Protein 6IY0 (pdb70)

Sequence (697 aa):
YDDNEESQVQFVGFVSRYDLLVHTNRHYGKTLVLNQTNKFGIIGGYIAHILGVNAEEGDEITEYLNEVIDYLYDDNEESQVQFVGFSRYDLLVHTNRHYGKTLVLNQTNKFGIIGTDDYIAHILEGDEITEYLNEVIDYLYDDNEESQVQFVGFVGEHSRYDLLVHTNRHYGKTLVLNQTNKFGIIGTDDLKEEGYIAHILGVNAEEGDEITEYLNEVIIDYLYDDNEESQVQFVGFVGSRYDLLVHTNRHYGKTLVLNQTNKFGIIGTDDLKEEGYIAHILGVNAEEGDEITEYLNEVIDYLYDDNEESQVQFVVGFVGEHSRYDLLVHTNRHYGKTLVLNQTNKFGIIGTDDLKEEGYIAHILGVNAEEGDEITEYLNEVIHIDYLYDDNEESQVQFVGFVGEHSRYDLLVHTNRHYGKTLVLNQTNKFGIIGTDDLKEEGYIAHILGVNAEEGDEITEYLNEVIHIDYLYDDNEESQVQFVGFVGEHSRYDLLVHTNRHYGKTLVLNQTNKFGIIGTDDLKEEGYIAHILGVNAEEGDEITEYLNEVIIDYLYDDNEESQVQFVGFVGEHSRYDLLVHTNRHYGKTLVLNQTNKFGIIGTDDLKEEGYIAHILGVNAEEGDEITEYLNEVILYDDNEESVQFVGYDLLVHTNRHYGKTLVLFGIIEESQVQFVGFYDLLVHTNRHYGKTLVLNQT

Secondary structure (DSSP, 8-state):
-EEEEEEEEEEEEE---EE--EE-GGGTT-EEEE----BEEEE--HHHHHTT--HHHHHHHHHHHHH-/----EEEEEEEEEEEEB----B--EE-GGGTTPEEEE----BEEEE-S---HHHH--HHHHHHHHTTT-/---EEEEEEEEEEEEEEE-SS-EEE--EE-GGGTTPEEEE---SBEEEE-GGGGTSTTHHHHHHT--HHHHHHHHHHHHTT-/----EEEEEEEEEEEEEEE--EEE--EE-TTTTT-EEEE---SBEEEE-HHHHHSTTHHHHHHT--HHHHHHHHHHHHH-/----EEEEEEEEEEEEEEE-SS-EEE--EE-GGGTT-EEEE---SBEEEE-TTTTTSTTHHHHHHT--HHHHHHHHHHHHHH--/----EEEEEEEEEEEEEEE-SS-EEE--EE-GGGTT-EEEE---SBEEEE-TTGGGSTTHHHHHTT--HHHHHHHHHHHHHH--/----EEEEEEEEEEEEEEE-SS-EEE--EE-GGGTT-EEEE---SBEEEE-TTTTTSTTHHHHHHT--HHHHHHHHHHHHHH-/----EEEEEEEEEEEEEEE-SS-EEE--EE-STTTTPEEEE---SBEEEE-HHHHHSTTHHHHHHT--HHHHHHHHHHHHHH-/-EEEEEE----------B--TTTTTPPB----B-/---EEEEEE--B--EE-TTTTTPPB-----

B-factor: mean 48.51, std 24.53, range [3.53, 168.56]

Solvent-accessible surface area: 35528 Å² total

InterPro domains:
  IPR021415 SAV0927-like [PF11256] (6-85)

Structure (mmCIF, N/CA/C/O backbone):
data_6IY0
#
_entry.id   6IY0
#
_cell.length_a   128.181
_cell.length_b   76.754
_cell.length_c   43.571
_cell.angle_alpha   90.00
_cell.angle_beta   90.35
_cell.angle_gamma   90.00
#
_symmetry.space_group_name_H-M   'P 1 21 1'
#
loop_
_entity.id
_entity.type
_entity.pdbx_description
1 polymer SAV0927
2 non-polymer 'CHLORIDE ION'
3 water water
#
loop_
_atom_site.group_PDB
_atom_site.id
_atom_site.type_symbol
_atom_site.label_atom_id
_atom_site.label_alt_id
_atom_site.label_comp_id
_atom_site.label_asym_id
_atom_site.label_entity_id
_atom_site.label_seq_id
_atom_site.pdbx_PDB_ins_code
_atom_site.Cartn_x
_atom_site.Cartn_y
_atom_site.Cartn_z
_atom_site.occupancy
_atom_site.B_iso_or_equiv
_atom_site.auth_seq_id
_atom_site.auth_comp_id
_atom_site.auth_asym_id
_atom_site.auth_atom_id
_atom_site.pdbx_PDB_model_num
ATOM 1 N N . TYR A 1 7 ? 7.441 40.870 22.957 1.00 91.37 7 TYR A N 1
ATOM 2 C CA . TYR A 1 7 ? 7.068 41.287 24.304 1.00 85.31 7 TYR A CA 1
ATOM 3 C C . TYR A 1 7 ? 8.276 41.292 25.235 1.00 69.19 7 TYR A C 1
ATOM 4 O O . TYR A 1 7 ? 9.270 40.618 24.979 1.00 70.24 7 TYR A O 1
ATOM 13 N N . ASP A 1 8 ? 8.181 42.064 26.316 1.00 81.75 8 ASP A N 1
ATOM 14 C CA . ASP A 1 8 ? 9.215 42.105 27.344 1.00 75.83 8 ASP A CA 1
ATOM 15 C C . ASP A 1 8 ? 8.534 42.167 28.701 1.00 92.30 8 ASP A C 1
ATOM 16 O O . ASP A 1 8 ? 7.808 43.124 28.990 1.00 95.73 8 ASP A O 1
ATOM 21 N N . ASP A 1 9 ? 8.768 41.151 29.527 1.00 90.34 9 ASP A N 1
ATOM 22 C CA . ASP A 1 9 ? 8.198 41.076 30.865 1.00 82.23 9 ASP A CA 1
ATOM 23 C C . ASP A 1 9 ? 9.319 40.837 31.863 1.00 64.75 9 ASP A C 1
ATOM 24 O O . ASP A 1 9 ? 10.153 39.951 31.660 1.00 65.65 9 ASP A O 1
ATOM 29 N N . ASN A 1 10 ? 9.339 41.627 32.931 1.00 67.65 10 ASN A N 1
ATOM 30 C CA . ASN A 1 10 ? 10.321 41.490 33.995 1.00 66.17 10 ASN A CA 1
ATOM 31 C C . ASN A 1 10 ? 9.633 41.022 35.270 1.00 69.52 10 ASN A C 1
ATOM 32 O O . ASN A 1 10 ? 8.506 41.431 35.565 1.00 70.85 10 ASN A O 1
ATOM 37 N N . GLU A 1 11 ? 10.317 40.164 36.021 1.00 64.02 11 GLU A N 1
ATOM 38 C CA . GLU A 1 11 ? 9.762 39.615 37.250 1.00 64.89 11 GLU A CA 1
ATOM 39 C C . GLU A 1 11 ? 10.893 39.342 38.229 1.00 63.36 11 GLU A C 1
ATOM 40 O O . GLU A 1 11 ? 11.917 38.766 37.852 1.00 67.21 11 GLU A O 1
ATOM 46 N N . GLU A 1 12 ? 10.704 39.761 39.477 1.00 66.89 12 GLU A N 1
ATOM 47 C CA . GLU A 1 12 ? 11.661 39.490 40.541 1.00 73.00 12 GLU A CA 1
ATOM 48 C C . GLU A 1 12 ? 11.340 38.131 41.151 1.00 75.48 12 GLU A C 1
ATOM 49 O O . GLU A 1 12 ? 10.209 37.894 41.590 1.00 66.28 12 GLU A O 1
ATOM 55 N N . SER A 1 13 ? 12.330 37.241 41.173 1.00 59.89 13 SER A N 1
ATOM 56 C CA . SER A 1 13 ? 12.113 35.873 41.614 1.00 57.52 13 SER A CA 1
ATOM 57 C C . SER A 1 13 ? 13.277 35.418 42.483 1.00 69.08 13 SER A C 1
ATOM 58 O O . SER A 1 13 ? 14.359 36.011 42.478 1.00 56.07 13 SER A O 1
ATOM 61 N N . GLN A 1 14 ? 13.036 34.346 43.233 1.00 78.14 14 GLN A N 1
ATOM 62 C CA . GLN A 1 14 ? 14.046 33.755 44.101 1.00 66.02 14 GLN A CA 1
ATOM 63 C C . GLN A 1 14 ? 14.734 32.613 43.364 1.00 60.58 14 GLN A C 1
ATOM 64 O O . GLN A 1 14 ? 14.091 31.620 43.006 1.00 47.58 14 GLN A O 1
ATOM 70 N N . VAL A 1 15 ? 16.028 32.756 43.135 1.00 47.44 15 VAL A N 1
ATOM 71 C CA . VAL A 1 15 ? 16.827 31.709 42.513 1.00 43.04 15 VAL A CA 1
ATOM 72 C C . VAL A 1 15 ? 17.472 30.876 43.611 1.00 42.87 15 VAL A C 1
ATOM 73 O O . VAL A 1 15 ? 17.985 31.416 44.597 1.00 45.52 15 VAL A O 1
ATOM 77 N N . GLN A 1 16 ? 17.439 29.556 43.450 1.00 40.18 16 GLN A N 1
ATOM 78 C CA . GLN A 1 16 ? 17.996 28.631 44.432 1.00 46.66 16 GLN A CA 1
ATOM 79 C C . GLN A 1 16 ? 19.098 27.810 43.772 1.00 50.65 16 GLN A C 1
ATOM 80 O O . GLN A 1 16 ? 18.825 26.992 42.887 1.00 54.57 16 GLN A O 1
ATOM 86 N N . PHE A 1 17 ? 20.338 28.030 44.203 1.00 48.42 17 PHE A N 1
ATOM 87 C CA . PHE A 1 17 ? 21.471 27.227 43.761 1.00 48.05 17 PHE A CA 1
ATOM 88 C C . PHE A 1 17 ? 21.654 26.066 44.730 1.00 50.16 17 PHE A C 1
ATOM 89 O O . PHE A 1 17 ? 21.818 26.280 45.937 1.00 61.69 17 PHE A O 1
ATOM 97 N N . VAL A 1 18 ? 21.633 24.843 44.209 1.00 42.74 18 VAL A N 1
ATOM 98 C CA . VAL A 1 18 ? 21.746 23.657 45.045 1.00 41.82 18 VAL A CA 1
ATOM 99 C C . VAL A 1 18 ? 22.795 22.718 44.471 1.00 45.38 18 VAL A C 1
ATOM 100 O O . VAL A 1 18 ? 23.005 22.647 43.256 1.00 49.09 18 VAL A O 1
ATOM 104 N N . GLY A 1 19 ? 23.455 21.993 45.367 1.00 45.72 19 GLY A N 1
ATOM 105 C CA . GLY A 1 19 ? 24.415 20.981 44.986 1.00 48.66 19 GLY A CA 1
ATOM 106 C C . GLY A 1 19 ? 24.382 19.811 45.944 1.00 44.91 19 GLY A C 1
ATOM 107 O O . GLY A 1 19 ? 24.411 19.998 47.165 1.00 42.98 19 GLY A O 1
ATOM 108 N N . PHE A 1 20 ? 24.313 18.597 45.406 1.00 45.13 20 PHE A N 1
ATOM 109 C CA . PHE A 1 20 ? 24.234 17.402 46.231 1.00 47.32 20 PHE A CA 1
ATOM 110 C C . PHE A 1 20 ? 24.945 16.260 45.523 1.00 65.15 20 PHE A C 1
ATOM 111 O O . PHE A 1 20 ? 25.039 16.233 44.293 1.00 62.23 20 PHE A O 1
ATOM 119 N N . VAL A 1 21 ? 25.445 15.318 46.316 1.00 70.12 21 VAL A N 1
ATOM 120 C CA . VAL A 1 21 ? 26.143 14.157 45.781 1.00 64.15 21 VAL A CA 1
ATOM 121 C C . VAL A 1 21 ? 25.675 12.890 46.487 1.00 70.42 21 VAL A C 1
ATOM 122 O O . VAL A 1 21 ? 24.703 12.259 46.072 1.00 71.30 21 VAL A O 1
ATOM 126 N N . SER A 1 25 ? 27.051 10.187 41.687 1.00 98.83 25 SER A N 1
ATOM 127 C CA . SER A 1 25 ? 27.465 11.361 40.928 1.00 91.95 25 SER A CA 1
ATOM 128 C C . SER A 1 25 ? 27.228 12.643 41.718 1.00 80.09 25 SER A C 1
ATOM 129 O O . SER A 1 25 ? 26.517 12.642 42.723 1.00 79.87 25 SER A O 1
ATOM 132 N N . ARG A 1 26 ? 27.833 13.735 41.259 1.00 66.63 26 ARG A N 1
ATOM 133 C CA . ARG A 1 26 ? 27.620 15.052 41.839 1.00 56.91 26 ARG A CA 1
ATOM 134 C C . ARG A 1 26 ? 26.713 15.864 40.926 1.00 50.80 26 ARG A C 1
ATOM 135 O O . ARG A 1 26 ? 26.869 15.847 39.702 1.00 58.73 26 ARG A O 1
ATOM 143 N N . TYR A 1 27 ? 25.759 16.570 41.526 1.00 35.99 27 TYR A N 1
ATOM 144 C CA . TYR A 1 27 ? 24.789 17.362 40.786 1.00 40.38 27 TYR A CA 1
ATOM 145 C C . TYR A 1 27 ? 24.800 18.796 41.292 1.00 33.88 27 TYR A C 1
ATOM 146 O O . TYR A 1 27 ? 24.888 19.038 42.500 1.00 36.89 27 TYR A O 1
ATOM 155 N N . ASP A 1 28 ? 24.709 19.740 40.359 1.00 33.79 28 ASP A N 1
ATOM 156 C CA . ASP A 1 28 ? 24.617 21.163 40.672 1.00 34.17 28 ASP A CA 1
ATOM 157 C C . ASP A 1 28 ? 23.452 21.735 39.878 1.00 37.88 28 ASP A C 1
ATOM 158 O O . ASP A 1 28 ? 23.515 21.812 38.646 1.00 41.56 28 ASP A O 1
ATOM 163 N N . LEU A 1 29 ? 22.393 22.130 40.577 1.00 43.20 29 LEU A N 1
ATOM 164 C CA . LEU A 1 29 ? 21.163 22.575 39.943 1.00 47.61 29 LEU A CA 1
ATOM 165 C C . LEU A 1 29 ? 20.896 24.038 40.269 1.00 41.41 29 LEU A C 1
ATOM 166 O O . LEU A 1 29 ? 21.424 24.594 41.235 1.00 54.09 29 LEU A O 1
ATOM 179 N N . LEU A 1 31 ? 17.405 26.558 40.608 1.00 49.69 31 LEU A N 1
ATOM 180 C CA . LEU A 1 31 ? 15.951 26.544 40.710 1.00 36.86 31 LEU A CA 1
ATOM 181 C C . LEU A 1 31 ? 15.430 27.970 40.616 1.00 36.98 31 LEU A C 1
ATOM 182 O O . LEU A 1 31 ? 15.779 28.816 41.445 1.00 56.25 31 LEU A O 1
ATOM 187 N N . VAL A 1 32 ? 14.601 28.231 39.609 1.00 37.34 32 VAL A N 1
ATOM 188 C CA . VAL A 1 32 ? 13.982 29.535 39.402 1.00 38.05 32 VAL A CA 1
ATOM 189 C C . VAL A 1 32 ? 12.491 29.394 39.677 1.00 50.43 32 VAL A C 1
ATOM 190 O O . VAL A 1 32 ? 11.806 28.590 39.032 1.00 38.48 32 VAL A O 1
ATOM 194 N N . HIS A 1 33 ? 11.992 30.173 40.633 1.00 53.32 33 HIS A N 1
ATOM 195 C CA . HIS A 1 33 ? 10.589 30.146 41.039 1.00 51.51 33 HIS A CA 1
ATOM 196 C C . HIS A 1 33 ? 9.915 31.404 40.502 1.00 49.53 33 HIS A C 1
ATOM 197 O O . HIS A 1 33 ? 10.095 32.496 41.047 1.00 48.19 33 HIS A O 1
ATOM 204 N N . THR A 1 34 ? 9.136 31.249 39.435 1.00 52.29 34 THR A N 1
ATOM 205 C CA . THR A 1 34 ? 8.411 32.355 38.828 1.00 62.47 34 THR A CA 1
ATOM 206 C C . THR A 1 34 ? 6.922 32.040 38.786 1.00 54.54 34 THR A C 1
ATOM 207 O O . THR A 1 34 ? 6.514 30.874 38.778 1.00 58.27 34 THR A O 1
ATOM 211 N N . ASN A 1 35 ? 6.110 33.096 38.758 1.00 61.18 35 ASN A N 1
ATOM 212 C CA . ASN A 1 35 ? 4.661 32.949 38.719 1.00 70.32 35 ASN A CA 1
ATOM 213 C C . ASN A 1 35 ? 4.129 32.667 37.321 1.00 68.07 35 ASN A C 1
ATOM 214 O O . ASN A 1 35 ? 2.926 32.428 37.172 1.00 66.03 35 ASN A O 1
ATOM 219 N N . ARG A 1 36 ? 4.987 32.682 36.300 1.00 61.81 36 ARG A N 1
ATOM 220 C CA . ARG A 1 36 ? 4.527 32.525 34.927 1.00 73.14 36 ARG A CA 1
ATOM 221 C C . ARG A 1 36 ? 4.221 31.079 34.559 1.00 72.55 36 ARG A C 1
ATOM 222 O O . ARG A 1 36 ? 3.535 30.843 33.559 1.00 78.81 36 ARG A O 1
ATOM 230 N N . HIS A 1 37 ? 4.701 30.111 35.338 1.00 73.54 37 HIS A N 1
ATOM 231 C CA . HIS A 1 37 ? 4.553 28.701 35.005 1.00 71.67 37 HIS A CA 1
ATOM 232 C C . HIS A 1 37 ? 3.494 27.996 35.846 1.00 65.87 37 HIS A C 1
ATOM 233 O O . HIS A 1 37 ? 3.424 26.763 35.824 1.00 68.29 37 HIS A O 1
ATOM 240 N N . TYR A 1 38 ? 2.677 28.750 36.584 1.00 68.27 38 TYR A N 1
ATOM 241 C CA . TYR A 1 38 ? 1.535 28.215 37.331 1.00 64.94 38 TYR A CA 1
ATOM 242 C C . TYR A 1 38 ? 1.981 27.167 38.354 1.00 64.14 38 TYR A C 1
ATOM 243 O O . TYR A 1 38 ? 1.569 26.005 38.319 1.00 64.36 38 TYR A O 1
ATOM 252 N N . GLY A 1 39 ? 2.834 27.605 39.280 1.00 73.93 39 GLY A N 1
ATOM 253 C CA . GLY A 1 39 ? 3.350 26.744 40.321 1.00 74.45 39 GLY A CA 1
ATOM 254 C C . GLY A 1 39 ? 4.500 25.847 39.915 1.00 66.46 39 GLY A C 1
ATOM 255 O O . GLY A 1 39 ? 5.194 25.321 40.794 1.00 62.16 39 GLY A O 1
ATOM 256 N N . LYS A 1 40 ? 4.726 25.652 38.618 1.00 63.86 40 LYS A N 1
ATOM 257 C CA . LYS A 1 40 ? 5.829 24.817 38.165 1.00 59.41 40 LYS A CA 1
ATOM 258 C C . LYS A 1 40 ? 7.164 25.502 38.432 1.00 55.76 40 LYS A C 1
ATOM 259 O O . LYS A 1 40 ? 7.256 26.731 38.502 1.00 60.69 40 LYS A O 1
ATOM 265 N N . THR A 1 41 ? 8.208 24.692 38.583 1.00 53.99 41 THR A N 1
ATOM 266 C CA . THR A 1 41 ? 9.535 25.178 38.932 1.00 59.03 41 THR A CA 1
ATOM 267 C C . THR A 1 41 ? 10.503 24.971 37.774 1.00 50.63 41 THR A C 1
ATOM 268 O O . THR A 1 41 ? 10.419 23.975 37.048 1.00 50.66 41 THR A O 1
ATOM 272 N N . LEU A 1 42 ? 11.421 25.919 37.608 1.00 55.57 42 LEU A N 1
ATOM 273 C CA . LEU A 1 42 ? 12.481 25.819 36.612 1.00 64.70 42 LEU A CA 1
ATOM 274 C C . LEU A 1 42 ? 13.696 25.144 37.236 1.00 46.28 42 LEU A C 1
ATOM 275 O O . LEU A 1 42 ? 14.244 25.640 38.226 1.00 45.97 42 LEU A O 1
ATOM 280 N N . VAL A 1 43 ? 14.117 24.022 36.661 1.00 45.17 43 VAL A N 1
ATOM 281 C CA . VAL A 1 43 ? 15.283 23.283 37.131 1.00 44.97 43 VAL A CA 1
ATOM 282 C C . VAL A 1 43 ? 16.338 23.326 36.036 1.00 41.95 43 VAL A C 1
ATOM 283 O O . VAL A 1 43 ? 16.116 22.807 34.935 1.00 41.98 43 VAL A O 1
ATOM 287 N N . LEU A 1 44 ? 17.480 23.939 36.338 1.00 41.70 44 LEU A N 1
ATOM 288 C CA . LEU A 1 44 ? 18.571 24.103 35.385 1.00 45.54 44 LEU A CA 1
ATOM 289 C C . LEU A 1 44 ? 19.749 23.240 35.817 1.00 37.69 44 LEU A C 1
ATOM 290 O O . LEU A 1 44 ? 20.276 23.414 36.920 1.00 65.01 44 LEU A O 1
ATOM 295 N N . ASN A 1 45 ? 20.162 22.322 34.947 1.00 36.80 45 ASN A N 1
ATOM 296 C CA . ASN A 1 45 ? 21.337 21.490 35.195 1.00 43.02 45 ASN A CA 1
ATOM 297 C C . ASN A 1 45 ? 22.574 22.238 34.709 1.00 33.95 45 ASN A C 1
ATOM 298 O O . ASN A 1 45 ? 22.795 22.364 33.501 1.00 40.76 45 ASN A O 1
ATOM 311 N N . GLN A 1 47 ? 25.635 21.436 34.731 1.00 44.03 47 GLN A N 1
ATOM 312 C CA . GLN A 1 47 ? 26.675 20.612 34.127 1.00 48.10 47 GLN A CA 1
ATOM 313 C C . GLN A 1 47 ? 26.333 20.184 32.708 1.00 44.10 47 GLN A C 1
ATOM 314 O O . GLN A 1 47 ? 27.238 20.023 31.881 1.00 44.29 47 GLN A O 1
ATOM 320 N N . THR A 1 48 ? 25.049 19.995 32.412 1.00 43.45 48 THR A N 1
ATOM 321 C CA . THR A 1 48 ? 24.591 19.673 31.070 1.00 42.84 48 THR A CA 1
ATOM 322 C C . THR A 1 48 ? 24.020 20.877 30.336 1.00 41.54 48 THR A C 1
ATOM 323 O O . THR A 1 48 ? 23.793 20.792 29.124 1.00 42.69 48 THR A O 1
ATOM 327 N N . ASN A 1 49 ? 23.784 21.984 31.041 1.00 41.07 49 ASN A N 1
ATOM 328 C CA . ASN A 1 49 ? 23.237 23.210 30.460 1.00 44.78 49 ASN A CA 1
ATOM 329 C C . ASN A 1 49 ? 21.927 22.957 29.715 1.00 50.98 49 ASN A C 1
ATOM 330 O O . ASN A 1 49 ? 21.662 23.551 28.666 1.00 45.60 49 ASN A O 1
ATOM 335 N N . LYS A 1 50 ? 21.099 22.074 30.266 1.00 39.58 50 LYS A N 1
ATOM 336 C CA . LYS A 1 50 ? 19.724 21.889 29.835 1.00 42.41 50 LYS A CA 1
ATOM 337 C C . LYS A 1 50 ? 18.800 22.199 31.005 1.00 39.07 50 LYS A C 1
ATOM 338 O O . LYS A 1 50 ? 19.179 22.047 32.171 1.00 39.83 50 LYS A O 1
ATOM 344 N N . PHE A 1 51 ? 17.588 22.649 30.691 1.00 45.72 51 PHE A N 1
ATOM 345 C CA . PHE A 1 51 ? 16.620 23.001 31.720 1.00 39.76 51 PHE A CA 1
ATOM 346 C C . PHE A 1 51 ? 15.253 22.452 31.344 1.00 38.19 51 PHE A C 1
ATOM 347 O O . PHE A 1 51 ? 15.007 22.049 30.205 1.00 37.87 51 PHE A O 1
ATOM 355 N N . GLY A 1 52 ? 14.356 22.452 32.326 1.00 64.53 52 GLY A N 1
ATOM 356 C CA . GLY A 1 52 ? 12.998 22.003 32.107 1.00 50.22 52 GLY A CA 1
ATOM 357 C C . GLY A 1 52 ? 12.072 22.574 33.161 1.00 55.41 52 GLY A C 1
ATOM 358 O O . GLY A 1 52 ? 12.501 22.907 34.267 1.00 39.85 52 GLY A O 1
ATOM 359 N N . ILE A 1 53 ? 10.800 22.687 32.800 1.00 66.58 53 ILE A N 1
ATOM 360 C CA . ILE A 1 53 ? 9.764 23.177 33.703 1.00 50.53 53 ILE A CA 1
ATOM 361 C C . ILE A 1 53 ? 9.056 21.959 34.280 1.00 48.30 53 ILE A C 1
ATOM 362 O O . ILE A 1 53 ? 8.388 21.214 33.554 1.00 70.07 53 ILE A O 1
ATOM 367 N N . ILE A 1 54 ? 9.203 21.747 35.585 1.00 43.49 54 ILE A N 1
ATOM 368 C CA . ILE A 1 54 ? 8.727 20.539 36.248 1.00 44.99 54 ILE A CA 1
ATOM 369 C C . ILE A 1 54 ? 7.583 20.900 37.185 1.00 44.24 54 ILE A C 1
ATOM 370 O O . ILE A 1 54 ? 7.658 21.889 37.924 1.00 51.93 54 ILE A O 1
ATOM 375 N N . GLY A 1 55 ? 6.529 20.091 37.156 1.00 47.54 55 GLY A N 1
ATOM 376 C CA . GLY A 1 55 ? 5.377 20.306 38.013 1.00 68.86 55 GLY A CA 1
ATOM 377 C C . GLY A 1 55 ? 5.313 19.349 39.187 1.00 73.69 55 GLY A C 1
ATOM 378 O O . GLY A 1 55 ? 4.354 18.590 39.332 1.00 77.04 55 GLY A O 1
ATOM 379 N N . GLY A 1 63 ? 10.674 8.596 32.528 1.00 48.56 63 GLY A N 1
ATOM 380 C CA . GLY A 1 63 ? 11.865 9.319 32.937 1.00 53.94 63 GLY A CA 1
ATOM 381 C C . GLY A 1 63 ? 11.961 10.702 32.323 1.00 47.78 63 GLY A C 1
ATOM 382 O O . GLY A 1 63 ? 12.894 10.995 31.575 1.00 53.10 63 GLY A O 1
ATOM 383 N N . TYR A 1 64 ? 10.989 11.558 32.645 1.00 59.72 64 TYR A N 1
ATOM 384 C CA . TYR A 1 64 ? 10.975 12.901 32.077 1.00 63.94 64 TYR A CA 1
ATOM 385 C C . TYR A 1 64 ? 12.148 13.730 32.584 1.00 53.19 64 TYR A C 1
ATOM 386 O O . TYR A 1 64 ? 12.748 14.495 31.821 1.00 47.80 64 TYR A O 1
ATOM 395 N N . ILE A 1 65 ? 12.492 13.591 33.867 1.00 54.74 65 ILE A N 1
ATOM 396 C CA . ILE A 1 65 ? 13.604 14.354 34.427 1.00 50.28 65 ILE A CA 1
ATOM 397 C C . ILE A 1 65 ? 14.916 13.948 33.767 1.00 58.74 65 ILE A C 1
ATOM 398 O O . ILE A 1 65 ? 15.736 14.801 33.405 1.00 47.08 65 ILE A O 1
ATOM 403 N N . ALA A 1 66 ? 15.134 12.642 33.600 1.00 52.56 66 ALA A N 1
ATOM 404 C CA . ALA A 1 66 ? 16.355 12.174 32.953 1.00 58.89 66 ALA A CA 1
ATOM 405 C C . ALA A 1 66 ? 16.423 12.633 31.502 1.00 56.30 66 ALA A C 1
ATOM 406 O O . ALA A 1 66 ? 17.507 12.929 30.985 1.00 60.69 66 ALA A O 1
ATOM 408 N N . HIS A 1 67 ? 15.273 12.707 30.830 1.00 56.47 67 HIS A N 1
ATOM 409 C CA . HIS A 1 67 ? 15.253 13.130 29.434 1.00 56.01 67 HIS A CA 1
ATOM 410 C C . HIS A 1 67 ? 15.360 14.645 29.304 1.00 57.98 67 HIS A C 1
ATOM 411 O O . HIS A 1 67 ? 16.007 15.145 28.377 1.00 57.75 67 HIS A O 1
ATOM 418 N N . ILE A 1 68 ? 14.740 15.391 30.224 1.00 43.44 68 ILE A N 1
ATOM 419 C CA . ILE A 1 68 ? 14.719 16.850 30.124 1.00 43.86 68 ILE A CA 1
ATOM 420 C C . ILE A 1 68 ? 15.966 17.506 30.694 1.00 50.75 68 ILE A C 1
ATOM 421 O O . ILE A 1 68 ? 16.170 18.709 30.490 1.00 50.05 68 ILE A O 1
ATOM 426 N N . LEU A 1 69 ? 16.808 16.760 31.404 1.00 44.40 69 LEU A N 1
ATOM 427 C CA . LEU A 1 69 ? 18.039 17.308 31.950 1.00 46.06 69 LEU A CA 1
ATOM 428 C C . LEU A 1 69 ? 19.287 16.714 31.314 1.00 55.49 69 LEU A C 1
ATOM 429 O O . LEU A 1 69 ? 20.399 17.088 31.702 1.00 45.30 69 LEU A O 1
ATOM 434 N N . GLY A 1 70 ? 19.134 15.811 30.346 1.00 48.81 70 GLY A N 1
ATOM 435 C CA . GLY A 1 70 ? 20.272 15.204 29.684 1.00 52.93 70 GLY A CA 1
ATOM 436 C C . GLY A 1 70 ? 21.130 14.396 30.631 1.00 44.88 70 GLY A C 1
ATOM 437 O O . GLY A 1 70 ? 22.284 14.746 30.892 1.00 73.91 70 GLY A O 1
ATOM 438 N N . VAL A 1 71 ? 20.576 13.305 31.149 1.00 45.84 71 VAL A N 1
ATOM 439 C CA . VAL A 1 71 ? 21.221 12.565 32.222 1.00 46.87 71 VAL A CA 1
ATOM 440 C C . VAL A 1 71 ? 20.645 11.155 32.230 1.00 59.76 71 VAL A C 1
ATOM 441 O O . VAL A 1 71 ? 19.487 10.940 31.865 1.00 61.72 71 VAL A O 1
ATOM 445 N N . ASN A 1 72 ? 21.466 10.191 32.634 1.00 52.43 72 ASN A N 1
ATOM 446 C CA . ASN A 1 72 ? 21.081 8.794 32.494 1.00 49.68 72 ASN A CA 1
ATOM 447 C C . ASN A 1 72 ? 19.940 8.461 33.465 1.00 50.04 72 ASN A C 1
ATOM 448 O O . ASN A 1 72 ? 19.492 9.295 34.260 1.00 59.92 72 ASN A O 1
ATOM 453 N N . ALA A 1 73 ? 19.479 7.209 33.403 1.00 61.90 73 ALA A N 1
ATOM 454 C CA . ALA A 1 73 ? 18.233 6.825 34.061 1.00 63.03 73 ALA A CA 1
ATOM 455 C C . ALA A 1 73 ? 18.302 7.027 35.570 1.00 64.00 73 ALA A C 1
ATOM 456 O O . ALA A 1 73 ? 17.467 7.736 36.148 1.00 68.96 73 ALA A O 1
ATOM 458 N N . GLU A 1 74 ? 19.308 6.434 36.222 1.00 85.66 74 GLU A N 1
ATOM 459 C CA . GLU A 1 74 ? 19.360 6.498 37.679 1.00 86.57 74 GLU A CA 1
ATOM 460 C C . GLU A 1 74 ? 20.027 7.775 38.198 1.00 87.65 74 GLU A C 1
ATOM 461 O O . GLU A 1 74 ? 19.824 8.140 39.366 1.00 88.39 74 GLU A O 1
ATOM 467 N N . GLU A 1 75 ? 20.805 8.484 37.368 1.00 74.45 75 GLU A N 1
ATOM 468 C CA . GLU A 1 75 ? 21.133 9.864 37.717 1.00 60.72 75 GLU A CA 1
ATOM 469 C C . GLU A 1 75 ? 19.880 10.728 37.718 1.00 67.80 75 GLU A C 1
ATOM 470 O O . GLU A 1 75 ? 19.715 11.589 38.588 1.00 58.75 75 GLU A O 1
ATOM 476 N N . GLY A 1 76 ? 18.989 10.515 36.744 1.00 71.55 76 GLY A N 1
ATOM 477 C CA . GLY A 1 76 ? 17.730 11.240 36.725 1.00 69.76 76 GLY A CA 1
ATOM 478 C C . GLY A 1 76 ? 16.837 10.911 37.904 1.00 76.04 76 GLY A C 1
ATOM 479 O O . GLY A 1 76 ? 16.087 11.768 38.377 1.00 86.36 76 GLY A O 1
ATOM 480 N N . ASP A 1 77 ? 16.903 9.672 38.395 1.00 64.17 77 ASP A N 1
ATOM 481 C CA . ASP A 1 77 ? 16.149 9.320 39.593 1.00 74.93 77 ASP A CA 1
ATOM 482 C C . ASP A 1 77 ? 16.711 10.026 40.820 1.00 78.59 77 ASP A C 1
ATOM 483 O O . ASP A 1 77 ? 15.954 10.445 41.704 1.00 84.35 77 ASP A O 1
ATOM 488 N N . GLU A 1 78 ? 18.037 10.168 40.891 1.00 76.46 78 GLU A N 1
ATOM 489 C CA . GLU A 1 78 ? 18.645 10.886 42.006 1.00 62.95 78 GLU A CA 1
ATOM 490 C C . GLU A 1 78 ? 18.289 12.367 41.963 1.00 63.90 78 GLU A C 1
ATOM 491 O O . GLU A 1 78 ? 18.112 12.999 43.011 1.00 71.00 78 GLU A O 1
ATOM 497 N N . ILE A 1 79 ? 18.179 12.938 40.762 1.00 58.24 79 ILE A N 1
ATOM 498 C CA . ILE A 1 79 ? 17.674 14.301 40.640 1.00 62.00 79 ILE A CA 1
ATOM 499 C C . ILE A 1 79 ? 16.193 14.346 40.992 1.00 59.38 79 ILE A C 1
ATOM 500 O O . ILE A 1 79 ? 15.721 15.291 41.635 1.00 61.97 79 ILE A O 1
ATOM 505 N N . THR A 1 80 ? 15.441 13.319 40.589 1.00 64.59 80 THR A N 1
ATOM 506 C CA . THR A 1 80 ? 14.022 13.254 40.924 1.00 56.30 80 THR A CA 1
ATOM 507 C C . THR A 1 80 ? 13.816 13.104 42.427 1.00 68.61 80 THR A C 1
ATOM 508 O O . THR A 1 80 ? 12.910 13.721 43.000 1.00 57.84 80 THR A O 1
ATOM 512 N N . GLU A 1 81 ? 14.652 12.294 43.083 1.00 74.22 81 GLU A N 1
ATOM 513 C CA . GLU A 1 81 ? 14.542 12.140 44.530 1.00 75.25 81 GLU A CA 1
ATOM 514 C C . GLU A 1 81 ? 14.818 13.458 45.243 1.00 74.96 81 GLU A C 1
ATOM 515 O O . GLU A 1 81 ? 14.180 13.773 46.255 1.00 75.36 81 GLU A O 1
ATOM 521 N N . TYR A 1 82 ? 15.756 14.252 44.723 1.00 69.37 82 TYR A N 1
ATOM 522 C CA . TYR A 1 82 ? 16.000 15.569 45.300 1.00 70.10 82 TYR A CA 1
ATOM 523 C C . TYR A 1 82 ? 14.872 16.539 44.972 1.00 60.24 82 TYR A C 1
ATOM 524 O O . TYR A 1 82 ? 14.533 17.394 45.798 1.00 69.81 82 TYR A O 1
ATOM 533 N N . LEU A 1 83 ? 14.275 16.418 43.785 1.00 58.72 83 LEU A N 1
ATOM 534 C CA . LEU A 1 83 ? 13.304 17.409 43.335 1.00 58.54 83 LEU A CA 1
ATOM 535 C C . LEU A 1 83 ? 11.953 17.244 44.023 1.00 61.32 83 LEU A C 1
ATOM 536 O O . LEU A 1 83 ? 11.339 18.239 44.424 1.00 60.32 83 LEU A O 1
ATOM 541 N N . ASN A 1 84 ? 11.464 16.007 44.165 1.00 60.49 84 ASN A N 1
ATOM 542 C CA . ASN A 1 84 ? 10.180 15.817 44.834 1.00 75.61 84 ASN A CA 1
ATOM 543 C C . ASN A 1 84 ? 10.255 16.199 46.306 1.00 84.48 84 ASN A C 1
ATOM 544 O O . ASN A 1 84 ? 9.248 16.611 46.892 1.00 85.39 84 ASN A O 1
ATOM 549 N N . GLU A 1 85 ? 11.437 16.063 46.915 1.00 90.22 85 GLU A N 1
ATOM 550 C CA . GLU A 1 85 ? 11.638 16.504 48.291 1.00 88.02 85 GLU A CA 1
ATOM 551 C C . GLU A 1 85 ? 11.353 17.991 48.446 1.00 79.84 85 GLU A C 1
ATOM 552 O O . GLU A 1 85 ? 10.721 18.414 49.421 1.00 100.56 85 GLU A O 1
ATOM 558 N N . VAL A 1 86 ? 11.813 18.795 47.495 1.00 71.73 86 VAL A N 1
ATOM 559 C CA . VAL A 1 86 ? 11.738 20.244 47.603 1.00 74.69 86 VAL A CA 1
ATOM 560 C C . VAL A 1 86 ? 10.602 20.796 46.746 1.00 66.30 86 VAL A C 1
ATOM 561 O O . VAL A 1 86 ? 10.625 20.688 45.520 1.00 66.54 86 VAL A O 1
ATOM 565 N N . ILE B 1 2 ? 23.759 10.363 47.982 1.00 70.60 2 ILE B N 1
ATOM 566 C CA . ILE B 1 2 ? 22.950 11.179 48.879 1.00 70.25 2 ILE B CA 1
ATOM 567 C C . ILE B 1 2 ? 23.616 11.206 50.254 1.00 75.72 2 ILE B C 1
ATOM 568 O O . ILE B 1 2 ? 22.959 11.357 51.284 1.00 77.69 2 ILE B O 1
ATOM 573 N N . ASP B 1 3 ? 24.943 11.058 50.258 1.00 82.94 3 ASP B N 1
ATOM 574 C CA . ASP B 1 3 ? 25.684 11.122 51.512 1.00 97.70 3 ASP B CA 1
ATOM 575 C C . ASP B 1 3 ? 25.797 12.556 52.012 1.00 106.55 3 ASP B C 1
ATOM 576 O O . ASP B 1 3 ? 25.622 12.818 53.208 1.00 111.66 3 ASP B O 1
ATOM 589 N N . TYR B 1 5 ? 24.979 16.856 51.446 1.00 77.66 5 TYR B N 1
ATOM 590 C CA . TYR B 1 5 ? 24.342 18.020 50.839 1.00 73.32 5 TYR B CA 1
ATOM 591 C C . TYR B 1 5 ? 25.379 19.136 50.771 1.00 80.91 5 TYR B C 1
ATOM 592 O O . TYR B 1 5 ? 25.750 19.711 51.800 1.00 80.07 5 TYR B O 1
ATOM 601 N N . LEU B 1 6 ? 25.849 19.440 49.559 1.00 84.43 6 LEU B N 1
ATOM 602 C CA . LEU B 1 6 ? 26.982 20.347 49.409 1.00 76.04 6 LEU B CA 1
ATOM 603 C C . LEU B 1 6 ? 26.615 21.773 49.804 1.00 72.28 6 LEU B C 1
ATOM 604 O O . LEU B 1 6 ? 27.305 22.397 50.619 1.00 77.75 6 LEU B O 1
ATOM 609 N N . TYR B 1 7 ? 25.533 22.307 49.241 1.00 60.34 7 TYR B N 1
ATOM 610 C CA . TYR B 1 7 ? 25.159 23.689 49.507 1.00 64.39 7 TYR B CA 1
ATOM 611 C C . TYR B 1 7 ? 23.709 23.909 49.104 1.00 56.54 7 TYR B C 1
ATOM 612 O O . TYR B 1 7 ? 23.126 23.126 48.349 1.00 50.91 7 TYR B O 1
ATOM 621 N N . ASP B 1 8 ? 23.139 25.000 49.623 1.00 65.87 8 ASP B N 1
ATOM 622 C CA . ASP B 1 8 ? 21.753 25.368 49.334 1.00 75.04 8 ASP B CA 1
ATOM 623 C C . ASP B 1 8 ? 21.599 26.847 49.693 1.00 74.64 8 ASP B C 1
ATOM 624 O O . ASP B 1 8 ? 21.407 27.180 50.865 1.00 87.43 8 ASP B O 1
ATOM 629 N N . ASP B 1 9 ? 21.682 27.716 48.683 1.00 58.44 9 ASP B N 1
ATOM 630 C CA . ASP B 1 9 ? 21.645 29.157 48.890 1.00 71.28 9 ASP B CA 1
ATOM 631 C C . ASP B 1 9 ? 20.673 29.807 47.916 1.00 63.23 9 ASP B C 1
ATOM 632 O O . ASP B 1 9 ? 20.451 29.313 46.808 1.00 52.54 9 ASP B O 1
ATOM 637 N N . ASN B 1 10 ? 20.102 30.932 48.345 1.00 64.63 10 ASN B N 1
ATOM 638 C CA . ASN B 1 10 ? 19.122 31.679 47.574 1.00 69.43 10 ASN B CA 1
ATOM 639 C C . ASN B 1 10 ? 19.645 33.079 47.272 1.00 59.47 10 ASN B C 1
ATOM 640 O O . ASN B 1 10 ? 20.596 33.560 47.895 1.00 77.52 10 ASN B O 1
ATOM 645 N N . GLU B 1 11 ? 19.005 33.735 46.304 1.00 58.21 11 GLU B N 1
ATOM 646 C CA . GLU B 1 11 ? 19.341 35.109 45.958 1.00 62.05 11 GLU B CA 1
ATOM 647 C C . GLU B 1 11 ? 18.236 35.687 45.086 1.00 67.76 11 GLU B C 1
ATOM 648 O O . GLU B 1 11 ? 17.725 35.006 44.194 1.00 69.92 11 GLU B O 1
ATOM 654 N N . GLU B 1 12 ? 17.871 36.937 45.358 1.00 82.21 12 GLU B N 1
ATOM 655 C CA . GLU B 1 12 ? 16.885 37.637 44.545 1.00 71.59 12 GLU B CA 1
ATOM 656 C C . GLU B 1 12 ? 17.473 37.958 43.175 1.00 66.86 12 GLU B C 1
ATOM 657 O O . GLU B 1 12 ? 18.569 38.517 43.075 1.00 84.72 12 GLU B O 1
ATOM 663 N N . SER B 1 13 ? 16.746 37.602 42.117 1.00 55.93 13 SER B N 1
ATOM 664 C CA . SER B 1 13 ? 17.242 37.768 40.758 1.00 79.31 13 SER B CA 1
ATOM 665 C C . SER B 1 13 ? 16.129 38.275 39.853 1.00 81.04 13 SER B C 1
ATOM 666 O O . SER B 1 13 ? 14.948 37.993 40.073 1.00 70.61 13 SER B O 1
ATOM 669 N N . GLN B 1 14 ? 16.525 39.021 38.825 1.00 76.98 14 GLN B N 1
ATOM 670 C CA . GLN B 1 14 ? 15.597 39.595 37.859 1.00 66.46 14 GLN B CA 1
ATOM 671 C C . GLN B 1 14 ? 15.525 38.699 36.630 1.00 60.77 14 GLN B C 1
ATOM 672 O O . GLN B 1 14 ? 16.557 38.347 36.049 1.00 64.93 14 GLN B O 1
ATOM 678 N N . VAL B 1 15 ? 14.306 38.341 36.236 1.00 52.65 15 VAL B N 1
ATOM 679 C CA . VAL B 1 15 ? 14.061 37.450 35.109 1.00 54.44 15 VAL B CA 1
ATOM 680 C C . VAL B 1 15 ? 13.280 38.217 34.052 1.00 62.30 15 VAL B C 1
ATOM 681 O O . VAL B 1 15 ? 12.271 38.860 34.365 1.00 74.01 15 VAL B O 1
ATOM 685 N N . GLN B 1 16 ? 13.745 38.151 32.806 1.00 60.25 16 GLN B N 1
ATOM 686 C CA . GLN B 1 16 ? 13.067 38.774 31.678 1.00 55.56 16 GLN B CA 1
ATOM 687 C C . GLN B 1 16 ? 12.486 37.707 30.761 1.00 47.74 16 GLN B C 1
ATOM 688 O O . GLN B 1 16 ? 13.137 36.697 30.476 1.00 47.01 16 GLN B O 1
ATOM 694 N N . PHE B 1 17 ? 11.262 37.942 30.299 1.00 63.07 17 PHE B N 1
ATOM 695 C CA . PHE B 1 17 ? 10.603 37.093 29.315 1.00 57.63 17 PHE B CA 1
ATOM 696 C C . PHE B 1 17 ? 10.453 37.892 28.029 1.00 56.29 17 PHE B C 1
ATOM 697 O O . PHE B 1 17 ? 9.753 38.910 28.004 1.00 59.64 17 PHE B O 1
ATOM 705 N N . VAL B 1 18 ? 11.113 37.437 26.968 1.00 60.63 18 VAL B N 1
ATOM 706 C CA . VAL B 1 18 ? 11.197 38.198 25.731 1.00 57.31 18 VAL B CA 1
ATOM 707 C C . VAL B 1 18 ? 10.645 37.370 24.581 1.00 66.46 18 VAL B C 1
ATOM 708 O O . VAL B 1 18 ? 10.673 36.135 24.601 1.00 71.61 18 VAL B O 1
ATOM 712 N N . GLY B 1 19 ? 10.133 38.070 23.572 1.00 68.10 19 GLY B N 1
ATOM 713 C CA . GLY B 1 19 ? 9.601 37.433 22.386 1.00 66.70 19 GLY B CA 1
ATOM 714 C C . GLY B 1 19 ? 9.757 38.299 21.154 1.00 70.77 19 GLY B C 1
ATOM 715 O O . GLY B 1 19 ? 9.223 39.411 21.095 1.00 65.67 19 GLY B O 1
ATOM 716 N N . PHE B 1 20 ? 10.494 37.802 20.167 1.00 76.29 20 PHE B N 1
ATOM 717 C CA . PHE B 1 20 ? 10.724 38.543 18.934 1.00 75.77 20 PHE B CA 1
ATOM 718 C C . PHE B 1 20 ? 10.882 37.593 17.751 1.00 76.09 20 PHE B C 1
ATOM 719 O O . PHE B 1 20 ? 10.626 36.394 17.868 1.00 75.99 20 PHE B O 1
ATOM 727 N N . SER B 1 25 ? 13.148 31.204 13.294 1.00 88.68 25 SER B N 1
ATOM 728 C CA . SER B 1 25 ? 12.071 32.108 12.908 1.00 86.38 25 SER B CA 1
ATOM 729 C C . SER B 1 25 ? 11.646 32.983 14.082 1.00 75.24 25 SER B C 1
ATOM 730 O O . SER B 1 25 ? 12.057 34.138 14.194 1.00 80.86 25 SER B O 1
ATOM 733 N N . ARG B 1 26 ? 10.815 32.420 14.953 1.00 74.48 26 ARG B N 1
ATOM 734 C CA . ARG B 1 26 ? 10.325 33.104 16.141 1.00 67.84 26 ARG B CA 1
ATOM 735 C C . ARG B 1 26 ? 11.084 32.588 17.356 1.00 68.92 26 ARG B C 1
ATOM 736 O O . ARG B 1 26 ? 11.301 31.380 17.487 1.00 74.17 26 ARG B O 1
ATOM 744 N N . TYR B 1 27 ? 11.498 33.501 18.231 1.00 66.44 27 TYR B N 1
ATOM 745 C CA . TYR B 1 27 ? 12.300 33.154 19.394 1.00 77.12 27 TYR B CA 1
ATOM 746 C C . TYR B 1 27 ? 11.570 33.519 20.677 1.00 79.47 27 TYR B C 1
ATOM 747 O O . TYR B 1 27 ? 10.879 34.541 20.746 1.00 79.94 27 TYR B O 1
ATOM 756 N N . ASP B 1 28 ? 11.730 32.672 21.690 1.00 72.51 28 ASP B N 1
ATOM 757 C CA . ASP B 1 28 ? 11.268 32.952 23.043 1.00 68.76 28 ASP B CA 1
ATOM 758 C C . ASP B 1 28 ? 12.410 32.637 23.993 1.00 50.68 28 ASP B C 1
ATOM 759 O O . ASP B 1 28 ? 12.828 31.480 24.101 1.00 66.02 28 ASP B O 1
ATOM 764 N N . LEU B 1 29 ? 12.921 33.662 24.667 1.00 45.79 29 LEU B N 1
ATOM 765 C CA . LEU B 1 29 ? 14.085 33.509 25.523 1.00 47.13 29 LEU B CA 1
ATOM 766 C C . LEU B 1 29 ? 13.762 33.970 26.935 1.00 42.12 29 LEU B C 1
ATOM 767 O O . LEU B 1 29 ? 12.811 34.719 27.171 1.00 44.47 29 LEU B O 1
ATOM 780 N N . LEU B 1 31 ? 15.993 35.617 30.286 1.00 48.81 31 LEU B N 1
ATOM 781 C CA . LEU B 1 31 ? 17.253 36.201 30.718 1.00 47.67 31 LEU B CA 1
ATOM 782 C C . LEU B 1 31 ? 17.231 36.335 32.232 1.00 48.89 31 LEU B C 1
ATOM 783 O O . LEU B 1 31 ? 16.384 37.045 32.784 1.00 52.90 31 LEU B O 1
ATOM 788 N N . VAL B 1 32 ? 18.151 35.644 32.898 1.00 50.05 32 VAL B N 1
ATOM 789 C CA . VAL B 1 32 ? 18.264 35.664 34.351 1.00 48.50 32 VAL B CA 1
ATOM 790 C C . VAL B 1 32 ? 19.565 36.366 34.707 1.00 47.95 32 VAL B C 1
ATOM 791 O O . VAL B 1 32 ? 20.650 35.911 34.323 1.00 51.49 32 VAL B O 1
ATOM 795 N N . HIS B 1 33 ? 19.462 37.475 35.432 1.00 56.29 33 HIS B N 1
ATOM 796 C CA . HIS B 1 33 ? 20.632 38.201 35.904 1.00 63.24 33 HIS B CA 1
ATOM 797 C C . HIS B 1 33 ? 20.920 37.806 37.341 1.00 53.07 33 HIS B C 1
ATOM 798 O O . HIS B 1 33 ? 20.012 37.772 38.178 1.00 56.58 33 HIS B O 1
ATOM 805 N N . THR B 1 34 ? 22.187 37.525 37.623 1.00 52.96 34 THR B N 1
ATOM 806 C CA . THR B 1 34 ? 22.553 36.860 38.860 1.00 58.63 34 THR B CA 1
ATOM 807 C C . THR B 1 34 ? 23.951 37.300 39.262 1.00 64.47 34 THR B C 1
ATOM 808 O O . THR B 1 34 ? 24.862 37.333 38.431 1.00 79.50 34 THR B O 1
ATOM 812 N N . ASN B 1 35 ? 24.110 37.651 40.539 1.00 47.37 35 ASN B N 1
ATOM 813 C CA . ASN B 1 35 ? 25.420 38.039 41.043 1.00 47.36 35 ASN B CA 1
ATOM 814 C C . ASN B 1 35 ? 26.381 36.859 41.133 1.00 41.88 35 ASN B C 1
ATOM 815 O O . ASN B 1 35 ? 27.591 37.069 41.257 1.00 49.64 35 ASN B O 1
ATOM 820 N N . ARG B 1 36 ? 25.868 35.629 41.069 1.00 40.96 36 ARG B N 1
ATOM 821 C CA . ARG B 1 36 ? 26.717 34.446 41.172 1.00 45.25 36 ARG B CA 1
ATOM 822 C C . ARG B 1 36 ? 27.623 34.285 39.957 1.00 44.92 36 ARG B C 1
ATOM 823 O O . ARG B 1 36 ? 28.687 33.664 40.058 1.00 55.89 36 ARG B O 1
ATOM 831 N N . HIS B 1 37 ? 27.223 34.828 38.807 1.00 40.29 37 HIS B N 1
ATOM 832 C CA . HIS B 1 37 ? 27.949 34.639 37.559 1.00 50.13 37 HIS B CA 1
ATOM 833 C C . HIS B 1 37 ? 28.759 35.866 37.153 1.00 44.04 37 HIS B C 1
ATOM 834 O O . HIS B 1 37 ? 29.089 36.014 35.972 1.00 42.03 37 HIS B O 1
ATOM 841 N N . TYR B 1 38 ? 29.067 36.752 38.102 1.00 45.64 38 TYR B N 1
ATOM 842 C CA . TYR B 1 38 ? 30.005 37.857 37.887 1.00 43.71 38 TYR B CA 1
ATOM 843 C C . TYR B 1 38 ? 29.590 38.744 36.714 1.00 44.01 38 TYR B C 1
ATOM 844 O O . TYR B 1 38 ? 30.411 39.117 35.874 1.00 45.06 38 TYR B O 1
ATOM 853 N N . GLY B 1 39 ? 28.305 39.087 36.656 1.00 56.20 39 GLY B N 1
ATOM 854 C CA . GLY B 1 39 ? 27.799 39.988 35.644 1.00 54.98 39 GLY B CA 1
ATOM 855 C C . GLY B 1 39 ? 27.347 39.334 34.357 1.00 49.28 39 GLY B C 1
ATOM 856 O O . GLY B 1 39 ? 26.690 39.998 33.544 1.00 50.39 39 GLY B O 1
ATOM 857 N N . LYS B 1 40 ? 27.677 38.065 34.137 1.00 44.98 40 LYS B N 1
ATOM 858 C CA . LYS B 1 40 ? 27.237 37.366 32.939 1.00 47.19 40 LYS B CA 1
ATOM 859 C C . LYS B 1 40 ? 25.763 36.993 33.056 1.00 48.36 40 LYS B C 1
ATOM 860 O O . LYS B 1 40 ? 25.278 36.649 34.137 1.00 41.21 40 LYS B O 1
ATOM 866 N N . THR B 1 41 ? 25.052 37.067 31.933 1.00 46.79 41 THR B N 1
ATOM 867 C CA . THR B 1 41 ? 23.607 36.880 31.905 1.00 29.18 41 THR B CA 1
ATOM 868 C C . THR B 1 41 ? 23.266 35.463 31.460 1.00 35.52 41 THR B C 1
ATOM 869 O O . THR B 1 41 ? 23.850 34.947 30.501 1.00 43.31 41 THR B O 1
ATOM 873 N N . LEU B 1 42 ? 22.327 34.839 32.167 1.00 38.90 42 LEU B N 1
ATOM 874 C CA . LEU B 1 42 ? 21.813 33.530 31.792 1.00 43.41 42 LEU B CA 1
ATOM 875 C C . LEU B 1 42 ? 20.773 33.676 30.688 1.00 39.52 42 LEU B C 1
ATOM 876 O O . LEU B 1 42 ? 19.811 34.435 30.831 1.00 33.13 42 LEU B O 1
ATOM 881 N N . VAL B 1 43 ? 20.960 32.947 29.592 1.00 33.44 43 VAL B N 1
ATOM 882 C CA . VAL B 1 43 ? 20.067 33.008 28.438 1.00 35.52 43 VAL B CA 1
ATOM 883 C C . VAL B 1 43 ? 19.438 31.633 28.261 1.00 34.41 43 VAL B C 1
ATOM 884 O O . VAL B 1 43 ? 20.127 30.670 27.900 1.00 27.51 43 VAL B O 1
ATOM 888 N N . LEU B 1 44 ? 18.136 31.539 28.511 1.00 52.04 44 LEU B N 1
ATOM 889 C CA . LEU B 1 44 ? 17.388 30.298 28.362 1.00 44.77 44 LEU B CA 1
ATOM 890 C C . LEU B 1 44 ? 16.599 30.325 27.059 1.00 34.79 44 LEU B C 1
ATOM 891 O O . LEU B 1 44 ? 16.018 31.352 26.699 1.00 38.20 44 LEU B O 1
ATOM 896 N N . ASN B 1 45 ? 16.575 29.194 26.358 1.00 44.80 45 ASN B N 1
ATOM 897 C CA . ASN B 1 45 ? 15.814 29.049 25.120 1.00 42.76 45 ASN B CA 1
ATOM 898 C C . ASN B 1 45 ? 14.616 28.146 25.395 1.00 43.35 45 ASN B C 1
ATOM 899 O O . ASN B 1 45 ? 14.778 26.947 25.647 1.00 40.59 45 ASN B O 1
ATOM 912 N N . GLN B 1 47 ? 12.149 27.068 23.383 1.00 70.16 47 GLN B N 1
ATOM 913 C CA . GLN B 1 47 ? 11.784 26.082 22.375 1.00 74.27 47 GLN B CA 1
ATOM 914 C C . GLN B 1 47 ? 12.753 24.906 22.344 1.00 73.21 47 GLN B C 1
ATOM 915 O O . GLN B 1 47 ? 12.356 23.791 21.988 1.00 72.28 47 GLN B O 1
ATOM 921 N N . THR B 1 48 ? 14.018 25.128 22.710 1.00 69.93 48 THR B N 1
ATOM 922 C CA . THR B 1 48 ? 15.032 24.084 22.662 1.00 61.60 48 THR B CA 1
ATOM 923 C C . THR B 1 48 ? 15.446 23.576 24.038 1.00 56.68 48 THR B C 1
ATOM 924 O O . THR B 1 48 ? 16.169 22.577 24.118 1.00 51.54 48 THR B O 1
ATOM 928 N N . ASN B 1 49 ? 15.007 24.231 25.116 1.00 60.31 49 ASN B N 1
ATOM 929 C CA . ASN B 1 49 ? 15.250 23.769 26.487 1.00 51.84 49 ASN B CA 1
ATOM 930 C C . ASN B 1 49 ? 16.743 23.687 26.802 1.00 42.84 49 ASN B C 1
ATOM 931 O O . ASN B 1 49 ? 17.203 22.780 27.497 1.00 42.92 49 ASN B O 1
ATOM 936 N N . LYS B 1 50 ? 17.508 24.648 26.297 1.00 39.06 50 LYS B N 1
ATOM 937 C CA . LYS B 1 50 ? 18.933 24.724 26.577 1.00 52.87 50 LYS B CA 1
ATOM 938 C C . LYS B 1 50 ? 19.302 26.159 26.923 1.00 53.88 50 LYS B C 1
ATOM 939 O O . LYS B 1 50 ? 18.660 27.111 26.470 1.00 56.06 50 LYS B O 1
ATOM 945 N N . PHE B 1 51 ? 20.336 26.304 27.749 1.00 45.74 51 PHE B N 1
ATOM 946 C CA . PHE B 1 51 ? 20.753 27.608 28.235 1.00 33.70 51 PHE B CA 1
ATOM 947 C C . PHE B 1 51 ? 22.271 27.682 28.248 1.00 41.91 51 PHE B C 1
ATOM 948 O O . PHE B 1 51 ? 22.969 26.701 27.980 1.00 36.16 51 PHE B O 1
ATOM 956 N N . GLY B 1 52 ? 22.775 28.868 28.575 1.00 31.48 52 GLY B N 1
ATOM 957 C CA . GLY B 1 52 ? 24.204 29.082 28.687 1.00 38.83 52 GLY B CA 1
ATOM 958 C C . GLY B 1 52 ? 24.500 30.362 29.430 1.00 51.07 52 GLY B C 1
ATOM 959 O O . GLY B 1 52 ? 23.719 31.319 29.388 1.00 46.70 52 GLY B O 1
ATOM 960 N N . ILE B 1 53 ? 25.632 30.376 30.126 1.00 51.89 53 ILE B N 1
ATOM 961 C CA . ILE B 1 53 ? 26.103 31.576 30.810 1.00 43.16 53 ILE B CA 1
ATOM 962 C C . ILE B 1 53 ? 26.849 32.425 29.786 1.00 33.16 53 ILE B C 1
ATOM 963 O O . ILE B 1 53 ? 27.936 32.057 29.333 1.00 36.80 53 ILE B O 1
ATOM 968 N N . ILE B 1 54 ? 26.265 33.560 29.414 1.00 34.64 54 ILE B N 1
ATOM 969 C CA . ILE B 1 54 ? 26.721 34.351 28.276 1.00 43.59 54 ILE B CA 1
ATOM 970 C C . ILE B 1 54 ? 27.366 35.632 28.785 1.00 44.92 54 ILE B C 1
ATOM 971 O O . ILE B 1 54 ? 26.798 36.327 29.635 1.00 37.83 54 ILE B O 1
ATOM 976 N N . GLY B 1 55 ? 28.554 35.943 28.257 1.00 66.24 55 GLY B N 1
ATOM 977 C CA . GLY B 1 55 ? 29.204 37.203 28.530 1.00 66.58 55 GLY B CA 1
ATOM 978 C C . GLY B 1 55 ? 29.558 37.907 27.231 1.00 84.67 55 GLY B C 1
ATOM 979 O O . GLY B 1 55 ? 29.425 37.346 26.140 1.00 99.34 55 GLY B O 1
ATOM 980 N N . THR B 1 56 ? 30.014 39.154 27.369 1.00 76.35 56 THR B N 1
ATOM 981 C CA . THR B 1 56 ? 30.401 39.924 26.191 1.00 71.94 56 THR B CA 1
ATOM 982 C C . THR B 1 56 ? 31.582 39.291 25.4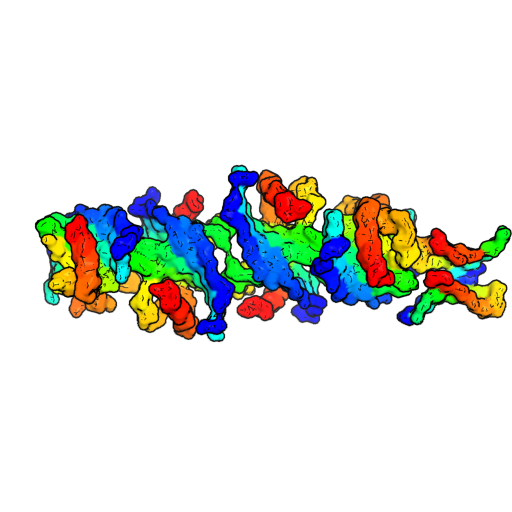67 1.00 70.59 56 THR B C 1
ATOM 983 O O . THR B 1 56 ? 31.673 39.380 24.237 1.00 71.43 56 THR B O 1
ATOM 987 N N . ASP B 1 57 ? 32.489 38.644 26.205 1.00 86.92 57 ASP B N 1
ATOM 988 C CA . ASP B 1 57 ? 33.699 38.111 25.588 1.00 88.71 57 ASP B CA 1
ATOM 989 C C . ASP B 1 57 ? 33.405 36.904 24.707 1.00 88.40 57 ASP B C 1
ATOM 990 O O . ASP B 1 57 ? 34.080 36.704 23.689 1.00 88.42 57 ASP B O 1
ATOM 995 N N . ASP B 1 58 ? 32.416 36.095 25.075 1.00 86.15 58 ASP B N 1
ATOM 996 C CA . ASP B 1 58 ? 32.017 34.953 24.258 1.00 81.78 58 ASP B CA 1
ATOM 997 C C . ASP B 1 58 ? 30.519 35.006 23.949 1.00 65.95 58 ASP B C 1
ATOM 998 O O . ASP B 1 58 ? 30.065 35.853 23.178 1.00 66.58 58 ASP B O 1
ATOM 1003 N N . TYR B 1 64 ? 29.193 29.765 18.845 1.00 73.22 64 TYR B N 1
ATOM 1004 C CA . TYR B 1 64 ? 29.030 29.376 20.242 1.00 68.57 64 TYR B CA 1
ATOM 1005 C C . TYR B 1 64 ? 27.585 29.538 20.699 1.00 64.70 64 TYR B C 1
ATOM 1006 O O . TYR B 1 64 ? 27.084 28.750 21.500 1.00 63.35 64 TYR B O 1
ATOM 1015 N N . ILE B 1 65 ? 26.917 30.570 20.183 1.00 72.37 65 ILE B N 1
ATOM 1016 C CA . ILE B 1 65 ? 25.547 30.855 20.605 1.00 54.42 65 ILE B CA 1
ATOM 1017 C C . ILE B 1 65 ? 24.603 29.750 20.138 1.00 67.17 65 ILE B C 1
ATOM 1018 O O . ILE B 1 65 ? 23.817 29.210 20.926 1.00 55.70 65 ILE B O 1
ATOM 1023 N N . ALA B 1 66 ? 24.658 29.402 18.847 1.00 67.02 66 ALA B N 1
ATOM 1024 C CA . ALA B 1 66 ? 23.847 28.295 18.347 1.00 54.80 66 ALA B CA 1
ATOM 1025 C C . ALA B 1 66 ? 24.318 26.970 18.924 1.00 56.07 66 ALA B C 1
ATOM 1026 O O . ALA B 1 66 ? 23.506 26.071 19.172 1.00 53.08 66 ALA B O 1
ATOM 1028 N N . HIS B 1 67 ? 25.630 26.840 19.124 1.00 65.24 67 HIS B N 1
ATOM 1029 C CA . HIS B 1 67 ? 26.201 25.735 19.884 1.00 70.72 67 HIS B CA 1
ATOM 1030 C C . HIS B 1 67 ? 25.487 25.574 21.224 1.00 77.22 67 HIS B C 1
ATOM 1031 O O . HIS B 1 67 ? 24.749 24.605 21.440 1.00 81.25 67 HIS B O 1
ATOM 1038 N N . ILE B 1 68 ? 25.658 26.553 22.120 1.00 67.76 68 ILE B N 1
ATOM 1039 C CA . ILE B 1 68 ? 25.140 26.438 23.478 1.00 50.72 68 ILE B CA 1
ATOM 1040 C C . ILE B 1 68 ? 23.619 26.546 23.548 1.00 57.70 68 ILE B C 1
ATOM 1041 O O . ILE B 1 68 ? 23.019 26.080 24.524 1.00 49.28 68 ILE B O 1
ATOM 1046 N N . LEU B 1 69 ? 22.973 27.147 22.553 1.00 50.04 69 LEU B N 1
ATOM 1047 C CA . LEU B 1 69 ? 21.512 27.229 22.555 1.00 52.02 69 LEU B CA 1
ATOM 1048 C C . LEU B 1 69 ? 20.908 26.335 21.478 1.00 57.00 69 LEU B C 1
ATOM 1049 O O . LEU B 1 69 ? 20.019 25.531 21.756 1.00 53.42 69 LEU B O 1
ATOM 1054 N N . GLU B 1 75 ? 20.654 29.355 13.048 1.00 95.17 75 GLU B N 1
ATOM 1055 C CA . GLU B 1 75 ? 19.837 30.527 13.330 1.00 94.04 75 GLU B CA 1
ATOM 1056 C C . GLU B 1 75 ? 20.249 31.177 14.647 1.00 91.93 75 GLU B C 1
ATOM 1057 O O . GLU B 1 75 ? 19.519 31.998 15.205 1.00 90.96 75 GLU B O 1
ATOM 1063 N N . GLY B 1 76 ? 21.434 30.804 15.137 1.00 98.86 76 GLY B N 1
ATOM 1064 C CA . GLY B 1 76 ? 21.965 31.405 16.346 1.00 79.76 76 GLY B CA 1
ATOM 1065 C C . GLY B 1 76 ? 22.571 32.777 16.152 1.00 81.36 76 GLY B C 1
ATOM 1066 O O . GLY B 1 76 ? 22.779 33.494 17.136 1.00 77.38 76 GLY B O 1
ATOM 1067 N N . ASP B 1 77 ? 22.867 33.157 14.906 1.00 102.86 77 ASP B N 1
ATOM 1068 C CA . ASP B 1 77 ? 23.412 34.486 14.650 1.00 102.69 77 ASP B CA 1
ATOM 1069 C C . ASP B 1 77 ? 22.394 35.577 14.955 1.00 94.31 77 ASP B C 1
ATOM 1070 O O . ASP B 1 77 ? 22.774 36.679 15.368 1.00 92.66 77 ASP B O 1
ATOM 1075 N N . GLU B 1 78 ? 21.103 35.290 14.772 1.00 89.48 78 GLU B N 1
ATOM 1076 C CA . GLU B 1 78 ? 20.083 36.299 15.038 1.00 85.38 78 GLU B CA 1
ATOM 1077 C C . GLU B 1 78 ? 19.844 36.465 16.537 1.00 80.01 78 GLU B C 1
ATOM 1078 O O . GLU B 1 78 ? 19.448 37.542 16.994 1.00 86.73 78 GLU B O 1
ATOM 1084 N N . ILE B 1 79 ? 20.061 35.408 17.319 1.00 66.08 79 ILE B N 1
ATOM 1085 C CA . ILE B 1 79 ? 20.040 35.549 18.774 1.00 59.36 79 ILE B CA 1
ATOM 1086 C C . ILE B 1 79 ? 21.155 36.482 19.221 1.00 64.02 79 ILE B C 1
ATOM 1087 O O . ILE B 1 79 ? 20.977 37.293 20.136 1.00 65.88 79 ILE B O 1
ATOM 1092 N N . THR B 1 80 ? 22.323 36.386 18.577 1.00 72.01 80 THR B N 1
ATOM 1093 C CA . THR B 1 80 ? 23.445 37.247 18.936 1.00 73.88 80 THR B CA 1
ATOM 1094 C C . THR B 1 80 ? 23.123 38.710 18.672 1.00 81.27 80 THR B C 1
ATOM 1095 O O . THR B 1 80 ? 23.559 39.594 19.419 1.00 84.91 80 THR B O 1
ATOM 1099 N N . GLU B 1 81 ? 22.359 38.987 17.613 1.00 81.27 81 GLU B N 1
ATOM 1100 C CA . GLU B 1 81 ? 22.013 40.369 17.301 1.00 84.42 81 GLU B CA 1
ATOM 1101 C C . GLU B 1 81 ? 21.117 40.971 18.375 1.00 84.95 81 GLU B C 1
ATOM 1102 O O . GLU B 1 81 ? 21.287 42.137 18.751 1.00 92.19 81 GLU B O 1
ATOM 1108 N N . TYR B 1 82 ? 20.159 40.193 18.887 1.00 68.80 82 TYR B N 1
ATOM 1109 C CA . TYR B 1 82 ? 19.281 40.716 19.928 1.00 64.25 82 TYR B CA 1
ATOM 1110 C C . TYR B 1 82 ? 20.022 40.884 21.248 1.00 63.85 82 TYR B C 1
ATOM 1111 O O . TYR B 1 82 ? 19.808 41.869 21.964 1.00 69.53 82 TYR B O 1
ATOM 1120 N N . LEU B 1 83 ? 20.887 39.926 21.594 1.00 63.10 83 LEU B N 1
ATOM 1121 C CA . LEU B 1 83 ? 21.560 39.968 22.889 1.00 69.50 83 LEU B CA 1
ATOM 1122 C C . LEU B 1 83 ? 22.504 41.158 23.000 1.00 68.65 83 LEU B C 1
ATOM 1123 O O . LEU B 1 83 ? 22.777 41.627 24.110 1.00 75.83 83 LEU B O 1
ATOM 1128 N N . ASN B 1 84 ? 23.010 41.659 21.870 1.00 75.60 84 ASN B N 1
ATOM 1129 C CA . ASN B 1 84 ? 23.837 42.859 21.892 1.00 84.59 84 ASN B CA 1
ATOM 1130 C C . ASN B 1 84 ? 23.044 44.093 22.302 1.00 87.49 84 ASN B C 1
ATOM 1131 O O . ASN B 1 84 ? 23.634 45.059 22.799 1.00 76.75 84 ASN B O 1
ATOM 1136 N N . GLU B 1 85 ? 21.726 44.082 22.106 1.00 94.99 85 GLU B N 1
ATOM 1137 C CA . GLU B 1 85 ? 20.872 45.194 22.501 1.00 94.00 85 GLU B CA 1
ATOM 1138 C C . GLU B 1 85 ? 20.441 45.121 23.960 1.00 94.14 85 GLU B C 1
ATOM 1139 O O . GLU B 1 85 ? 19.755 46.035 24.431 1.00 93.90 85 GLU B O 1
ATOM 1145 N N . VAL B 1 86 ? 20.817 44.067 24.679 1.00 93.13 86 VAL B N 1
ATOM 1146 C CA . VAL B 1 86 ? 20.503 43.916 26.093 1.00 88.35 86 VAL B CA 1
ATOM 1147 C C . VAL B 1 86 ? 21.748 44.075 26.958 1.00 97.63 86 VAL B C 1
ATOM 1148 O O . VAL B 1 86 ? 21.757 44.853 27.913 1.00 106.32 86 VAL B O 1
ATOM 1152 N N . ILE B 1 87 ? 22.810 43.343 26.636 1.00 96.71 87 ILE B N 1
ATOM 1153 C CA . ILE B 1 87 ? 24.046 43.413 27.404 1.00 90.37 87 ILE B CA 1
ATOM 1154 C C . ILE B 1 87 ? 24.801 44.699 27.082 1.00 84.69 87 ILE B C 1
ATOM 1155 O O . ILE B 1 87 ? 25.260 45.403 27.983 1.00 78.01 87 ILE B O 1
ATOM 1160 N N . ASP C 1 3 ? 30.273 53.072 45.852 1.00 72.56 3 ASP C N 1
ATOM 1161 C CA . ASP C 1 3 ? 29.834 53.115 47.241 1.00 71.44 3 ASP C CA 1
ATOM 1162 C C . ASP C 1 3 ? 28.821 52.012 47.531 1.00 66.55 3 ASP C C 1
ATOM 1163 O O . ASP C 1 3 ? 28.646 51.600 48.678 1.00 59.26 3 ASP C O 1
ATOM 1176 N N . TYR C 1 5 ? 27.525 48.126 47.016 1.00 51.48 5 TYR C N 1
ATOM 1177 C CA . TYR C 1 5 ? 27.986 46.775 46.735 1.00 55.10 5 TYR C CA 1
ATOM 1178 C C . TYR C 1 5 ? 26.835 45.949 46.180 1.00 53.71 5 TYR C C 1
ATOM 1179 O O . TYR C 1 5 ? 25.763 45.880 46.791 1.00 55.14 5 TYR C O 1
ATOM 1188 N N . LEU C 1 6 ? 27.058 45.334 45.017 1.00 47.94 6 LEU C N 1
ATOM 1189 C CA . LEU C 1 6 ? 26.059 44.428 44.462 1.00 49.37 6 LEU C CA 1
ATOM 1190 C C . LEU C 1 6 ? 25.933 43.167 45.308 1.00 45.45 6 LEU C C 1
ATOM 1191 O O . LEU C 1 6 ? 24.832 42.625 45.464 1.00 50.56 6 LEU C O 1
ATOM 1196 N N . TYR C 1 7 ? 27.045 42.696 45.866 1.00 43.74 7 TYR C N 1
ATOM 1197 C CA . TYR C 1 7 ? 27.079 41.501 46.698 1.00 43.07 7 TYR C CA 1
ATOM 1198 C C . TYR C 1 7 ? 28.445 41.409 47.361 1.00 41.65 7 TYR C C 1
ATOM 1199 O O . TYR C 1 7 ? 29.456 41.821 46.785 1.00 40.33 7 TYR C O 1
ATOM 1208 N N . ASP C 1 8 ? 28.459 40.863 48.575 1.00 44.59 8 ASP C N 1
ATOM 1209 C CA . ASP C 1 8 ? 29.692 40.605 49.314 1.00 41.11 8 ASP C CA 1
ATOM 1210 C C . ASP C 1 8 ? 29.490 39.325 50.111 1.00 41.04 8 ASP C C 1
ATOM 1211 O O . ASP C 1 8 ? 28.734 39.316 51.086 1.00 51.56 8 ASP C O 1
ATOM 1216 N N . ASP C 1 9 ? 30.158 38.250 49.702 1.00 58.54 9 ASP C N 1
ATOM 1217 C CA . ASP C 1 9 ? 29.938 36.930 50.274 1.00 45.25 9 ASP C CA 1
ATOM 1218 C C . ASP C 1 9 ? 31.240 36.350 50.811 1.00 46.24 9 ASP C C 1
ATOM 1219 O O . ASP C 1 9 ? 32.329 36.660 50.320 1.00 50.42 9 ASP C O 1
ATOM 1224 N N . ASN C 1 10 ? 31.109 35.491 51.822 1.00 54.43 10 ASN C N 1
ATOM 1225 C CA . ASN C 1 10 ? 32.242 34.902 52.521 1.00 46.47 10 ASN C CA 1
ATOM 1226 C C . ASN C 1 10 ? 32.084 33.389 52.574 1.00 58.31 10 ASN C C 1
ATOM 1227 O O . ASN C 1 10 ? 30.967 32.878 52.700 1.00 70.11 10 ASN C O 1
ATOM 1232 N N . GLU C 1 11 ? 33.208 32.676 52.489 1.00 52.47 11 GLU C N 1
ATOM 1233 C CA . GLU C 1 11 ? 33.203 31.219 52.505 1.00 46.89 11 GLU C CA 1
ATOM 1234 C C . GLU C 1 11 ? 34.608 30.720 52.825 1.00 53.09 11 GLU C C 1
ATOM 1235 O O . GLU C 1 11 ? 35.601 31.358 52.468 1.00 56.62 11 GLU C O 1
ATOM 1241 N N . GLU C 1 12 ? 34.682 29.580 53.514 1.00 52.76 12 GLU C N 1
ATOM 1242 C CA . GLU C 1 12 ? 35.947 28.959 53.899 1.00 46.22 12 GLU C CA 1
ATOM 1243 C C . GLU C 1 12 ? 36.193 27.764 52.989 1.00 52.79 12 GLU C C 1
ATOM 1244 O O . GLU C 1 12 ? 35.491 26.751 53.083 1.00 63.54 12 GLU C O 1
ATOM 1250 N N . SER C 1 13 ? 37.198 27.871 52.126 1.00 33.09 13 SER C N 1
ATOM 1251 C CA . SER C 1 13 ? 37.454 26.859 51.115 1.00 30.98 13 SER C CA 1
ATOM 1252 C C . SER C 1 13 ? 38.814 26.213 51.330 1.00 23.98 13 SER C C 1
ATOM 1253 O O . SER C 1 13 ? 39.702 26.770 51.982 1.00 28.83 13 SER C O 1
ATOM 1256 N N . GLN C 1 14 ? 38.954 25.012 50.780 1.00 35.67 14 GLN C N 1
ATOM 1257 C CA . GLN C 1 14 ? 40.242 24.341 50.726 1.00 38.29 14 GLN C CA 1
ATOM 1258 C C . GLN C 1 14 ? 41.029 24.872 49.537 1.00 42.47 14 GLN C C 1
ATOM 1259 O O . GLN C 1 14 ? 40.526 24.897 48.409 1.00 51.36 14 GLN C O 1
ATOM 1265 N N . VAL C 1 15 ? 42.257 25.309 49.792 1.00 36.12 15 VAL C N 1
ATOM 1266 C CA . VAL C 1 15 ? 43.145 25.829 48.761 1.00 20.88 15 VAL C CA 1
ATOM 1267 C C . VAL C 1 15 ? 44.334 24.888 48.647 1.00 21.12 15 VAL C C 1
ATOM 1268 O O . VAL C 1 15 ? 44.915 24.484 49.662 1.00 17.78 15 VAL C O 1
ATOM 1272 N N . GLN C 1 16 ? 44.691 24.539 47.416 1.00 26.09 16 GLN C N 1
ATOM 1273 C CA . GLN C 1 16 ? 45.763 23.598 47.132 1.00 12.71 16 GLN C CA 1
ATOM 1274 C C . GLN C 1 16 ? 46.899 24.321 46.422 1.00 12.81 16 GLN C C 1
ATOM 1275 O O . GLN C 1 16 ? 46.675 24.995 45.411 1.00 16.35 16 GLN C O 1
ATOM 1281 N N . PHE C 1 17 ? 48.112 24.183 46.953 1.00 11.17 17 PHE C N 1
ATOM 1282 C CA . PHE C 1 17 ? 49.323 24.705 46.328 1.00 11.33 17 PHE C CA 1
ATOM 1283 C C . PHE C 1 17 ? 50.105 23.513 45.792 1.00 13.33 17 PHE C C 1
ATOM 1284 O O . PHE C 1 17 ? 50.571 22.673 46.568 1.00 25.00 17 PHE C O 1
ATOM 1292 N N . VAL C 1 18 ? 50.243 23.431 44.471 1.00 9.93 18 VAL C N 1
ATOM 1293 C CA . VAL C 1 18 ? 50.867 22.281 43.830 1.00 10.96 18 VAL C CA 1
ATOM 1294 C C . VAL C 1 18 ? 51.978 22.754 42.905 1.00 7.07 18 VAL C C 1
ATOM 1295 O O . VAL C 1 18 ? 51.861 23.798 42.252 1.00 19.15 18 VAL C O 1
ATOM 1299 N N . GLY C 1 19 ? 53.057 21.992 42.862 1.00 7.23 19 GLY C N 1
ATOM 1300 C CA . GLY C 1 19 ? 54.119 22.230 41.904 1.00 7.02 19 GLY C CA 1
ATOM 1301 C C . GLY C 1 19 ? 54.571 20.913 41.281 1.00 6.80 19 GLY C C 1
ATOM 1302 O O . GLY C 1 19 ? 54.694 19.911 41.978 1.00 12.90 19 GLY C O 1
ATOM 1303 N N . PHE C 1 20 ? 54.785 20.946 39.974 1.00 6.28 20 PHE C N 1
ATOM 1304 C CA . PHE C 1 20 ? 55.264 19.762 39.270 1.00 10.12 20 PHE C CA 1
ATOM 1305 C C . PHE C 1 20 ? 56.152 20.198 38.115 1.00 10.49 20 PHE C C 1
ATOM 1306 O O . PHE C 1 20 ? 56.105 21.345 37.664 1.00 15.65 20 PHE C O 1
ATOM 1314 N N . VAL C 1 21 ? 56.975 19.266 37.650 1.00 13.01 21 VAL C N 1
ATOM 1315 C CA . VAL C 1 21 ? 57.913 19.509 36.563 1.00 15.20 21 VAL C CA 1
ATOM 1316 C C . VAL C 1 21 ? 57.535 18.576 35.422 1.00 14.80 21 VAL C C 1
ATOM 1317 O O . VAL C 1 21 ? 57.648 17.351 35.550 1.00 26.29 21 VAL C O 1
ATOM 1321 N N . GLY C 1 22 ? 57.080 19.146 34.313 1.00 24.68 22 GLY C N 1
ATOM 1322 C CA . GLY C 1 22 ? 56.870 18.383 33.105 1.00 20.68 22 GLY C CA 1
ATOM 1323 C C . GLY C 1 22 ? 58.172 18.199 32.349 1.00 22.44 22 GLY C C 1
ATOM 1324 O O . GLY C 1 22 ? 59.263 18.509 32.830 1.00 32.80 22 GLY C O 1
ATOM 1325 N N . GLU C 1 23 ? 58.046 17.678 31.128 1.00 24.27 23 GLU C N 1
ATOM 1326 C CA . GLU C 1 23 ? 59.222 17.579 30.273 1.00 40.58 23 GLU C CA 1
ATOM 1327 C C . GLU C 1 23 ? 59.712 18.956 29.844 1.00 58.05 23 GLU C C 1
ATOM 1328 O O . GLU C 1 23 ? 60.924 19.175 29.734 1.00 68.99 23 GLU C O 1
ATOM 1334 N N . HIS C 1 24 ? 58.795 19.899 29.631 1.00 50.89 24 HIS C N 1
ATOM 1335 C CA . HIS C 1 24 ? 59.142 21.184 29.038 1.00 54.39 24 HIS C CA 1
ATOM 1336 C C . HIS C 1 24 ? 59.525 22.239 30.070 1.00 59.73 24 HIS C C 1
ATOM 1337 O O . HIS C 1 24 ? 60.458 23.014 29.835 1.00 74.40 24 HIS C O 1
ATOM 1344 N N . SER C 1 25 ? 58.836 22.297 31.207 1.00 54.03 25 SER C N 1
ATOM 1345 C CA . SER C 1 25 ? 59.125 23.328 32.196 1.00 46.62 25 SER C CA 1
ATOM 1346 C C . SER C 1 25 ? 58.563 22.906 33.549 1.00 38.14 25 SER C C 1
ATOM 1347 O O . SER C 1 25 ? 57.903 21.871 33.681 1.00 20.76 25 SER C O 1
ATOM 1350 N N . ARG C 1 26 ? 58.850 23.721 34.561 1.00 7.62 26 ARG C N 1
ATOM 1351 C CA . ARG C 1 26 ? 58.285 23.564 35.891 1.00 7.30 26 ARG C CA 1
ATOM 1352 C C . ARG C 1 26 ? 57.006 24.384 36.000 1.00 16.25 26 ARG C C 1
ATOM 1353 O O . ARG C 1 26 ? 56.897 25.465 35.417 1.00 14.21 26 ARG C O 1
ATOM 1361 N N . TYR C 1 27 ? 56.035 23.864 36.746 1.00 6.17 27 TYR C N 1
ATOM 1362 C CA . TYR C 1 27 ? 54.748 24.524 36.895 1.00 7.55 27 TYR C CA 1
ATOM 1363 C C . TYR C 1 27 ? 54.418 24.706 38.369 1.00 6.02 27 TYR C C 1
ATOM 1364 O O . TYR C 1 27 ? 54.791 23.893 39.218 1.00 10.01 27 TYR C O 1
ATOM 1373 N N . ASP C 1 28 ? 53.717 25.794 38.663 1.00 14.02 28 ASP C N 1
ATOM 1374 C CA . ASP C 1 28 ? 53.260 26.081 40.014 1.00 6.63 28 ASP C CA 1
ATOM 1375 C C . ASP C 1 28 ? 51.839 26.603 39.914 1.00 10.16 28 ASP C C 1
ATOM 1376 O O . ASP C 1 28 ? 51.600 27.648 39.302 1.00 6.56 28 ASP C O 1
ATOM 1381 N N . LEU C 1 29 ? 50.902 25.871 40.501 1.00 6.38 29 LEU C N 1
ATOM 1382 C CA . LEU C 1 29 ? 49.493 26.188 40.383 1.00 11.33 29 LEU C CA 1
ATOM 1383 C C . LEU C 1 29 ? 48.875 26.348 41.762 1.00 17.23 29 LEU C C 1
ATOM 1384 O O . LEU C 1 29 ? 49.389 25.849 42.768 1.00 12.81 29 LEU C O 1
ATOM 1397 N N . LEU C 1 31 ? 44.917 25.774 43.335 1.00 14.82 31 LEU C N 1
ATOM 1398 C CA . LEU C 1 31 ? 43.595 25.239 43.049 1.00 8.34 31 LEU C CA 1
ATOM 1399 C C . LEU C 1 31 ? 42.630 25.709 44.126 1.00 16.97 31 LEU C C 1
ATOM 1400 O O . LEU C 1 31 ? 42.892 25.538 45.318 1.00 10.88 31 LEU C O 1
ATOM 1405 N N . VAL C 1 32 ? 41.526 26.311 43.704 1.00 10.69 32 VAL C N 1
ATOM 1406 C CA . VAL C 1 32 ? 40.518 26.849 44.610 1.00 13.09 32 VAL C CA 1
ATOM 1407 C C . VAL C 1 32 ? 39.242 26.040 44.426 1.00 21.39 32 VAL C C 1
ATOM 1408 O O . VAL C 1 32 ? 38.700 25.956 43.315 1.00 26.15 32 VAL C O 1
ATOM 1412 N N . HIS C 1 33 ? 38.759 25.457 45.519 1.00 27.39 33 HIS C N 1
ATOM 1413 C CA . HIS C 1 33 ? 37.565 24.619 45.518 1.00 32.53 33 HIS C CA 1
ATOM 1414 C C . HIS C 1 33 ? 36.462 25.373 46.246 1.00 27.40 33 HIS C C 1
ATOM 1415 O O . HIS C 1 33 ? 36.421 25.388 47.478 1.00 35.25 33 HIS C O 1
ATOM 1422 N N . THR C 1 34 ? 35.566 25.990 45.483 1.00 23.42 34 THR C N 1
ATOM 1423 C CA . THR C 1 34 ? 34.395 26.655 46.029 1.00 28.53 34 THR C CA 1
ATOM 1424 C C . THR C 1 34 ? 33.137 26.068 45.408 1.00 32.03 34 THR C C 1
ATOM 1425 O O . THR C 1 34 ? 33.154 25.576 44.276 1.00 47.08 34 THR C O 1
ATOM 1429 N N . ASN C 1 35 ? 32.043 26.116 46.164 1.00 43.28 35 ASN C N 1
ATOM 1430 C CA . ASN C 1 35 ? 30.744 25.729 45.633 1.00 43.27 35 ASN C CA 1
ATOM 1431 C C . ASN C 1 35 ? 30.146 26.792 44.721 1.00 45.26 35 ASN C C 1
ATOM 1432 O O . ASN C 1 35 ? 29.105 26.545 44.102 1.00 47.20 35 ASN C O 1
ATOM 1437 N N . ARG C 1 36 ? 30.785 27.959 44.620 1.00 43.29 36 ARG C N 1
ATOM 1438 C CA . ARG C 1 36 ? 30.275 29.051 43.801 1.00 32.28 36 ARG C CA 1
ATOM 1439 C C . ARG C 1 36 ? 30.308 28.731 42.312 1.00 35.50 36 ARG C C 1
ATOM 1440 O O . ARG C 1 36 ? 29.571 29.353 41.540 1.00 40.53 36 ARG C O 1
ATOM 1448 N N . HIS C 1 37 ? 31.135 27.775 41.892 1.00 34.14 37 HIS C N 1
ATOM 1449 C CA . HIS C 1 37 ? 31.322 27.467 40.480 1.00 36.02 37 HIS C CA 1
ATOM 1450 C C . HIS C 1 37 ? 30.776 26.090 40.113 1.00 37.69 37 HIS C C 1
ATOM 1451 O O . HIS C 1 37 ? 31.243 25.468 39.155 1.00 26.09 37 HIS C O 1
ATOM 1458 N N . TYR C 1 38 ? 29.786 25.623 40.872 1.00 27.50 38 TYR C N 1
ATOM 1459 C CA . TYR C 1 38 ? 28.987 24.426 40.587 1.00 30.02 38 TYR C CA 1
ATOM 1460 C C . TYR C 1 38 ? 29.835 23.266 40.060 1.00 25.24 38 TYR C C 1
ATOM 1461 O O . TYR C 1 38 ? 29.584 22.697 38.998 1.00 38.57 38 TYR C O 1
ATOM 1470 N N . GLY C 1 39 ? 30.848 22.905 40.847 1.00 34.32 39 GLY C N 1
ATOM 1471 C CA . GLY C 1 39 ? 31.688 21.768 40.568 1.00 27.96 39 GLY C CA 1
ATOM 1472 C C . GLY C 1 39 ? 32.980 22.100 39.848 1.00 27.71 39 GLY C C 1
ATOM 1473 O O . GLY C 1 39 ? 33.955 21.352 39.975 1.00 34.52 39 GLY C O 1
ATOM 1474 N N . LYS C 1 40 ? 33.012 23.195 39.095 1.00 20.62 40 LYS C N 1
ATOM 1475 C CA . LYS C 1 40 ? 34.228 23.573 38.392 1.00 15.46 40 LYS C CA 1
ATOM 1476 C C . LYS C 1 40 ? 35.289 24.059 39.374 1.00 14.52 40 LYS C C 1
ATOM 1477 O O . LYS C 1 40 ? 34.984 24.640 40.418 1.00 31.38 40 LYS C O 1
ATOM 1483 N N . THR C 1 41 ? 36.547 23.803 39.029 1.00 17.52 41 THR C N 1
ATOM 1484 C CA . THR C 1 41 ? 37.687 24.147 39.868 1.00 13.38 41 THR C CA 1
ATOM 1485 C C . THR C 1 41 ? 38.332 25.435 39.374 1.00 10.65 41 THR C C 1
ATOM 1486 O O . THR C 1 41 ? 38.496 25.635 38.167 1.00 22.22 41 THR C O 1
ATOM 1490 N N . LEU C 1 42 ? 38.693 26.309 40.310 1.00 11.30 42 LEU C N 1
ATOM 1491 C CA . LEU C 1 42 ? 39.425 27.528 39.988 1.00 10.92 42 LEU C CA 1
ATOM 1492 C C . LEU C 1 42 ? 40.923 27.234 40.024 1.00 10.72 42 LEU C C 1
ATOM 1493 O O . LEU C 1 42 ? 41.454 26.797 41.053 1.00 8.81 42 LEU C O 1
ATOM 1498 N N . VAL C 1 43 ? 41.596 27.469 38.900 1.00 7.69 43 VAL C N 1
ATOM 1499 C CA . VAL C 1 43 ? 43.004 27.133 38.717 1.00 6.71 43 VAL C CA 1
ATOM 1500 C C . VAL C 1 43 ? 43.772 28.426 38.491 1.00 10.62 43 VAL C C 1
ATOM 1501 O O . VAL C 1 43 ? 43.459 29.181 37.563 1.00 12.30 43 VAL C O 1
ATOM 1505 N N . LEU C 1 44 ? 44.782 28.675 39.321 1.00 14.16 44 LEU C N 1
ATOM 1506 C CA . LEU C 1 44 ? 45.616 29.868 39.221 1.00 17.59 44 LEU C CA 1
ATOM 1507 C C . LEU C 1 44 ? 47.037 29.458 38.856 1.00 9.29 44 LEU C C 1
ATOM 1508 O O . LEU C 1 44 ? 47.665 28.681 39.581 1.00 12.08 44 LEU C O 1
ATOM 1513 N N . ASN C 1 45 ? 47.544 29.991 37.746 1.00 13.90 45 ASN C N 1
ATOM 1514 C CA . ASN C 1 45 ? 48.938 29.801 37.356 1.00 15.45 45 ASN C CA 1
ATOM 1515 C C . ASN C 1 45 ? 49.779 30.876 38.042 1.00 15.62 45 ASN C C 1
ATOM 1516 O O . ASN C 1 45 ? 49.716 32.051 37.672 1.00 16.50 45 ASN C O 1
ATOM 1529 N N . GLN C 1 47 ? 52.806 31.524 37.881 1.00 14.76 47 GLN C N 1
ATOM 1530 C CA . GLN C 1 47 ? 53.905 32.043 37.076 1.00 14.87 47 GLN C CA 1
ATOM 1531 C C . GLN C 1 47 ? 53.468 33.099 36.070 1.00 13.01 47 GLN C C 1
ATOM 1532 O O . GLN C 1 47 ? 54.294 33.917 35.654 1.00 25.26 47 GLN C O 1
ATOM 1538 N N . THR C 1 48 ? 52.200 33.098 35.670 1.00 23.99 48 THR C N 1
ATOM 1539 C CA . THR C 1 48 ? 51.705 34.022 34.666 1.00 14.09 48 THR C CA 1
ATOM 1540 C C . THR C 1 48 ? 50.685 35.008 35.202 1.00 19.41 48 THR C C 1
ATOM 1541 O O . THR C 1 48 ? 50.287 35.913 34.461 1.00 31.01 48 THR C O 1
ATOM 1545 N N . ASN C 1 49 ? 50.242 34.858 36.448 1.00 15.03 49 ASN C N 1
ATOM 1546 C CA . ASN C 1 49 ? 49.183 35.693 37.009 1.00 14.98 49 ASN C CA 1
ATOM 1547 C C . ASN C 1 49 ? 47.901 35.612 36.183 1.00 10.15 49 ASN C C 1
ATOM 1548 O O . ASN C 1 49 ? 47.205 36.608 35.991 1.00 16.62 49 ASN C O 1
ATOM 1553 N N . LYS C 1 50 ? 47.585 34.429 35.672 1.00 22.09 50 LYS C N 1
ATOM 1554 C CA . LYS C 1 50 ? 46.319 34.191 35.000 1.00 10.66 50 LYS C CA 1
ATOM 1555 C C . LYS C 1 50 ? 45.611 33.026 35.679 1.00 13.23 50 LYS C C 1
ATOM 1556 O O . LYS C 1 50 ? 46.237 32.189 36.336 1.00 7.89 50 LYS C O 1
ATOM 1562 N N . PHE C 1 51 ? 44.290 32.980 35.530 1.00 9.73 51 PHE C N 1
ATOM 1563 C CA . PHE C 1 51 ? 43.513 31.925 36.160 1.00 8.64 51 PHE C CA 1
ATOM 1564 C C . PHE C 1 51 ? 42.297 31.611 35.304 1.00 14.40 51 PHE C C 1
ATOM 1565 O O . PHE C 1 51 ? 41.936 32.364 34.396 1.00 9.63 51 PHE C O 1
ATOM 1573 N N . GLY C 1 52 ? 41.655 30.489 35.619 1.00 13.62 52 GLY C N 1
ATOM 1574 C CA . GLY C 1 52 ? 40.435 30.104 34.936 1.00 9.80 52 GLY C CA 1
ATOM 1575 C C . GLY C 1 52 ? 39.566 29.220 35.804 1.00 11.29 52 GLY C C 1
ATOM 1576 O O . GLY C 1 52 ? 40.045 28.521 36.705 1.00 10.03 52 GLY C O 1
ATOM 1577 N N . ILE C 1 53 ? 38.268 29.270 35.528 1.00 11.60 53 ILE C N 1
ATOM 1578 C CA . ILE C 1 53 ? 37.307 28.363 36.144 1.00 15.30 53 ILE C CA 1
ATOM 1579 C C . ILE C 1 53 ? 37.211 27.139 35.241 1.00 27.66 53 ILE C C 1
ATOM 1580 O O . ILE C 1 53 ? 36.608 27.194 34.166 1.00 25.34 53 ILE C O 1
ATOM 1585 N N . ILE C 1 54 ? 37.815 26.036 35.670 1.00 21.81 54 ILE C N 1
ATOM 1586 C CA . ILE C 1 54 ? 38.059 24.883 34.814 1.00 22.39 54 ILE C CA 1
ATOM 1587 C C . ILE C 1 54 ? 37.125 23.752 35.215 1.00 24.38 54 ILE C C 1
ATOM 1588 O O . ILE C 1 54 ? 37.067 23.371 36.391 1.00 30.63 54 ILE C O 1
ATOM 1593 N N . GLY C 1 55 ? 36.400 23.216 34.234 1.00 19.04 55 GLY C N 1
ATOM 1594 C CA . GLY C 1 55 ? 35.641 21.998 34.394 1.00 17.70 55 GLY C CA 1
ATOM 1595 C C . GLY C 1 55 ? 36.157 20.909 33.468 1.00 22.07 55 GLY C C 1
ATOM 1596 O O . GLY C 1 55 ? 37.081 21.115 32.677 1.00 22.93 55 GLY C O 1
ATOM 1597 N N . THR C 1 56 ? 35.527 19.737 33.583 1.00 31.87 56 THR C N 1
ATOM 1598 C CA . THR C 1 56 ? 35.952 18.583 32.796 1.00 24.03 56 THR C CA 1
ATOM 1599 C C . THR C 1 56 ? 35.852 18.859 31.300 1.00 32.82 56 THR C C 1
ATOM 1600 O O . THR C 1 56 ? 36.731 18.461 30.526 1.00 40.61 56 THR C O 1
ATOM 1604 N N . ASP C 1 57 ? 34.794 19.551 30.874 1.00 24.94 57 ASP C N 1
ATOM 1605 C CA . ASP C 1 57 ? 34.618 19.832 29.455 1.00 28.82 57 ASP C CA 1
ATOM 1606 C C . ASP C 1 57 ? 35.615 20.860 28.937 1.00 32.85 57 ASP C C 1
ATOM 1607 O O . ASP C 1 57 ? 35.890 20.884 27.732 1.00 32.85 57 ASP C O 1
ATOM 1612 N N . ASP C 1 58 ? 36.164 21.707 29.812 1.00 36.63 58 ASP C N 1
ATOM 1613 C CA . ASP C 1 58 ? 37.181 22.659 29.383 1.00 17.48 58 ASP C CA 1
ATOM 1614 C C . ASP C 1 58 ? 38.506 21.982 29.056 1.00 29.72 58 ASP C C 1
ATOM 1615 O O . ASP C 1 58 ? 39.289 22.526 28.269 1.00 33.13 58 ASP C O 1
ATOM 1620 N N . LEU C 1 59 ? 38.775 20.811 29.639 1.00 26.01 59 LEU C N 1
ATOM 1621 C CA . LEU C 1 59 ? 40.015 20.092 29.372 1.00 28.82 59 LEU C CA 1
ATOM 1622 C C . LEU C 1 59 ? 40.055 19.470 27.983 1.00 34.23 59 LEU C C 1
ATOM 1623 O O . LEU C 1 59 ? 41.125 19.024 27.555 1.00 41.85 59 LEU C O 1
ATOM 1628 N N . LYS C 1 60 ? 38.928 19.427 27.278 1.00 32.83 60 LYS C N 1
ATOM 1629 C CA . LYS C 1 60 ? 38.864 18.842 25.943 1.00 40.91 60 LYS C CA 1
ATOM 1630 C C . LYS C 1 60 ? 38.978 19.886 24.840 1.00 33.39 60 LYS C C 1
ATOM 1631 O O . LYS C 1 60 ? 39.479 19.577 23.752 1.00 46.82 60 LYS C O 1
ATOM 1637 N N . GLU C 1 61 ? 38.544 21.117 25.103 1.00 35.86 61 GLU C N 1
ATOM 1638 C CA . GLU C 1 61 ? 38.639 22.178 24.108 1.00 33.57 61 GLU C CA 1
ATOM 1639 C C . GLU C 1 61 ? 40.097 22.453 23.763 1.00 32.47 61 GLU C C 1
ATOM 1640 O O . GLU C 1 61 ? 40.943 22.600 24.650 1.00 40.67 61 GLU C O 1
ATOM 1646 N N . GLU C 1 62 ? 40.388 22.516 22.466 1.00 34.69 62 GLU C N 1
ATOM 1647 C CA . GLU C 1 62 ? 41.765 22.649 22.006 1.00 40.41 62 GLU C CA 1
ATOM 1648 C C . GLU C 1 62 ? 42.304 24.037 22.338 1.00 31.49 62 GLU C C 1
ATOM 1649 O O . GLU C 1 62 ? 41.770 25.048 21.871 1.00 35.60 62 GLU C O 1
ATOM 1655 N N . GLY C 1 63 ? 43.362 24.083 23.146 1.00 29.32 63 GLY C N 1
ATOM 1656 C CA . GLY C 1 63 ? 44.016 25.332 23.475 1.00 22.78 63 GLY C CA 1
ATOM 1657 C C . GLY C 1 63 ? 43.318 26.188 24.506 1.00 27.14 63 GLY C C 1
ATOM 1658 O O . GLY C 1 63 ? 43.752 27.322 24.740 1.00 33.62 63 GLY C O 1
ATOM 1659 N N . TYR C 1 64 ? 42.251 25.692 25.137 1.00 17.22 64 TYR C N 1
ATOM 1660 C CA . TYR C 1 64 ? 41.554 26.512 26.123 1.00 18.98 64 TYR C CA 1
ATOM 1661 C C . TYR C 1 64 ? 42.384 26.684 27.391 1.00 25.42 64 TYR C C 1
ATOM 1662 O O . TYR C 1 64 ? 42.435 27.780 27.961 1.00 19.55 64 TYR C O 1
ATOM 1671 N N . ILE C 1 65 ? 43.041 25.615 27.848 1.00 12.43 65 ILE C N 1
ATOM 1672 C CA . ILE C 1 65 ? 43.881 25.712 29.040 1.00 19.06 65 ILE C CA 1
ATOM 1673 C C . ILE C 1 65 ? 45.051 26.655 28.789 1.00 19.38 65 ILE C C 1
ATOM 1674 O O . ILE C 1 65 ? 45.362 27.522 29.615 1.00 17.24 65 ILE C O 1
ATOM 1679 N N . ALA C 1 66 ? 45.713 26.503 27.640 1.00 11.20 66 ALA C N 1
ATOM 1680 C CA . ALA C 1 66 ? 46.849 27.363 27.317 1.00 15.46 66 ALA C CA 1
ATOM 1681 C C . ALA C 1 66 ? 46.432 28.827 27.241 1.00 23.07 66 ALA C C 1
ATOM 1682 O O . ALA C 1 66 ? 47.119 29.707 27.774 1.00 9.84 66 ALA C O 1
ATOM 1684 N N . HIS C 1 67 ? 45.300 29.102 26.592 1.00 10.63 67 HIS C N 1
ATOM 1685 C CA . HIS C 1 67 ? 44.845 30.479 26.430 1.00 14.91 67 HIS C CA 1
ATOM 1686 C C . HIS C 1 67 ? 44.469 31.103 27.770 1.00 28.39 67 HIS C C 1
ATOM 1687 O O . HIS C 1 67 ? 44.856 32.239 28.069 1.00 27.71 67 HIS C O 1
ATOM 1694 N N . ILE C 1 68 ? 43.714 30.372 28.592 1.00 15.50 68 ILE C N 1
ATOM 1695 C CA . ILE C 1 68 ? 43.209 30.946 29.835 1.00 9.51 68 ILE C CA 1
ATOM 1696 C C . ILE C 1 68 ? 44.293 31.024 30.907 1.00 14.77 68 ILE C C 1
ATOM 1697 O O . ILE C 1 68 ? 44.213 31.867 31.809 1.00 11.18 68 ILE C O 1
ATOM 1702 N N . LEU C 1 69 ? 45.316 30.173 30.840 1.00 10.65 69 LEU C N 1
ATOM 1703 C CA . LEU C 1 69 ? 46.419 30.213 31.793 1.00 10.79 69 LEU C CA 1
ATOM 1704 C C . LEU C 1 69 ? 47.651 30.916 31.239 1.00 7.85 69 LEU C C 1
ATOM 1705 O O . LEU C 1 69 ? 48.670 30.983 31.931 1.00 7.81 69 LEU C O 1
ATOM 1710 N N . GLY C 1 70 ? 47.586 31.425 30.013 1.00 8.28 70 GLY C N 1
ATOM 1711 C CA . GLY C 1 70 ? 48.669 32.219 29.454 1.00 12.74 70 GLY C CA 1
ATOM 1712 C C . GLY C 1 70 ? 49.948 31.464 29.167 1.00 26.51 70 GLY C C 1
ATOM 1713 O O . GLY C 1 70 ? 51.042 32.006 29.371 1.00 25.06 70 GLY C O 1
ATOM 1714 N N . VAL C 1 71 ? 49.841 30.223 28.696 1.00 8.92 71 VAL C N 1
ATOM 1715 C CA . VAL C 1 71 ? 50.995 29.419 28.326 1.00 9.36 71 VAL C CA 1
ATOM 1716 C C . VAL C 1 71 ? 50.809 28.963 26.884 1.00 10.08 71 VAL C C 1
ATOM 1717 O O . VAL C 1 71 ? 49.740 29.123 26.293 1.00 10.22 71 VAL C O 1
ATOM 1721 N N . ASN C 1 72 ? 51.869 28.393 26.315 1.00 10.79 72 ASN C N 1
ATOM 1722 C CA . ASN C 1 72 ? 51.806 27.928 24.938 1.00 24.15 72 ASN C CA 1
ATOM 1723 C C . ASN C 1 72 ? 51.134 26.557 24.875 1.00 22.75 72 ASN C C 1
ATOM 1724 O O . ASN C 1 72 ? 50.709 25.995 25.888 1.00 11.62 72 ASN C O 1
ATOM 1729 N N . ALA C 1 73 ? 51.052 26.005 23.661 1.00 10.09 73 ALA C N 1
ATOM 1730 C CA . ALA C 1 73 ? 50.312 24.762 23.448 1.00 20.87 73 ALA C CA 1
ATOM 1731 C C . ALA C 1 73 ? 50.928 23.601 24.220 1.00 9.13 73 ALA C C 1
ATOM 1732 O O . ALA C 1 73 ? 50.223 22.856 24.910 1.00 30.28 73 ALA C O 1
ATOM 1734 N N . GLU C 1 74 ? 52.250 23.435 24.119 1.00 21.23 74 GLU C N 1
ATOM 1735 C CA . GLU C 1 74 ? 52.900 22.297 24.760 1.00 24.01 74 GLU C CA 1
ATOM 1736 C C . GLU C 1 74 ? 52.886 22.410 26.281 1.00 27.22 74 GLU C C 1
ATOM 1737 O O . GLU C 1 74 ? 52.916 21.388 26.976 1.00 31.09 74 GLU C O 1
ATOM 1743 N N . GLU C 1 75 ? 52.842 23.631 26.820 1.00 28.17 75 GLU C N 1
ATOM 1744 C CA . GLU C 1 75 ? 52.732 23.788 28.265 1.00 10.99 75 GLU C CA 1
ATOM 1745 C C . GLU C 1 75 ? 51.297 23.629 28.741 1.00 15.27 75 GLU C C 1
ATOM 1746 O O . GLU C 1 75 ? 51.070 23.155 29.860 1.00 17.28 75 GLU C O 1
ATOM 1752 N N . GLY C 1 76 ? 50.323 24.012 27.913 1.00 15.21 76 GLY C N 1
ATOM 1753 C CA . GLY C 1 76 ? 48.935 23.756 28.252 1.00 11.77 76 GLY C CA 1
ATOM 1754 C C . GLY C 1 76 ? 48.596 22.281 28.265 1.00 10.90 76 GLY C C 1
ATOM 1755 O O . GLY C 1 76 ? 47.762 21.841 29.062 1.00 8.11 76 GLY C O 1
ATOM 1756 N N . ASP C 1 77 ? 49.234 21.496 27.392 1.00 11.06 77 ASP C N 1
ATOM 1757 C CA . ASP C 1 77 ? 48.988 20.056 27.376 1.00 11.07 77 ASP C CA 1
ATOM 1758 C C . ASP C 1 77 ? 49.509 19.393 28.645 1.00 13.00 77 ASP C C 1
ATOM 1759 O O . ASP C 1 77 ? 48.857 18.500 29.197 1.00 18.86 77 ASP C O 1
ATOM 1764 N N . GLU C 1 78 ? 50.681 19.819 29.125 1.00 11.67 78 GLU C N 1
ATOM 1765 C CA . GLU C 1 78 ? 51.223 19.245 30.353 1.00 12.32 78 GLU C CA 1
ATOM 1766 C C . GLU C 1 78 ? 50.384 19.637 31.562 1.00 7.57 78 GLU C C 1
ATOM 1767 O O . GLU C 1 78 ? 50.155 18.815 32.457 1.00 19.46 78 GLU C O 1
ATOM 1773 N N . ILE C 1 79 ? 49.922 20.889 31.609 1.00 23.45 79 ILE C N 1
ATOM 1774 C CA . ILE C 1 79 ? 49.030 21.315 32.684 1.00 10.67 79 ILE C CA 1
ATOM 1775 C C . ILE C 1 79 ? 47.714 20.550 32.615 1.00 23.15 79 ILE C C 1
ATOM 1776 O O . ILE C 1 79 ? 47.193 20.086 33.636 1.00 8.01 79 ILE C O 1
ATOM 1781 N N . THR C 1 80 ? 47.155 20.411 31.407 1.00 14.71 80 THR C N 1
ATOM 1782 C CA . THR C 1 80 ? 45.947 19.611 31.227 1.00 8.82 80 THR C CA 1
ATOM 1783 C C . THR C 1 80 ? 46.160 18.182 31.708 1.00 11.94 80 THR C C 1
ATOM 1784 O O . THR C 1 80 ? 45.273 17.590 32.335 1.00 11.95 80 THR C O 1
ATOM 1788 N N . GLU C 1 81 ? 47.338 17.618 31.432 1.00 12.71 81 GLU C N 1
ATOM 1789 C CA . GLU C 1 81 ? 47.666 16.288 31.932 1.00 13.15 81 GLU C CA 1
ATOM 1790 C C . GLU C 1 81 ? 47.527 16.220 33.447 1.00 9.86 81 GLU C C 1
ATOM 1791 O O . GLU C 1 81 ? 47.015 15.234 33.988 1.00 22.74 81 GLU C O 1
ATOM 1797 N N . TYR C 1 82 ? 47.966 17.267 34.149 1.00 17.31 82 TYR C N 1
ATOM 1798 C CA . TYR C 1 82 ? 47.878 17.264 35.604 1.00 15.95 82 TYR C CA 1
ATOM 1799 C C . TYR C 1 82 ? 46.452 17.503 36.084 1.00 22.36 82 TYR C C 1
ATOM 1800 O O . TYR C 1 82 ? 46.013 16.882 37.058 1.00 12.18 82 TYR C O 1
ATOM 1809 N N . LEU C 1 83 ? 45.721 18.405 35.426 1.00 9.09 83 LEU C N 1
ATOM 1810 C CA . LEU C 1 83 ? 44.365 18.713 35.870 1.00 27.57 83 LEU C CA 1
ATOM 1811 C C . LEU C 1 83 ? 43.425 17.526 35.693 1.00 25.95 83 LEU C C 1
ATOM 1812 O O . LEU C 1 83 ? 42.439 17.407 36.429 1.00 32.93 83 LEU C O 1
ATOM 1817 N N . ASN C 1 84 ? 43.709 16.641 34.732 1.00 22.77 84 ASN C N 1
ATOM 1818 C CA . ASN C 1 84 ? 42.936 15.407 34.608 1.00 21.16 84 ASN C CA 1
ATOM 1819 C C . ASN C 1 84 ? 42.984 14.584 35.889 1.00 22.05 84 ASN C C 1
ATOM 1820 O O . ASN C 1 84 ? 41.989 13.951 36.259 1.00 39.44 84 ASN C O 1
ATOM 1825 N N . GLU C 1 85 ? 44.124 14.588 36.580 1.00 37.26 85 GLU C N 1
ATOM 1826 C CA . GLU C 1 85 ? 44.329 13.771 37.767 1.00 40.34 85 GLU C CA 1
ATOM 1827 C C . GLU C 1 85 ? 43.799 14.409 39.046 1.00 47.22 85 GLU C C 1
ATOM 1828 O O . GLU C 1 85 ? 43.782 13.742 40.086 1.00 63.71 85 GLU C O 1
ATOM 1834 N N . VAL C 1 86 ? 43.379 15.672 39.009 1.00 30.10 86 VAL C N 1
ATOM 1835 C CA . VAL C 1 86 ? 42.923 16.350 40.216 1.00 44.60 86 VAL C CA 1
ATOM 1836 C C . VAL C 1 86 ? 41.496 16.875 40.114 1.00 41.09 86 VAL C C 1
ATOM 1837 O O . VAL C 1 86 ? 40.850 17.061 41.158 1.00 52.89 86 VAL C O 1
ATOM 1841 N N . ILE C 1 87 ? 40.969 17.126 38.919 1.00 36.95 87 ILE C N 1
ATOM 1842 C CA . ILE C 1 87 ? 39.591 17.594 38.791 1.00 23.21 87 ILE C CA 1
ATOM 1843 C C . ILE C 1 87 ? 38.735 16.529 38.117 1.00 32.15 87 ILE C C 1
ATOM 1844 O O . ILE C 1 87 ? 37.517 16.498 38.289 1.00 42.72 87 ILE C O 1
ATOM 1857 N N . ILE D 1 2 ? 54.475 14.024 32.912 1.00 30.07 2 ILE D N 1
ATOM 1858 C CA . ILE D 1 2 ? 54.841 14.701 34.149 1.00 25.12 2 ILE D CA 1
ATOM 1859 C C . ILE D 1 2 ? 56.037 13.960 34.725 1.00 23.65 2 ILE D C 1
ATOM 1860 O O . ILE D 1 2 ? 55.909 12.830 35.208 1.00 32.50 2 ILE D O 1
ATOM 1865 N N . ASP D 1 3 ? 57.208 14.593 34.671 1.00 27.35 3 ASP D N 1
ATOM 1866 C CA . ASP D 1 3 ? 58.430 13.937 35.114 1.00 22.57 3 ASP D CA 1
ATOM 1867 C C . ASP D 1 3 ? 58.519 13.840 36.631 1.00 18.72 3 ASP D C 1
ATOM 1868 O O . ASP D 1 3 ? 59.084 12.872 37.153 1.00 22.36 3 ASP D O 1
ATOM 1881 N N . TYR D 1 5 ? 56.761 15.356 40.659 1.00 12.24 5 TYR D N 1
ATOM 1882 C CA . TYR D 1 5 ? 55.879 16.137 41.517 1.00 10.61 5 TYR D CA 1
ATOM 1883 C C . TYR D 1 5 ? 56.698 16.738 42.654 1.00 11.05 5 TYR D C 1
ATOM 1884 O O . TYR D 1 5 ? 57.442 16.024 43.334 1.00 16.05 5 TYR D O 1
ATOM 1893 N N . LEU D 1 6 ? 56.577 18.053 42.842 1.00 18.45 6 LEU D N 1
ATOM 1894 C CA . LEU D 1 6 ? 57.425 18.760 43.796 1.00 6.21 6 LEU D CA 1
ATOM 1895 C C . LEU D 1 6 ? 56.769 18.943 45.161 1.00 6.77 6 LEU D C 1
ATOM 1896 O O . LEU D 1 6 ? 57.439 18.795 46.189 1.00 11.85 6 LEU D O 1
ATOM 1901 N N . TYR D 1 7 ? 55.480 19.274 45.199 1.00 7.13 7 TYR D N 1
ATOM 1902 C CA . TYR D 1 7 ? 54.810 19.530 46.468 1.00 9.52 7 TYR D CA 1
ATOM 1903 C C . TYR D 1 7 ? 53.309 19.605 46.234 1.00 8.14 7 TYR D C 1
ATOM 1904 O O . TYR D 1 7 ? 52.854 19.915 45.129 1.00 13.90 7 TYR D O 1
ATOM 1913 N N . ASP D 1 8 ? 52.552 19.335 47.299 1.00 8.75 8 ASP D N 1
ATOM 1914 C CA . ASP D 1 8 ? 51.090 19.367 47.267 1.00 13.27 8 ASP D CA 1
ATOM 1915 C C . ASP D 1 8 ? 50.635 19.736 48.677 1.00 15.14 8 ASP D C 1
ATOM 1916 O O . ASP D 1 8 ? 50.540 18.863 49.545 1.00 27.29 8 ASP D O 1
ATOM 1921 N N . ASP D 1 9 ? 50.362 21.020 48.896 1.00 10.28 9 ASP D N 1
ATOM 1922 C CA . ASP D 1 9 ? 50.073 21.550 50.222 1.00 10.75 9 ASP D CA 1
ATOM 1923 C C . ASP D 1 9 ? 48.620 21.994 50.334 1.00 26.30 9 ASP D C 1
ATOM 1924 O O . ASP D 1 9 ? 48.048 22.536 49.383 1.00 22.72 9 ASP D O 1
ATOM 1929 N N . ASN D 1 10 ? 48.037 21.762 51.507 1.00 35.40 10 ASN D N 1
ATOM 1930 C CA . ASN D 1 10 ? 46.686 22.181 51.853 1.00 36.59 10 ASN D CA 1
ATOM 1931 C C . ASN D 1 10 ? 46.743 23.437 52.716 1.00 38.02 10 ASN D C 1
ATOM 1932 O O . ASN D 1 10 ? 47.736 23.704 53.397 1.00 29.58 10 ASN D O 1
ATOM 1937 N N . GLU D 1 11 ? 45.661 24.214 52.684 1.00 37.39 11 GLU D N 1
ATOM 1938 C CA . GLU D 1 11 ? 45.605 25.436 53.484 1.00 28.62 11 GLU D CA 1
ATOM 1939 C C . GLU D 1 11 ? 44.161 25.879 53.644 1.00 31.38 11 GLU D C 1
ATOM 1940 O O . GLU D 1 11 ? 43.468 26.106 52.647 1.00 39.84 11 GLU D O 1
ATOM 1946 N N . GLU D 1 12 ? 43.714 26.000 54.893 1.00 45.18 12 GLU D N 1
ATOM 1947 C CA . GLU D 1 12 ? 42.429 26.623 55.185 1.00 56.26 12 GLU D CA 1
ATOM 1948 C C . GLU D 1 12 ? 42.463 28.092 54.788 1.00 46.99 12 GLU D C 1
ATOM 1949 O O . GLU D 1 12 ? 43.337 28.845 55.226 1.00 51.38 12 GLU D O 1
ATOM 1955 N N . SER D 1 13 ? 41.505 28.506 53.966 1.00 45.32 13 SER D N 1
ATOM 1956 C CA . SER D 1 13 ? 41.478 29.876 53.480 1.00 43.86 13 SER D CA 1
ATOM 1957 C C . SER D 1 13 ? 40.046 30.391 53.455 1.00 36.91 13 SER D C 1
ATOM 1958 O O . SER D 1 13 ? 39.093 29.627 53.276 1.00 42.41 13 SER D O 1
ATOM 1961 N N . GLN D 1 14 ? 39.910 31.701 53.642 1.00 32.25 14 GLN D N 1
ATOM 1962 C CA . GLN D 1 14 ? 38.628 32.392 53.595 1.00 55.02 14 GLN D CA 1
ATOM 1963 C C . GLN D 1 14 ? 38.551 33.160 52.283 1.00 44.49 14 GLN D C 1
ATOM 1964 O O . GLN D 1 14 ? 39.419 33.993 51.999 1.00 43.21 14 GLN D O 1
ATOM 1970 N N . VAL D 1 15 ? 37.524 32.875 51.487 1.00 48.61 15 VAL D N 1
ATOM 1971 C CA . VAL D 1 15 ? 37.360 33.461 50.162 1.00 28.87 15 VAL D CA 1
ATOM 1972 C C . VAL D 1 15 ? 36.247 34.499 50.210 1.00 29.46 15 VAL D C 1
ATOM 1973 O O . VAL D 1 15 ? 35.231 34.306 50.887 1.00 35.69 15 VAL D O 1
ATOM 1977 N N . GLN D 1 16 ? 36.441 35.600 49.485 1.00 36.28 16 GLN D N 1
ATOM 1978 C CA . GLN D 1 16 ? 35.516 36.727 49.493 1.00 34.50 16 GLN D CA 1
ATOM 1979 C C . GLN D 1 16 ? 35.116 37.062 48.063 1.00 36.70 16 GLN D C 1
ATOM 1980 O O . GLN D 1 16 ? 35.975 37.382 47.235 1.00 28.24 16 GLN D O 1
ATOM 1986 N N . PHE D 1 17 ? 33.817 36.992 47.778 1.00 37.54 17 PHE D N 1
ATOM 1987 C CA . PHE D 1 17 ? 33.266 37.375 46.483 1.00 32.15 17 PHE D CA 1
ATOM 1988 C C . PHE D 1 17 ? 32.594 38.733 46.624 1.00 30.56 17 PHE D C 1
ATOM 1989 O O . PHE D 1 17 ? 31.647 38.882 47.402 1.00 39.24 17 PHE D O 1
ATOM 1997 N N . VAL D 1 18 ? 33.084 39.718 45.877 1.00 30.31 18 VAL D N 1
ATOM 1998 C CA . VAL D 1 18 ? 32.633 41.097 46.007 1.00 32.48 18 VAL D CA 1
ATOM 1999 C C . VAL D 1 18 ? 32.266 41.636 44.634 1.00 31.77 18 VAL D C 1
ATOM 2000 O O . VAL D 1 18 ? 32.983 41.411 43.653 1.00 30.53 18 VAL D O 1
ATOM 2004 N N . GLY D 1 19 ? 31.147 42.351 44.572 1.00 41.05 19 GLY D N 1
ATOM 2005 C CA . GLY D 1 19 ? 30.741 43.056 43.375 1.00 33.82 19 GLY D CA 1
ATOM 2006 C C . GLY D 1 19 ? 30.236 44.444 43.705 1.00 44.07 19 GLY D C 1
ATOM 2007 O O . GLY D 1 19 ? 29.362 44.604 44.563 1.00 55.17 19 GLY D O 1
ATOM 2008 N N . PHE D 1 20 ? 30.786 45.459 43.045 1.00 36.18 20 PHE D N 1
ATOM 2009 C CA . PHE D 1 20 ? 30.382 46.834 43.293 1.00 47.09 20 PHE D CA 1
ATOM 2010 C C . PHE D 1 20 ? 30.436 47.607 41.983 1.00 40.44 20 PHE D C 1
ATOM 2011 O O . PHE D 1 20 ? 31.014 47.155 40.991 1.00 50.91 20 PHE D O 1
ATOM 2019 N N . VAL D 1 21 ? 29.816 48.784 41.990 1.00 43.61 21 VAL D N 1
ATOM 2020 C CA . VAL D 1 21 ? 29.776 49.668 40.833 1.00 60.59 21 VAL D CA 1
ATOM 2021 C C . VAL D 1 21 ? 30.352 51.016 41.241 1.00 60.68 21 VAL D C 1
ATOM 2022 O O . VAL D 1 21 ? 30.148 51.471 42.372 1.00 50.99 21 VAL D O 1
ATOM 2026 N N . GLY D 1 22 ? 31.078 51.646 40.323 1.00 60.66 22 GLY D N 1
ATOM 2027 C CA . GLY D 1 22 ? 31.664 52.949 40.581 1.00 72.24 22 GLY D CA 1
ATOM 2028 C C . GLY D 1 22 ? 31.545 53.906 39.410 1.00 78.50 22 GLY D C 1
ATOM 2029 O O . GLY D 1 22 ? 31.600 53.495 38.251 1.00 83.65 22 GLY D O 1
ATOM 2030 N N . SER D 1 25 ? 31.393 51.781 35.630 1.00 72.52 25 SER D N 1
ATOM 2031 C CA . SER D 1 25 ? 31.805 50.420 35.309 1.00 56.51 25 SER D CA 1
ATOM 2032 C C . SER D 1 25 ? 31.528 49.469 36.468 1.00 55.28 25 SER D C 1
ATOM 2033 O O . SER D 1 25 ? 31.614 49.856 37.635 1.00 55.11 25 SER D O 1
ATOM 2036 N N . ARG D 1 26 ? 31.199 48.223 36.136 1.00 56.43 26 ARG D N 1
ATOM 2037 C CA . ARG D 1 26 ? 30.939 47.196 37.134 1.00 49.46 26 ARG D CA 1
ATOM 2038 C C . ARG D 1 26 ? 32.210 46.407 37.429 1.00 49.30 26 ARG D C 1
ATOM 2039 O O . ARG D 1 26 ? 33.015 46.137 36.532 1.00 43.94 26 ARG D O 1
ATOM 2047 N N . TYR D 1 27 ? 32.382 46.045 38.698 1.00 37.48 27 TYR D N 1
ATOM 2048 C CA . TYR D 1 27 ? 33.527 45.269 39.152 1.00 41.10 27 TYR D CA 1
ATOM 2049 C C . TYR D 1 27 ? 33.036 44.062 39.937 1.00 32.60 27 TYR D C 1
ATOM 2050 O O . TYR D 1 27 ? 32.142 44.181 40.782 1.00 41.40 27 TYR D O 1
ATOM 2059 N N . ASP D 1 28 ? 33.621 42.905 39.651 1.00 31.45 28 ASP D N 1
ATOM 2060 C CA . ASP D 1 28 ? 33.410 41.696 40.436 1.00 34.26 28 ASP D CA 1
ATOM 2061 C C . ASP D 1 28 ? 34.783 41.098 40.705 1.00 40.83 28 ASP D C 1
ATOM 2062 O O . ASP D 1 28 ? 35.474 40.682 39.770 1.00 27.22 28 ASP D O 1
ATOM 2067 N N . LEU D 1 29 ? 35.180 41.065 41.973 1.00 33.56 29 LEU D N 1
ATOM 2068 C CA . LEU D 1 29 ? 36.512 40.631 42.365 1.00 37.32 29 LEU D CA 1
ATOM 2069 C C . LEU D 1 29 ? 36.424 39.401 43.261 1.00 33.49 29 LEU D C 1
ATOM 2070 O O . LEU D 1 29 ? 35.358 39.029 43.759 1.00 26.77 29 LEU D O 1
ATOM 2083 N N . LEU D 1 31 ? 38.776 37.775 46.552 1.00 27.46 31 LEU D N 1
ATOM 2084 C CA . LEU D 1 31 ? 39.884 37.938 47.482 1.00 28.21 31 LEU D CA 1
ATOM 2085 C C . LEU D 1 31 ? 40.088 36.633 48.234 1.00 22.77 31 LEU D C 1
ATOM 2086 O O . LEU D 1 31 ? 39.187 36.173 48.943 1.00 21.27 31 LEU D O 1
ATOM 2091 N N . VAL D 1 32 ? 41.265 36.037 48.073 1.00 18.20 32 VAL D N 1
ATOM 2092 C CA . VAL D 1 32 ? 41.629 34.810 48.768 1.00 20.99 32 VAL D CA 1
ATOM 2093 C C . VAL D 1 32 ? 42.677 35.159 49.811 1.00 23.76 32 VAL D C 1
ATOM 2094 O O . VAL D 1 32 ? 43.789 35.582 49.469 1.00 32.06 32 VAL D O 1
ATOM 2098 N N . HIS D 1 33 ? 42.325 34.987 51.080 1.00 30.92 33 HIS D N 1
ATOM 2099 C CA . HIS D 1 33 ? 43.210 35.307 52.193 1.00 40.46 33 HIS D CA 1
ATOM 2100 C C . HIS D 1 33 ? 43.903 34.027 52.644 1.00 39.58 33 HIS D C 1
ATOM 2101 O O . HIS D 1 33 ? 43.252 33.090 53.120 1.00 26.18 33 HIS D O 1
ATOM 2108 N N . THR D 1 34 ? 45.222 33.985 52.481 1.00 29.33 34 THR D N 1
ATOM 2109 C CA . THR D 1 34 ? 46.011 32.818 52.837 1.00 29.33 34 THR D CA 1
ATOM 2110 C C . THR D 1 34 ? 47.275 33.271 53.552 1.00 21.47 34 THR D C 1
ATOM 2111 O O . THR D 1 34 ? 47.661 34.442 53.500 1.00 46.38 34 THR D O 1
ATOM 2115 N N . ASN D 1 35 ? 47.914 32.324 54.232 1.00 39.32 35 ASN D N 1
ATOM 2116 C CA . ASN D 1 35 ? 49.173 32.564 54.925 1.00 26.81 35 ASN D CA 1
ATOM 2117 C C . ASN D 1 35 ? 50.388 32.264 54.059 1.00 23.05 35 ASN D C 1
ATOM 2118 O O . ASN D 1 35 ? 51.519 32.478 54.507 1.00 41.50 35 ASN D O 1
ATOM 2123 N N . ARG D 1 36 ? 50.182 31.777 52.835 1.00 32.17 36 ARG D N 1
ATOM 2124 C CA . ARG D 1 36 ? 51.293 31.408 51.967 1.00 20.34 36 ARG D CA 1
ATOM 2125 C C . ARG D 1 36 ? 52.060 32.620 51.451 1.00 21.21 36 ARG D C 1
ATOM 2126 O O . ARG D 1 36 ? 53.243 32.492 51.117 1.00 43.46 36 ARG D O 1
ATOM 2134 N N . HIS D 1 37 ? 51.425 33.791 51.391 1.00 24.47 37 HIS D N 1
ATOM 2135 C CA . HIS D 1 37 ? 52.031 34.975 50.796 1.00 18.73 37 HIS D CA 1
ATOM 2136 C C . HIS D 1 37 ? 52.361 36.049 51.827 1.00 27.22 37 HIS D C 1
ATOM 2137 O O . HIS D 1 37 ? 52.449 37.231 51.478 1.00 20.77 37 HIS D O 1
ATOM 2144 N N . TYR D 1 38 ? 52.530 35.660 53.093 1.00 31.44 38 TYR D N 1
ATOM 2145 C CA . TYR D 1 38 ? 53.075 36.537 54.131 1.00 27.16 38 TYR D CA 1
ATOM 2146 C C . TYR D 1 38 ? 52.230 37.794 54.329 1.00 27.58 38 TYR D C 1
ATOM 2147 O O . TYR D 1 38 ? 52.755 38.900 54.478 1.00 31.50 38 TYR D O 1
ATOM 2156 N N . GLY D 1 39 ? 50.910 37.626 54.339 1.00 24.36 39 GLY D N 1
ATOM 2157 C CA . GLY D 1 39 ? 49.995 38.718 54.591 1.00 30.31 39 GLY D CA 1
ATOM 2158 C C . GLY D 1 39 ? 49.478 39.421 53.355 1.00 24.84 39 GLY D C 1
ATOM 2159 O O . GLY D 1 39 ? 48.563 40.245 53.471 1.00 42.32 39 GLY D O 1
ATOM 2160 N N . LYS D 1 40 ? 50.037 39.133 52.184 1.00 27.83 40 LYS D N 1
ATOM 2161 C CA . LYS D 1 40 ? 49.501 39.691 50.953 1.00 21.60 40 LYS D CA 1
ATOM 2162 C C . LYS D 1 40 ? 48.203 38.986 50.575 1.00 31.76 40 LYS D C 1
ATOM 2163 O O . LYS D 1 40 ? 47.975 37.824 50.923 1.00 25.09 40 LYS D O 1
ATOM 2169 N N . THR D 1 41 ? 47.346 39.703 49.853 1.00 22.73 41 THR D N 1
ATOM 2170 C CA . THR D 1 41 ? 46.050 39.191 49.432 1.00 19.57 41 THR D CA 1
ATOM 2171 C C . THR D 1 41 ? 46.075 38.838 47.950 1.00 14.77 41 THR D C 1
ATOM 2172 O O . THR D 1 41 ? 46.617 39.587 47.131 1.00 25.16 41 THR D O 1
ATOM 2176 N N . LEU D 1 42 ? 45.492 37.692 47.609 1.00 22.41 42 LEU D N 1
ATOM 2177 C CA . LEU D 1 42 ? 45.250 37.350 46.214 1.00 22.20 42 LEU D CA 1
ATOM 2178 C C . LEU D 1 42 ? 43.980 38.047 45.745 1.00 13.88 42 LEU D C 1
ATOM 2179 O O . LEU D 1 42 ? 42.900 37.823 46.303 1.00 17.58 42 LEU D O 1
ATOM 2184 N N . VAL D 1 43 ? 44.110 38.901 44.736 1.00 17.32 43 VAL D N 1
ATOM 2185 C CA . VAL D 1 43 ? 42.998 39.674 44.197 1.00 29.57 43 VAL D CA 1
ATOM 2186 C C . VAL D 1 43 ? 42.738 39.172 42.785 1.00 37.27 43 VAL D C 1
ATOM 2187 O O . VAL D 1 43 ? 43.571 39.355 41.888 1.00 15.79 43 VAL D O 1
ATOM 2191 N N . LEU D 1 44 ? 41.584 38.547 42.582 1.00 32.62 44 LEU D N 1
ATOM 2192 C CA . LEU D 1 44 ? 41.214 37.969 41.299 1.00 30.11 44 LEU D CA 1
ATOM 2193 C C . LEU D 1 44 ? 40.130 38.819 40.653 1.00 25.58 44 LEU D C 1
ATOM 2194 O O . LEU D 1 44 ? 39.109 39.111 41.283 1.00 24.11 44 LEU D O 1
ATOM 2199 N N . ASN D 1 45 ? 40.352 39.210 39.400 1.00 26.47 45 ASN D N 1
ATOM 2200 C CA . ASN D 1 45 ? 39.371 39.966 38.629 1.00 18.58 45 ASN D CA 1
ATOM 2201 C C . ASN D 1 45 ? 38.540 38.980 37.815 1.00 21.99 45 ASN D C 1
ATOM 2202 O O . ASN D 1 45 ? 39.037 38.377 36.859 1.00 22.42 45 ASN D O 1
ATOM 2215 N N . GLN D 1 47 ? 36.450 39.239 35.625 1.00 33.49 47 GLN D N 1
ATOM 2216 C CA . GLN D 1 47 ? 36.110 39.628 34.266 1.00 33.42 47 GLN D CA 1
ATOM 2217 C C . GLN D 1 47 ? 37.285 39.601 33.299 1.00 36.86 47 GLN D C 1
ATOM 2218 O O . GLN D 1 47 ? 37.058 39.532 32.087 1.00 47.02 47 GLN D O 1
ATOM 2224 N N . THR D 1 48 ? 38.521 39.648 33.793 1.00 38.33 48 THR D N 1
ATOM 2225 C CA . THR D 1 48 ? 39.701 39.607 32.940 1.00 28.65 48 THR D CA 1
ATOM 2226 C C . THR D 1 48 ? 40.511 38.331 33.110 1.00 29.09 48 THR D C 1
ATOM 2227 O O . THR D 1 48 ? 41.496 38.139 32.388 1.00 20.11 48 THR D O 1
ATOM 2231 N N . ASN D 1 49 ? 40.127 37.461 34.046 1.00 18.76 49 ASN D N 1
ATOM 2232 C CA . ASN D 1 49 ? 40.847 36.217 34.324 1.00 41.11 49 ASN D CA 1
ATOM 2233 C C . ASN D 1 49 ? 42.302 36.477 34.713 1.00 15.68 49 ASN D C 1
ATOM 2234 O O . ASN D 1 49 ? 43.183 35.651 34.463 1.00 16.16 49 ASN D O 1
ATOM 2239 N N . LYS D 1 50 ? 42.559 37.624 35.336 1.00 16.58 50 LYS D N 1
ATOM 2240 C CA . LYS D 1 50 ? 43.877 37.984 35.833 1.00 14.94 50 LYS D CA 1
ATOM 2241 C C . LYS D 1 50 ? 43.820 38.156 37.344 1.00 16.56 50 LYS D C 1
ATOM 2242 O O . LYS D 1 50 ? 42.763 38.450 37.911 1.00 14.66 50 LYS D O 1
ATOM 2248 N N . PHE D 1 51 ? 44.964 37.967 37.995 1.00 13.27 51 PHE D N 1
ATOM 2249 C CA . PHE D 1 51 ? 45.051 38.142 39.436 1.00 12.82 51 PHE D CA 1
ATOM 2250 C C . PHE D 1 51 ? 46.406 38.726 39.805 1.00 16.91 51 PHE D C 1
ATOM 2251 O O . PHE D 1 51 ? 47.350 38.716 39.012 1.00 15.44 51 PHE D O 1
ATOM 2259 N N . GLY D 1 52 ? 46.484 39.229 41.029 1.00 12.81 52 GLY D N 1
ATOM 2260 C CA . GLY D 1 52 ? 47.729 39.750 41.558 1.00 13.00 52 GLY D CA 1
ATOM 2261 C C . GLY D 1 52 ? 47.865 39.427 43.030 1.00 27.07 52 GLY D C 1
ATOM 2262 O O . GLY D 1 52 ? 46.876 39.304 43.757 1.00 12.85 52 GLY D O 1
ATOM 2263 N N . ILE D 1 53 ? 49.116 39.272 43.460 1.00 18.62 53 ILE D N 1
ATOM 2264 C CA . ILE D 1 53 ? 49.446 39.110 44.873 1.00 13.09 53 ILE D CA 1
ATOM 2265 C C . ILE D 1 53 ? 49.701 40.511 45.419 1.00 18.18 53 ILE D C 1
ATOM 2266 O O . ILE D 1 53 ? 50.778 41.079 45.234 1.00 27.58 53 ILE D O 1
ATOM 2271 N N . ILE D 1 54 ? 48.702 41.069 46.095 1.00 23.87 54 ILE D N 1
ATOM 2272 C CA . ILE D 1 54 ? 48.653 42.494 46.397 1.00 30.47 54 ILE D CA 1
ATOM 2273 C C . ILE D 1 54 ? 48.992 42.701 47.865 1.00 32.50 54 ILE D C 1
ATOM 2274 O O . ILE D 1 54 ? 48.226 42.310 48.756 1.00 31.99 54 ILE D O 1
ATOM 2279 N N . GLY D 1 55 ? 50.144 43.321 48.116 1.00 32.27 55 GLY D N 1
ATOM 2280 C CA . GLY D 1 55 ? 50.428 43.910 49.405 1.00 34.32 55 GLY D CA 1
ATOM 2281 C C . GLY D 1 55 ? 50.091 45.391 49.409 1.00 35.48 55 GLY D C 1
ATOM 2282 O O . GLY D 1 55 ? 49.674 45.970 48.407 1.00 44.10 55 GLY D O 1
ATOM 2283 N N . THR D 1 56 ? 50.277 46.016 50.569 1.00 38.06 56 THR D N 1
ATOM 2284 C CA . THR D 1 56 ? 49.999 47.443 50.653 1.00 41.42 56 THR D CA 1
ATOM 2285 C C . THR D 1 56 ? 51.079 48.288 49.987 1.00 48.99 56 THR D C 1
ATOM 2286 O O . THR D 1 56 ? 50.830 49.460 49.684 1.00 45.76 56 THR D O 1
ATOM 2290 N N . ASP D 1 57 ? 52.262 47.721 49.734 1.00 43.74 57 ASP D N 1
ATOM 2291 C CA . ASP D 1 57 ? 53.262 48.430 48.943 1.00 54.05 57 ASP D CA 1
ATOM 2292 C C . ASP D 1 57 ? 52.960 48.347 47.453 1.00 55.66 57 ASP D C 1
ATOM 2293 O O . ASP D 1 57 ? 53.349 49.242 46.694 1.00 63.70 57 ASP D O 1
ATOM 2298 N N . ASP D 1 58 ? 52.266 47.293 47.019 1.00 51.74 58 ASP D N 1
ATOM 2299 C CA . ASP D 1 58 ? 51.817 47.212 45.635 1.00 47.27 58 ASP D CA 1
ATOM 2300 C C . ASP D 1 58 ? 50.713 48.216 45.330 1.00 49.86 58 ASP D C 1
ATOM 2301 O O . ASP D 1 58 ? 50.536 48.589 44.165 1.00 41.96 58 ASP D O 1
ATOM 2306 N N . LEU D 1 59 ? 49.965 48.655 46.346 1.00 45.02 59 LEU D N 1
ATOM 2307 C CA . LEU D 1 59 ? 48.952 49.686 46.154 1.00 51.69 59 LEU D CA 1
ATOM 2308 C C . LEU D 1 59 ? 49.552 51.078 46.017 1.00 50.73 59 LEU D C 1
ATOM 2309 O O . LEU D 1 59 ? 48.911 51.961 45.437 1.00 45.87 59 LEU D O 1
ATOM 2314 N N . LYS D 1 60 ? 50.760 51.298 46.541 1.00 54.02 60 LYS D N 1
ATOM 2315 C CA . LYS D 1 60 ? 51.399 52.600 46.393 1.00 57.57 60 LYS D CA 1
ATOM 2316 C C . LYS D 1 60 ? 51.964 52.788 44.992 1.00 62.25 60 LYS D C 1
ATOM 2317 O O . LYS D 1 60 ? 52.132 53.926 44.538 1.00 70.45 60 LYS D O 1
ATOM 2323 N N . GLU D 1 61 ? 52.257 51.691 44.300 1.00 54.55 61 GLU D N 1
ATOM 2324 C CA . GLU D 1 61 ? 52.736 51.763 42.927 1.00 59.34 61 GLU D CA 1
ATOM 2325 C C . GLU D 1 61 ? 51.621 52.248 42.009 1.00 60.45 61 GLU D C 1
ATOM 2326 O O . GLU D 1 61 ? 50.530 51.670 41.982 1.00 74.19 61 GLU D O 1
ATOM 2332 N N . GLU D 1 62 ? 51.894 53.310 41.256 1.00 49.78 62 GLU D N 1
ATOM 2333 C CA . GLU D 1 62 ? 50.894 53.878 40.362 1.00 62.91 62 GLU D CA 1
ATOM 2334 C C . GLU D 1 62 ? 50.780 53.040 39.095 1.00 58.56 62 GLU D C 1
ATOM 2335 O O . GLU D 1 62 ? 51.783 52.768 38.426 1.00 48.52 62 GLU D O 1
ATOM 2341 N N . GLY D 1 63 ? 49.554 52.635 38.769 1.00 55.61 63 GLY D N 1
ATOM 2342 C CA . GLY D 1 63 ? 49.295 51.823 37.602 1.00 51.67 63 GLY D CA 1
ATOM 2343 C C . GLY D 1 63 ? 49.512 50.337 37.785 1.00 42.02 63 GLY D C 1
ATOM 2344 O O . GLY D 1 63 ? 49.311 49.579 36.827 1.00 42.40 63 GLY D O 1
ATOM 2345 N N . TYR D 1 64 ? 49.909 49.892 38.979 1.00 34.40 64 TYR D N 1
ATOM 2346 C CA . TYR D 1 64 ? 50.199 48.476 39.181 1.00 31.93 64 TYR D CA 1
ATOM 2347 C C . TYR D 1 64 ? 48.925 47.640 39.155 1.00 36.33 64 TYR D C 1
ATOM 2348 O O . TYR D 1 64 ? 48.878 46.584 38.513 1.00 35.90 64 TYR D O 1
ATOM 2357 N N . ILE D 1 65 ? 47.883 48.093 39.856 1.00 31.65 65 ILE D N 1
ATOM 2358 C CA . ILE D 1 65 ? 46.630 47.344 39.902 1.00 32.31 65 ILE D CA 1
ATOM 2359 C C . ILE D 1 65 ? 46.020 47.244 38.510 1.00 36.57 65 ILE D C 1
ATOM 2360 O O . ILE D 1 65 ? 45.601 46.166 38.071 1.00 41.18 65 ILE D O 1
ATOM 2365 N N . ALA D 1 66 ? 45.966 48.369 37.793 1.00 47.53 66 ALA D N 1
ATOM 2366 C CA . ALA D 1 66 ? 45.419 48.362 36.441 1.00 33.21 66 ALA D CA 1
ATOM 2367 C C . ALA D 1 66 ? 46.231 47.458 35.521 1.00 31.47 66 ALA D C 1
ATOM 2368 O O . ALA D 1 66 ? 45.673 46.785 34.647 1.00 34.62 66 ALA D O 1
ATOM 2370 N N . HIS D 1 67 ? 47.552 47.422 35.710 1.00 31.71 67 HIS D N 1
ATOM 2371 C CA . HIS D 1 67 ? 48.404 46.568 34.892 1.00 29.21 67 HIS D CA 1
ATOM 2372 C C . HIS D 1 67 ? 48.258 45.099 35.274 1.00 42.02 67 HIS D C 1
ATOM 2373 O O . HIS D 1 67 ? 48.167 44.235 34.396 1.00 40.28 67 HIS D O 1
ATOM 2380 N N . ILE D 1 68 ? 48.228 44.796 36.575 1.00 40.19 68 ILE D N 1
ATOM 2381 C CA . ILE D 1 68 ? 48.168 43.403 37.009 1.00 24.86 68 ILE D CA 1
ATOM 2382 C C . ILE D 1 68 ? 46.784 42.793 36.821 1.00 31.60 68 ILE D C 1
ATOM 2383 O O . ILE D 1 68 ? 46.670 41.569 36.687 1.00 28.92 68 ILE D O 1
ATOM 2388 N N . LEU D 1 69 ? 45.728 43.605 36.794 1.00 29.68 69 LEU D N 1
ATOM 2389 C CA . LEU D 1 69 ? 44.371 43.101 36.632 1.00 26.91 69 LEU D CA 1
ATOM 2390 C C . LEU D 1 69 ? 43.831 43.298 35.225 1.00 28.21 69 LEU D C 1
ATOM 2391 O O . LEU D 1 69 ? 42.697 42.895 34.950 1.00 29.19 69 LEU D O 1
ATOM 2396 N N . GLY D 1 70 ? 44.608 43.903 34.333 1.00 28.59 70 GLY D N 1
ATOM 2397 C CA . GLY D 1 70 ? 44.192 44.064 32.951 1.00 31.63 70 GLY D CA 1
ATOM 2398 C C . GLY D 1 70 ? 43.043 45.026 32.744 1.00 32.67 70 GLY D C 1
ATOM 2399 O O . GLY D 1 70 ? 42.110 44.716 31.993 1.00 40.07 70 GLY D O 1
ATOM 2400 N N . VAL D 1 71 ? 43.081 46.186 33.399 1.00 37.58 71 VAL D N 1
ATOM 2401 C CA . VAL D 1 71 ? 42.071 47.222 33.230 1.00 44.20 71 VAL D CA 1
ATOM 2402 C C . VAL D 1 71 ? 42.782 48.538 32.940 1.00 48.42 71 VAL D C 1
ATOM 2403 O O . VAL D 1 71 ? 43.999 48.659 33.087 1.00 36.49 71 VAL D O 1
ATOM 2407 N N . ASN D 1 72 ? 42.002 49.532 32.517 1.00 56.06 72 ASN D N 1
ATOM 2408 C CA . ASN D 1 72 ? 42.571 50.829 32.179 1.00 57.87 72 ASN D CA 1
ATOM 2409 C C . ASN D 1 72 ? 42.951 51.586 33.451 1.00 56.03 72 ASN D C 1
ATOM 2410 O O . ASN D 1 72 ? 42.734 51.126 34.576 1.00 61.85 72 ASN D O 1
ATOM 2415 N N . ALA D 1 73 ? 43.528 52.775 33.260 1.00 54.42 73 ALA D N 1
ATOM 2416 C CA . ALA D 1 73 ? 44.057 53.536 34.389 1.00 51.30 73 ALA D CA 1
ATOM 2417 C C . ALA D 1 73 ? 42.953 53.945 35.356 1.00 46.68 73 ALA D C 1
ATOM 2418 O O . ALA D 1 73 ? 43.118 53.840 36.577 1.00 46.81 73 ALA D O 1
ATOM 2420 N N . GLU D 1 74 ? 41.821 54.415 34.830 1.00 49.26 74 GLU D N 1
ATOM 2421 C CA . GLU D 1 74 ? 40.747 54.888 35.698 1.00 59.63 74 GLU D CA 1
ATOM 2422 C C . GLU D 1 74 ? 40.062 53.734 36.419 1.00 52.90 74 GLU D C 1
ATOM 2423 O O . GLU D 1 74 ? 39.688 53.863 37.591 1.00 50.01 74 GLU D O 1
ATOM 2429 N N . GLU D 1 75 ? 39.885 52.599 35.739 1.00 58.74 75 GLU D N 1
ATOM 2430 C CA . GLU D 1 75 ? 39.278 51.445 36.394 1.00 58.31 75 GLU D CA 1
ATOM 2431 C C . GLU D 1 75 ? 40.205 50.844 37.442 1.00 50.94 75 GLU D C 1
ATOM 2432 O O . GLU D 1 75 ? 39.732 50.330 38.463 1.00 42.01 75 GLU D O 1
ATOM 2438 N N . GLY D 1 76 ? 41.518 50.894 37.212 1.00 47.87 76 GLY D N 1
ATOM 2439 C CA . GLY D 1 76 ? 42.454 50.467 38.236 1.00 39.11 76 GLY D CA 1
ATOM 2440 C C . GLY D 1 76 ? 42.427 51.355 39.463 1.00 43.18 76 GLY D C 1
ATOM 2441 O O . GLY D 1 76 ? 42.741 50.902 40.568 1.00 39.64 76 GLY D O 1
ATOM 2442 N N . ASP D 1 77 ? 42.051 52.625 39.290 1.00 52.73 77 ASP D N 1
ATOM 2443 C CA . ASP D 1 77 ? 41.940 53.527 40.431 1.00 45.91 77 ASP D CA 1
ATOM 2444 C C . ASP D 1 77 ? 40.786 53.126 41.342 1.00 49.45 77 ASP D C 1
ATOM 2445 O O . ASP D 1 77 ? 40.936 53.105 42.569 1.00 59.79 77 ASP D O 1
ATOM 2450 N N . GLU D 1 78 ? 39.630 52.798 40.759 1.00 52.68 78 GLU D N 1
ATOM 2451 C CA . GLU D 1 78 ? 38.466 52.447 41.568 1.00 59.56 78 GLU D CA 1
ATOM 2452 C C . GLU D 1 78 ? 38.664 51.115 42.282 1.00 63.00 78 GLU D C 1
ATOM 2453 O O . GLU D 1 78 ? 38.209 50.942 43.419 1.00 58.49 78 GLU D O 1
ATOM 2459 N N . ILE D 1 79 ? 39.326 50.159 41.628 1.00 45.03 79 ILE D N 1
ATOM 2460 C CA . ILE D 1 79 ? 39.680 48.917 42.306 1.00 48.43 79 ILE D CA 1
ATOM 2461 C C . ILE D 1 79 ? 40.662 49.199 43.436 1.00 51.13 79 ILE D C 1
ATOM 2462 O O . ILE D 1 79 ? 40.527 48.664 44.543 1.00 38.56 79 ILE D O 1
ATOM 2467 N N . THR D 1 80 ? 41.655 50.057 43.181 1.00 50.98 80 THR D N 1
ATOM 2468 C CA . THR D 1 80 ? 42.598 50.438 44.228 1.00 40.00 80 THR D CA 1
ATOM 2469 C C . THR D 1 80 ? 41.889 51.135 45.385 1.00 42.85 80 THR D C 1
ATOM 2470 O O . THR D 1 80 ? 42.246 50.932 46.552 1.00 47.84 80 THR D O 1
ATOM 2474 N N . GLU D 1 81 ? 40.883 51.963 45.079 1.00 45.11 81 GLU D N 1
ATOM 2475 C CA . GLU D 1 81 ? 40.043 52.546 46.124 1.00 47.56 81 GLU D CA 1
ATOM 2476 C C . GLU D 1 81 ? 39.453 51.454 47.007 1.00 46.34 81 GLU D C 1
ATOM 2477 O O . GLU D 1 81 ? 39.659 51.449 48.228 1.00 51.55 81 GLU D O 1
ATOM 2483 N N . TYR D 1 82 ? 38.741 50.499 46.398 1.00 45.06 82 TYR D N 1
ATOM 2484 C CA . TYR D 1 82 ? 38.163 49.404 47.170 1.00 43.76 82 TYR D CA 1
ATOM 2485 C C . TYR D 1 82 ? 39.235 48.627 47.928 1.00 44.42 82 TYR D C 1
ATOM 2486 O O . TYR D 1 82 ? 39.036 48.260 49.092 1.00 47.80 82 TYR D O 1
ATOM 2495 N N . LEU D 1 83 ? 40.380 48.371 47.288 1.00 39.76 83 LEU D N 1
ATOM 2496 C CA . LEU D 1 83 ? 41.427 47.592 47.941 1.00 45.60 83 LEU D CA 1
ATOM 2497 C C . LEU D 1 83 ? 42.024 48.326 49.135 1.00 44.29 83 LEU D C 1
ATOM 2498 O O . LEU D 1 83 ? 42.461 47.684 50.097 1.00 55.49 83 LEU D O 1
ATOM 2503 N N . ASN D 1 84 ? 42.054 49.661 49.098 1.00 48.39 84 ASN D N 1
ATOM 2504 C CA . ASN D 1 84 ? 42.558 50.419 50.240 1.00 48.63 84 ASN D CA 1
ATOM 2505 C C . ASN D 1 84 ? 41.700 50.204 51.481 1.00 54.57 84 ASN D C 1
ATOM 2506 O O . ASN D 1 84 ? 42.205 50.289 52.606 1.00 48.17 84 ASN D O 1
ATOM 2511 N N . GLU D 1 85 ? 40.407 49.926 51.299 1.00 55.69 85 GLU D N 1
ATOM 2512 C CA . GLU D 1 85 ? 39.517 49.754 52.442 1.00 48.15 85 GLU D CA 1
ATOM 2513 C C . GLU D 1 85 ? 39.858 48.488 53.220 1.00 50.84 85 GLU D C 1
ATOM 2514 O O . GLU D 1 85 ? 39.934 48.507 54.454 1.00 70.95 85 GLU D O 1
ATOM 2520 N N . VAL D 1 86 ? 40.066 47.380 52.517 1.00 63.53 86 VAL D N 1
ATOM 2521 C CA . VAL D 1 86 ? 40.390 46.114 53.164 1.00 57.11 86 VAL D CA 1
ATOM 2522 C C . VAL D 1 86 ? 41.529 45.417 52.432 1.00 40.49 86 VAL D C 1
ATOM 2523 O O . VAL D 1 86 ? 42.528 45.034 53.041 1.00 51.91 86 VAL D O 1
ATOM 2535 N N . ILE E 1 2 ? 52.693 39.164 71.893 1.00 37.37 2 ILE E N 1
ATOM 2536 C CA . ILE E 1 2 ? 52.237 38.271 70.833 1.00 28.41 2 ILE E CA 1
ATOM 2537 C C . ILE E 1 2 ? 50.829 37.801 71.181 1.00 25.65 2 ILE E C 1
ATOM 2538 O O . ILE E 1 2 ? 50.630 37.052 72.139 1.00 30.43 2 ILE E O 1
ATOM 2543 N N . ASP E 1 3 ? 49.847 38.242 70.397 1.00 25.09 3 ASP E N 1
ATOM 2544 C CA . ASP E 1 3 ? 48.459 37.900 70.679 1.00 26.29 3 ASP E CA 1
ATOM 2545 C C . ASP E 1 3 ? 48.067 36.556 70.080 1.00 30.82 3 ASP E C 1
ATOM 2546 O O . ASP E 1 3 ? 47.267 35.827 70.679 1.00 30.03 3 ASP E O 1
ATOM 2559 N N . TYR E 1 5 ? 49.394 33.168 67.154 1.00 22.94 5 TYR E N 1
ATOM 2560 C CA . TYR E 1 5 ? 50.274 32.523 66.189 1.00 27.63 5 TYR E CA 1
ATOM 2561 C C . TYR E 1 5 ? 49.455 32.066 64.988 1.00 20.90 5 TYR E C 1
ATOM 2562 O O . TYR E 1 5 ? 48.405 31.439 65.151 1.00 24.46 5 TYR E O 1
ATOM 2571 N N . LEU E 1 6 ? 49.937 32.382 63.786 1.00 31.85 6 LEU E N 1
ATOM 2572 C CA . LEU E 1 6 ? 49.214 32.086 62.554 1.00 21.27 6 LEU E CA 1
ATOM 2573 C C . LEU E 1 6 ? 49.672 30.800 61.879 1.00 21.47 6 LEU E C 1
ATOM 2574 O O . LEU E 1 6 ? 48.831 30.017 61.429 1.00 23.44 6 LEU E O 1
ATOM 2579 N N . TYR E 1 7 ? 50.979 30.562 61.790 1.00 20.21 7 TYR E N 1
ATOM 2580 C CA . TYR E 1 7 ? 51.484 29.356 61.149 1.00 20.97 7 TYR E CA 1
ATOM 2581 C C . TYR E 1 7 ? 52.941 29.157 61.538 1.00 19.88 7 TYR E C 1
ATOM 2582 O O . TYR E 1 7 ? 53.635 30.100 61.929 1.00 18.51 7 TYR E O 1
ATOM 2591 N N . ASP E 1 8 ? 53.394 27.907 61.422 1.00 29.44 8 ASP E N 1
ATOM 2592 C CA . ASP E 1 8 ? 54.779 27.534 61.722 1.00 26.04 8 ASP E CA 1
ATOM 2593 C C . ASP E 1 8 ? 55.122 26.342 60.826 1.00 26.44 8 ASP E C 1
ATOM 2594 O O . ASP E 1 8 ? 54.931 25.187 61.210 1.00 43.12 8 ASP E O 1
ATOM 2599 N N . ASP E 1 9 ? 55.636 26.640 59.636 1.00 30.37 9 ASP E N 1
ATOM 2600 C CA . ASP E 1 9 ? 55.877 25.640 58.606 1.00 23.40 9 ASP E CA 1
ATOM 2601 C C . ASP E 1 9 ? 57.369 25.395 58.425 1.00 33.09 9 ASP E C 1
ATOM 2602 O O . ASP E 1 9 ? 58.176 26.330 58.474 1.00 25.35 9 ASP E O 1
ATOM 2607 N N . ASN E 1 10 ? 57.727 24.133 58.205 1.00 32.26 10 ASN E N 1
ATOM 2608 C CA . ASN E 1 10 ? 59.106 23.720 57.998 1.00 32.73 10 ASN E CA 1
ATOM 2609 C C . ASN E 1 10 ? 59.258 23.123 56.606 1.00 47.65 10 ASN E C 1
ATOM 2610 O O . ASN E 1 10 ? 58.399 22.364 56.149 1.00 55.01 10 ASN E O 1
ATOM 2615 N N . GLU E 1 11 ? 60.353 23.476 55.936 1.00 45.81 11 GLU E N 1
ATOM 2616 C CA . GLU E 1 11 ? 60.648 22.964 54.600 1.00 35.89 11 GLU E CA 1
ATOM 2617 C C . GLU E 1 11 ? 62.153 22.800 54.471 1.00 51.75 11 GLU E C 1
ATOM 2618 O O . GLU E 1 11 ? 62.893 23.782 54.584 1.00 52.47 11 GLU E O 1
ATOM 2624 N N . GLU E 1 12 ? 62.603 21.569 54.242 1.00 52.60 12 GLU E N 1
ATOM 2625 C CA . GLU E 1 12 ? 64.019 21.331 53.999 1.00 50.77 12 GLU E CA 1
ATOM 2626 C C . GLU E 1 12 ? 64.389 21.809 52.601 1.00 38.59 12 GLU E C 1
ATOM 2627 O O . GLU E 1 12 ? 63.768 21.410 51.611 1.00 53.63 12 GLU E O 1
ATOM 2633 N N . SER E 1 13 ? 65.402 22.668 52.520 1.00 35.58 13 SER E N 1
ATOM 2634 C CA . SER E 1 13 ? 65.766 23.302 51.264 1.00 39.61 13 SER E CA 1
ATOM 2635 C C . SER E 1 13 ? 67.279 23.302 51.105 1.00 34.19 13 SER E C 1
ATOM 2636 O O . SER E 1 13 ? 68.028 23.087 52.061 1.00 37.85 13 SER E O 1
ATOM 2639 N N . GLN E 1 14 ? 67.721 23.550 49.876 1.00 48.29 14 GLN E N 1
ATOM 2640 C CA . GLN E 1 14 ? 69.140 23.633 49.556 1.00 57.49 14 GLN E CA 1
ATOM 2641 C C . GLN E 1 14 ? 69.593 25.084 49.660 1.00 37.34 14 GLN E C 1
ATOM 2642 O O . GLN E 1 14 ? 69.109 25.945 48.917 1.00 29.71 14 GLN E O 1
ATOM 2648 N N . VAL E 1 15 ? 70.516 25.352 50.579 1.00 31.34 15 VAL E N 1
ATOM 2649 C CA . VAL E 1 15 ? 71.065 26.687 50.785 1.00 17.47 15 VAL E CA 1
ATOM 2650 C C . VAL E 1 15 ? 72.432 26.750 50.119 1.00 24.04 15 VAL E C 1
ATOM 2651 O O . VAL E 1 15 ? 73.255 25.839 50.281 1.00 23.67 15 VAL E O 1
ATOM 2655 N N . GLN E 1 16 ? 72.675 27.824 49.370 1.00 30.09 16 GLN E N 1
ATOM 2656 C CA . GLN E 1 16 ? 73.873 27.972 48.555 1.00 14.71 16 GLN E CA 1
ATOM 2657 C C . GLN E 1 16 ? 74.607 29.249 48.944 1.00 14.09 16 GLN E C 1
ATOM 2658 O O . GLN E 1 16 ? 74.017 30.335 48.942 1.00 20.38 16 GLN E O 1
ATOM 2664 N N . PHE E 1 17 ? 75.888 29.115 49.278 1.00 19.37 17 PHE E N 1
ATOM 2665 C CA . PHE E 1 17 ? 76.761 30.243 49.583 1.00 14.30 17 PHE E CA 1
ATOM 2666 C C . PHE E 1 17 ? 77.721 30.435 48.419 1.00 16.41 17 PHE E C 1
ATOM 2667 O O . PHE E 1 17 ? 78.517 29.540 48.116 1.00 24.77 17 PHE E O 1
ATOM 2675 N N A VAL E 1 18 ? 77.642 31.593 47.770 0.55 14.04 18 VAL E N 1
ATOM 2676 N N B VAL E 1 18 ? 77.654 31.601 47.777 0.45 14.04 18 VAL E N 1
ATOM 2677 C CA A VAL E 1 18 ? 78.449 31.888 46.596 0.55 17.12 18 VAL E CA 1
ATOM 2678 C CA B VAL E 1 18 ? 78.439 31.891 46.583 0.45 17.45 18 VAL E CA 1
ATOM 2679 C C A VAL E 1 18 ? 79.174 33.207 46.811 0.55 14.26 18 VAL E C 1
ATOM 2680 C C B VAL E 1 18 ? 79.151 33.223 46.764 0.45 14.25 18 VAL E C 1
ATOM 2681 O O A VAL E 1 18 ? 78.644 34.126 47.447 0.55 13.60 18 VAL E O 1
ATOM 2682 O O B VAL E 1 18 ? 78.583 34.174 47.312 0.45 13.58 18 VAL E O 1
ATOM 2689 N N . GLY E 1 19 ? 80.395 33.289 46.296 1.00 15.01 19 GLY E N 1
ATOM 2690 C CA . GLY E 1 19 ? 81.167 34.513 46.331 1.00 15.09 19 GLY E CA 1
ATOM 2691 C C . GLY E 1 19 ? 81.917 34.702 45.029 1.00 15.83 19 GLY E C 1
ATOM 2692 O O . GLY E 1 19 ? 82.541 33.762 44.527 1.00 16.70 19 GLY E O 1
ATOM 2693 N N . PHE E 1 20 ? 81.853 35.900 44.455 1.00 19.79 20 PHE E N 1
ATOM 2694 C CA . PHE E 1 20 ? 82.554 36.164 43.209 1.00 21.76 20 PHE E CA 1
ATOM 2695 C C . PHE E 1 20 ? 83.022 37.610 43.194 1.00 16.76 20 PHE E C 1
ATOM 2696 O O . PHE E 1 20 ? 82.432 38.479 43.840 1.00 26.91 20 PHE E O 1
ATOM 2704 N N . VAL E 1 21 ? 84.101 37.850 42.457 1.00 24.65 21 VAL E N 1
ATOM 2705 C CA . VAL E 1 21 ? 84.692 39.173 42.312 1.00 31.19 21 VAL E CA 1
ATOM 2706 C C . VAL E 1 21 ? 84.391 39.671 40.906 1.00 31.48 21 VAL E C 1
ATOM 2707 O O . VAL E 1 21 ? 84.810 39.055 39.918 1.00 34.50 21 VAL E O 1
ATOM 2711 N N . GLY E 1 22 ? 83.657 40.777 40.814 1.00 27.22 22 GLY E N 1
ATOM 2712 C CA . GLY E 1 22 ? 83.405 41.430 39.550 1.00 22.62 22 GLY E CA 1
ATOM 2713 C C . GLY E 1 22 ? 84.491 42.435 39.220 1.00 40.15 22 GLY E C 1
ATOM 2714 O O . GLY E 1 22 ? 85.551 42.487 39.848 1.00 43.32 22 GLY E O 1
ATOM 2715 N N . GLU E 1 23 ? 84.213 43.252 38.204 1.00 28.28 23 GLU E N 1
ATOM 2716 C CA . GLU E 1 23 ? 85.134 44.333 37.877 1.00 38.13 23 GLU E CA 1
ATOM 2717 C C . GLU E 1 23 ? 85.135 45.404 38.960 1.00 50.46 23 GLU E C 1
ATOM 2718 O O . GLU E 1 23 ? 86.186 45.985 39.258 1.00 58.61 23 GLU E O 1
ATOM 2724 N N . HIS E 1 24 ? 83.982 45.654 39.580 1.00 49.40 24 HIS E N 1
ATOM 2725 C CA . HIS E 1 24 ? 83.842 46.760 40.519 1.00 48.66 24 HIS E CA 1
ATOM 2726 C C . HIS E 1 24 ? 84.152 46.364 41.958 1.00 58.65 24 HIS E C 1
ATOM 2727 O O . HIS E 1 24 ? 84.863 47.097 42.653 1.00 79.42 24 HIS E O 1
ATOM 2734 N N . SER E 1 25 ? 83.653 45.225 42.430 1.00 40.90 25 SER E N 1
ATOM 2735 C CA . SER E 1 25 ? 83.866 44.848 43.824 1.00 41.87 25 SER E CA 1
ATOM 2736 C C . SER E 1 25 ? 83.685 43.341 43.981 1.00 22.35 25 SER E C 1
ATOM 2737 O O . SER E 1 25 ? 83.500 42.609 43.002 1.00 17.87 25 SER E O 1
ATOM 2740 N N . ARG E 1 26 ? 83.746 42.883 45.228 1.00 17.17 26 ARG E N 1
ATOM 2741 C CA . ARG E 1 26 ? 83.525 41.493 45.598 1.00 21.86 26 ARG E CA 1
ATOM 2742 C C . ARG E 1 26 ? 82.094 41.321 46.095 1.00 30.49 26 ARG E C 1
ATOM 2743 O O . ARG E 1 26 ? 81.551 42.204 46.765 1.00 17.84 26 ARG E O 1
ATOM 2751 N N . TYR E 1 27 ? 81.483 40.186 45.761 1.00 15.01 27 TYR E N 1
ATOM 2752 C CA . TYR E 1 27 ? 80.092 39.921 46.099 1.00 14.16 27 TYR E CA 1
ATOM 2753 C C . TYR E 1 27 ? 79.968 38.617 46.879 1.00 13.78 27 TYR E C 1
ATOM 2754 O O . TYR E 1 27 ? 80.649 37.633 46.580 1.00 14.21 27 TYR E O 1
ATOM 2763 N N . ASP E 1 28 ? 79.095 38.618 47.883 1.00 13.19 28 ASP E N 1
ATOM 2764 C CA . ASP E 1 28 ? 78.826 37.439 48.698 1.00 12.97 28 ASP E CA 1
ATOM 2765 C C . ASP E 1 28 ? 77.321 37.302 48.848 1.00 12.37 28 ASP E C 1
ATOM 2766 O O . ASP E 1 28 ? 76.673 38.173 49.437 1.00 13.91 28 ASP E O 1
ATOM 2771 N N . LEU E 1 29 ? 76.770 36.214 48.320 1.00 12.34 29 LEU E N 1
ATOM 2772 C CA . LEU E 1 29 ? 75.332 36.027 48.275 1.00 11.99 29 LEU E CA 1
ATOM 2773 C C . LEU E 1 29 ? 74.955 34.682 48.876 1.00 13.48 29 LEU E C 1
ATOM 2774 O O . LEU E 1 29 ? 75.765 33.753 48.947 1.00 17.00 29 LEU E O 1
ATOM 2787 N N . LEU E 1 31 ? 71.744 31.837 48.333 1.00 22.57 31 LEU E N 1
ATOM 2788 C CA . LEU E 1 31 ? 70.582 31.402 47.572 1.00 12.76 31 LEU E CA 1
ATOM 2789 C C . LEU E 1 31 ? 69.830 30.356 48.382 1.00 24.61 31 LEU E C 1
ATOM 2790 O O . LEU E 1 31 ? 70.427 29.378 48.845 1.00 13.61 31 LEU E O 1
ATOM 2795 N N . VAL E 1 32 ? 68.530 30.567 48.560 1.00 13.94 32 VAL E N 1
ATOM 2796 C CA . VAL E 1 32 ? 67.661 29.628 49.258 1.00 13.67 32 VAL E CA 1
ATOM 2797 C C . VAL E 1 32 ? 66.585 29.186 48.278 1.00 22.19 32 VAL E C 1
ATOM 2798 O O . VAL E 1 32 ? 65.761 30.001 47.841 1.00 19.60 32 VAL E O 1
ATOM 2802 N N . HIS E 1 33 ? 66.598 27.902 47.926 1.00 31.19 33 HIS E N 1
ATOM 2803 C CA . HIS E 1 33 ? 65.668 27.337 46.950 1.00 33.48 33 HIS E CA 1
ATOM 2804 C C . HIS E 1 33 ? 64.573 26.592 47.705 1.00 24.21 33 HIS E C 1
ATOM 2805 O O . HIS E 1 33 ? 64.787 25.480 48.192 1.00 40.27 33 HIS E O 1
ATOM 2812 N N . THR E 1 34 ? 63.394 27.201 47.793 1.00 31.75 34 THR E N 1
ATOM 2813 C CA . THR E 1 34 ? 62.259 26.593 48.465 1.00 22.10 34 THR E CA 1
ATOM 2814 C C . THR E 1 34 ? 61.053 26.596 47.536 1.00 29.44 34 THR E C 1
ATOM 2815 O O . THR E 1 34 ? 60.984 27.360 46.569 1.00 49.52 34 THR E O 1
ATOM 2819 N N . ASN E 1 35 ? 60.097 25.718 47.841 1.00 42.61 35 ASN E N 1
ATOM 2820 C CA . ASN E 1 35 ? 58.909 25.566 47.012 1.00 20.66 35 ASN E CA 1
ATOM 2821 C C . ASN E 1 35 ? 57.828 26.589 47.329 1.00 21.02 35 ASN E C 1
ATOM 2822 O O . ASN E 1 35 ? 56.902 26.761 46.527 1.00 32.84 35 ASN E O 1
ATOM 2827 N N . ARG E 1 36 ? 57.922 27.271 48.470 1.00 27.15 36 ARG E N 1
ATOM 2828 C CA . ARG E 1 36 ? 56.899 28.225 48.881 1.00 22.88 36 ARG E CA 1
ATOM 2829 C C . ARG E 1 36 ? 56.851 29.467 47.999 1.00 20.85 36 ARG E C 1
ATOM 2830 O O . ARG E 1 36 ? 55.884 30.231 48.090 1.00 23.68 36 ARG E O 1
ATOM 2838 N N . HIS E 1 37 ? 57.855 29.686 47.149 1.00 20.03 37 HIS E N 1
ATOM 2839 C CA . HIS E 1 37 ? 57.921 30.869 46.301 1.00 25.57 37 HIS E CA 1
ATOM 2840 C C . HIS E 1 37 ? 57.616 30.551 44.843 1.00 24.40 37 HIS E C 1
ATOM 2841 O O . HIS E 1 37 ? 57.940 31.349 43.957 1.00 33.77 37 HIS E O 1
ATOM 2848 N N . TYR E 1 38 ? 56.993 29.401 44.592 1.00 26.97 38 TYR E N 1
ATOM 2849 C CA . TYR E 1 38 ? 56.480 28.984 43.284 1.00 23.31 38 TYR E CA 1
ATOM 2850 C C . TYR E 1 38 ? 57.467 29.284 42.156 1.00 22.85 38 TYR E C 1
ATOM 2851 O O . TYR E 1 38 ? 57.156 29.953 41.170 1.00 41.99 38 TYR E O 1
ATOM 2860 N N . GLY E 1 39 ? 58.683 28.760 42.318 1.00 21.63 39 GLY E N 1
ATOM 2861 C CA . GLY E 1 39 ? 59.696 28.812 41.290 1.00 21.32 39 GLY E CA 1
ATOM 2862 C C . GLY E 1 39 ? 60.728 29.910 41.454 1.00 23.17 39 GLY E C 1
ATOM 2863 O O . GLY E 1 39 ? 61.820 29.800 40.884 1.00 30.81 39 GLY E O 1
ATOM 2864 N N . LYS E 1 40 ? 60.418 30.960 42.207 1.00 25.82 40 LYS E N 1
ATOM 2865 C CA . LYS E 1 40 ? 61.360 32.055 42.375 1.00 19.88 40 LYS E CA 1
ATOM 2866 C C . LYS E 1 40 ? 62.460 31.675 43.363 1.00 17.40 40 LYS E C 1
ATOM 2867 O O . LYS E 1 40 ? 62.327 30.739 44.154 1.00 18.31 40 LYS E O 1
ATOM 2873 N N . THR E 1 41 ? 63.561 32.418 43.304 1.00 18.96 41 THR E N 1
ATOM 2874 C CA . THR E 1 41 ? 64.735 32.155 44.121 1.00 12.25 41 THR E CA 1
ATOM 2875 C C . THR E 1 41 ? 64.946 33.288 45.118 1.00 13.54 41 THR E C 1
ATOM 2876 O O . THR E 1 41 ? 64.837 34.467 44.770 1.00 21.54 41 THR E O 1
ATOM 2880 N N . LEU E 1 42 ? 65.241 32.918 46.358 1.00 16.38 42 LEU E N 1
ATOM 2881 C CA . LEU E 1 42 ? 65.520 33.877 47.416 1.00 21.21 42 LEU E CA 1
ATOM 2882 C C . LEU E 1 42 ? 67.010 34.206 47.416 1.00 17.18 42 LEU E C 1
ATOM 2883 O O . LEU E 1 42 ? 67.848 33.320 47.619 1.00 8.28 42 LEU E O 1
ATOM 2888 N N . VAL E 1 43 ? 67.336 35.475 47.180 1.00 6.80 43 VAL E N 1
ATOM 2889 C CA . VAL E 1 43 ? 68.714 35.933 47.039 1.00 8.76 43 VAL E CA 1
ATOM 2890 C C . VAL E 1 43 ? 69.019 36.883 48.188 1.00 5.59 43 VAL E C 1
ATOM 2891 O O . VAL E 1 43 ? 68.353 37.914 48.341 1.00 16.02 43 VAL E O 1
ATOM 2895 N N . LEU E 1 44 ? 70.029 36.543 48.983 1.00 11.40 44 LEU E N 1
ATOM 2896 C CA . LEU E 1 44 ? 70.454 37.348 50.120 1.00 13.14 44 LEU E CA 1
ATOM 2897 C C . LEU E 1 44 ? 71.778 38.017 49.783 1.00 9.91 44 LEU E C 1
ATOM 2898 O O . LEU E 1 44 ? 72.740 37.340 49.410 1.00 5.80 44 LEU E O 1
ATOM 2903 N N . ASN E 1 45 ? 71.825 39.336 49.913 1.00 11.30 45 ASN E N 1
ATOM 2904 C CA . ASN E 1 45 ? 73.088 40.062 49.867 1.00 7.95 45 ASN E CA 1
ATOM 2905 C C . ASN E 1 45 ? 73.683 40.051 51.271 1.00 16.90 45 ASN E C 1
ATOM 2906 O O . ASN E 1 45 ? 73.180 40.736 52.167 1.00 5.44 45 ASN E O 1
ATOM 2919 N N . GLN E 1 47 ? 76.291 41.314 52.405 1.00 22.69 47 GLN E N 1
ATOM 2920 C CA . GLN E 1 47 ? 77.023 42.522 52.760 1.00 15.05 47 GLN E CA 1
ATOM 2921 C C . GLN E 1 47 ? 76.122 43.706 53.096 1.00 11.11 47 GLN E C 1
ATOM 2922 O O . GLN E 1 47 ? 76.619 44.699 53.636 1.00 25.69 47 GLN E O 1
ATOM 2928 N N . THR E 1 48 ? 74.813 43.627 52.806 1.00 18.17 48 THR E N 1
ATOM 2929 C CA . THR E 1 48 ? 73.906 44.757 52.991 1.00 5.62 48 THR E CA 1
ATOM 2930 C C . THR E 1 48 ? 72.663 44.437 53.820 1.00 11.60 48 THR E C 1
ATOM 2931 O O . THR E 1 48 ? 71.867 45.349 54.088 1.00 18.57 48 THR E O 1
ATOM 2935 N N . ASN E 1 49 ? 72.472 43.178 54.227 1.00 6.29 49 ASN E N 1
ATOM 2936 C CA . ASN E 1 49 ? 71.308 42.755 55.016 1.00 16.31 49 ASN E CA 1
ATOM 2937 C C . ASN E 1 49 ? 69.996 42.952 54.248 1.00 20.33 49 ASN E C 1
ATOM 2938 O O . ASN E 1 49 ? 68.929 43.135 54.841 1.00 18.90 49 ASN E O 1
ATOM 2943 N N . LYS E 1 50 ? 70.064 42.887 52.919 1.00 13.38 50 LYS E N 1
ATOM 2944 C CA . LYS E 1 50 ? 68.901 42.987 52.051 1.00 5.83 50 LYS E CA 1
ATOM 2945 C C . LYS E 1 50 ? 68.743 41.693 51.263 1.00 3.89 50 LYS E C 1
ATOM 2946 O O . LYS E 1 50 ? 6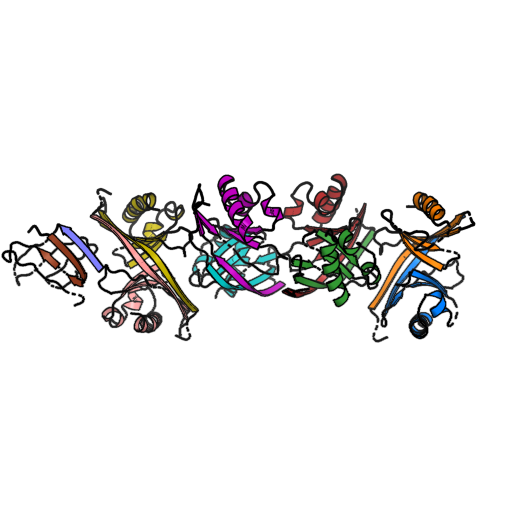9.727 41.017 50.948 1.00 3.81 50 LYS E O 1
ATOM 2952 N N . PHE E 1 51 ? 67.495 41.355 50.941 1.00 3.53 51 PHE E N 1
ATOM 2953 C CA . PHE E 1 51 ? 67.206 40.166 50.156 1.00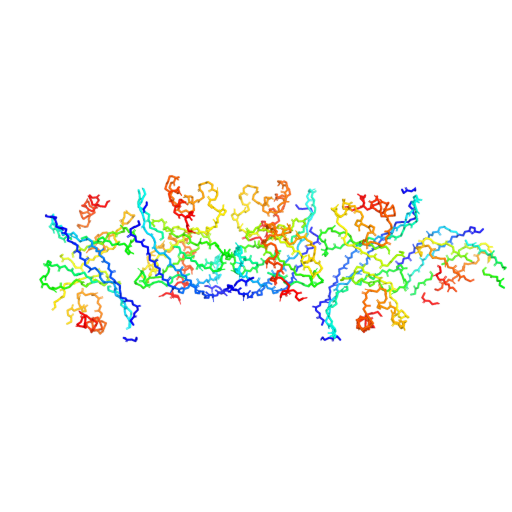 12.95 51 PHE E CA 1
ATOM 2954 C C . PHE E 1 51 ? 66.018 40.426 49.243 1.00 15.04 51 PHE E C 1
ATOM 2955 O O . PHE E 1 51 ? 65.220 41.336 49.469 1.00 14.74 51 PHE E O 1
ATOM 2963 N N . GLY E 1 52 ? 65.907 39.608 48.206 1.00 4.42 52 GLY E N 1
ATOM 2964 C CA . GLY E 1 52 ? 64.756 39.661 47.326 1.00 4.86 52 GLY E CA 1
ATOM 2965 C C . GLY E 1 52 ? 64.329 38.267 46.919 1.00 24.77 52 GLY E C 1
ATOM 2966 O O . GLY E 1 52 ? 65.131 37.332 46.896 1.00 7.38 52 GLY E O 1
ATOM 2967 N N . ILE E 1 53 ? 63.037 38.135 46.626 1.00 20.07 53 ILE E N 1
ATOM 2968 C CA . ILE E 1 53 ? 62.490 36.936 45.999 1.00 20.16 53 ILE E CA 1
ATOM 2969 C C . ILE E 1 53 ? 62.492 37.207 44.498 1.00 17.24 53 ILE E C 1
ATOM 2970 O O . ILE E 1 53 ? 61.655 37.952 43.988 1.00 30.10 53 ILE E O 1
ATOM 2975 N N . ILE E 1 54 ? 63.439 36.601 43.788 1.00 11.65 54 ILE E N 1
ATOM 2976 C CA . ILE E 1 54 ? 63.778 36.992 42.425 1.00 28.80 54 ILE E CA 1
ATOM 2977 C C . ILE E 1 54 ? 63.299 35.925 41.453 1.00 24.29 54 ILE E C 1
ATOM 2978 O O . ILE E 1 54 ? 63.621 34.742 41.608 1.00 35.62 54 ILE E O 1
ATOM 2983 N N . GLY E 1 55 ? 62.534 36.349 40.447 1.00 25.15 55 GLY E N 1
ATOM 2984 C CA . GLY E 1 55 ? 62.185 35.519 39.320 1.00 20.40 55 GLY E CA 1
ATOM 2985 C C . GLY E 1 55 ? 62.881 35.989 38.051 1.00 25.86 55 GLY E C 1
ATOM 2986 O O . GLY E 1 55 ? 63.634 36.960 38.038 1.00 37.27 55 GLY E O 1
ATOM 2987 N N . THR E 1 56 ? 62.608 35.264 36.964 1.00 26.13 56 THR E N 1
ATOM 2988 C CA . THR E 1 56 ? 63.246 35.588 35.691 1.00 28.14 56 THR E CA 1
ATOM 2989 C C . THR E 1 56 ? 62.840 36.970 35.186 1.00 37.27 56 THR E C 1
ATOM 2990 O O . THR E 1 56 ? 63.637 37.646 34.525 1.00 23.84 56 THR E O 1
ATOM 2994 N N . ASP E 1 57 ? 61.621 37.419 35.501 1.00 39.51 57 ASP E N 1
ATOM 2995 C CA . ASP E 1 57 ? 61.179 38.742 35.080 1.00 31.53 57 ASP E CA 1
ATOM 2996 C C . ASP E 1 57 ? 61.743 39.853 35.953 1.00 51.20 57 ASP E C 1
ATOM 2997 O O . ASP E 1 57 ? 61.767 41.010 35.522 1.00 56.99 57 ASP E O 1
ATOM 3002 N N . ASP E 1 58 ? 62.180 39.544 37.172 1.00 46.04 58 ASP E N 1
ATOM 3003 C CA . ASP E 1 58 ? 62.764 40.585 38.009 1.00 21.64 58 ASP E CA 1
ATOM 3004 C C . ASP E 1 58 ? 64.110 41.040 37.460 1.00 23.23 58 ASP E C 1
ATOM 3005 O O . ASP E 1 58 ? 64.466 42.219 37.575 1.00 39.11 58 ASP E O 1
ATOM 3010 N N . LEU E 1 59 ? 64.861 40.129 36.834 1.00 22.33 59 LEU E N 1
ATOM 3011 C CA . LEU E 1 59 ? 66.167 40.486 36.291 1.00 28.75 59 LEU E CA 1
ATOM 3012 C C . LEU E 1 59 ? 66.080 41.428 35.096 1.00 47.02 59 LEU E C 1
ATOM 3013 O O . LEU E 1 59 ? 67.098 42.023 34.723 1.00 52.41 59 LEU E O 1
ATOM 3018 N N . LYS E 1 60 ? 64.902 41.582 34.486 1.00 51.97 60 LYS E N 1
ATOM 3019 C CA . LYS E 1 60 ? 64.819 42.465 33.328 1.00 53.07 60 LYS E CA 1
ATOM 3020 C C . LYS E 1 60 ? 64.346 43.862 33.720 1.00 46.60 60 LYS E C 1
ATOM 3021 O O . LYS E 1 60 ? 64.653 44.837 33.025 1.00 55.81 60 LYS E O 1
ATOM 3027 N N . GLU E 1 61 ? 63.618 43.990 34.831 1.00 34.93 61 GLU E N 1
ATOM 3028 C CA . GLU E 1 61 ? 63.237 45.310 35.320 1.00 33.99 61 GLU E CA 1
ATOM 3029 C C . GLU E 1 61 ? 64.481 46.122 35.664 1.00 45.99 61 GLU E C 1
ATOM 3030 O O . GLU E 1 61 ? 65.342 45.674 36.428 1.00 55.59 61 GLU E O 1
ATOM 3036 N N . GLU E 1 62 ? 64.562 47.325 35.106 1.00 27.03 62 GLU E N 1
ATOM 3037 C CA . GLU E 1 62 ? 65.749 48.154 35.269 1.00 33.95 62 GLU E CA 1
ATOM 3038 C C . GLU E 1 62 ? 65.916 48.593 36.719 1.00 35.11 62 GLU E C 1
ATOM 3039 O O . GLU E 1 62 ? 64.989 49.128 37.334 1.00 35.08 62 GLU E O 1
ATOM 3045 N N . GLY E 1 63 ? 67.104 48.349 37.268 1.00 34.87 63 GLY E N 1
ATOM 3046 C CA . GLY E 1 63 ? 67.422 48.788 38.610 1.00 16.45 63 GLY E CA 1
ATOM 3047 C C . GLY E 1 63 ? 66.719 48.052 39.726 1.00 17.55 63 GLY E C 1
ATOM 3048 O O . GLY E 1 63 ? 66.809 48.479 40.882 1.00 24.61 63 GLY E O 1
ATOM 3049 N N . TYR E 1 64 ? 66.018 46.957 39.427 1.00 12.27 64 TYR E N 1
ATOM 3050 C CA . TYR E 1 64 ? 65.320 46.236 40.486 1.00 9.75 64 TYR E CA 1
ATOM 3051 C C . TYR E 1 64 ? 66.300 45.498 41.388 1.00 7.72 64 TYR E C 1
ATOM 3052 O O . TYR E 1 64 ? 66.170 45.536 42.617 1.00 10.11 64 TYR E O 1
ATOM 3061 N N . ILE E 1 65 ? 67.291 44.828 40.798 1.00 8.25 65 ILE E N 1
ATOM 3062 C CA . ILE E 1 65 ? 68.261 44.082 41.595 1.00 9.28 65 ILE E CA 1
ATOM 3063 C C . ILE E 1 65 ? 69.060 45.026 42.481 1.00 6.50 65 ILE E C 1
ATOM 3064 O O . ILE E 1 65 ? 69.280 44.753 43.669 1.00 23.33 65 ILE E O 1
ATOM 3069 N N . ALA E 1 66 ? 69.497 46.156 41.923 1.00 10.27 66 ALA E N 1
ATOM 3070 C CA . ALA E 1 66 ? 70.230 47.139 42.712 1.00 13.51 66 ALA E CA 1
ATOM 3071 C C . ALA E 1 66 ? 69.381 47.661 43.861 1.00 5.58 66 ALA E C 1
ATOM 3072 O O . ALA E 1 66 ? 69.864 47.788 44.993 1.00 17.02 66 ALA E O 1
ATOM 3074 N N . HIS E 1 67 ? 68.103 47.937 43.597 1.00 15.36 67 HIS E N 1
ATOM 3075 C CA . HIS E 1 67 ? 67.226 48.457 44.641 1.00 7.41 67 HIS E CA 1
ATOM 3076 C C . HIS E 1 67 ? 66.925 47.403 45.701 1.00 10.46 67 HIS E C 1
ATOM 3077 O O . HIS E 1 67 ? 66.934 47.705 46.900 1.00 23.46 67 HIS E O 1
ATOM 3084 N N . ILE E 1 68 ? 66.658 46.163 45.286 1.00 18.96 68 ILE E N 1
ATOM 3085 C CA . ILE E 1 68 ? 66.240 45.154 46.255 1.00 23.74 68 ILE E CA 1
ATOM 3086 C C . ILE E 1 68 ? 67.421 44.644 47.076 1.00 7.65 68 ILE E C 1
ATOM 3087 O O . ILE E 1 68 ? 67.236 44.190 48.210 1.00 13.69 68 ILE E O 1
ATOM 3092 N N . LEU E 1 69 ? 68.642 44.716 46.547 1.00 13.83 69 LEU E N 1
ATOM 3093 C CA . LEU E 1 69 ? 69.819 44.232 47.257 1.00 4.22 69 LEU E CA 1
ATOM 3094 C C . LEU E 1 69 ? 70.686 45.354 47.819 1.00 11.37 69 LEU E C 1
ATOM 3095 O O . LEU E 1 69 ? 71.728 45.068 48.415 1.00 5.51 69 LEU E O 1
ATOM 3100 N N . GLY E 1 70 ? 70.289 46.613 47.646 1.00 9.82 70 GLY E N 1
ATOM 3101 C CA . GLY E 1 70 ? 71.004 47.726 48.240 1.00 4.01 70 GLY E CA 1
ATOM 3102 C C . GLY E 1 70 ? 72.404 47.946 47.703 1.00 8.49 70 GLY E C 1
ATOM 3103 O O . GLY E 1 70 ? 73.351 48.119 48.476 1.00 21.19 70 GLY E O 1
ATOM 3104 N N . VAL E 1 71 ? 72.552 47.942 46.378 1.00 9.86 71 VAL E N 1
ATOM 3105 C CA . VAL E 1 71 ? 73.832 48.187 45.729 1.00 18.53 71 VAL E CA 1
ATOM 3106 C C . VAL E 1 71 ? 73.624 49.228 44.638 1.00 11.90 71 VAL E C 1
ATOM 3107 O O . VAL E 1 71 ? 72.496 49.544 44.259 1.00 16.16 71 VAL E O 1
ATOM 3111 N N . ASN E 1 72 ? 74.732 49.763 44.131 1.00 15.16 72 ASN E N 1
ATOM 3112 C CA . ASN E 1 72 ? 74.629 50.754 43.073 1.00 18.40 72 ASN E CA 1
ATOM 3113 C C . ASN E 1 72 ? 74.273 50.079 41.747 1.00 21.02 72 ASN E C 1
ATOM 3114 O O . ASN E 1 72 ? 74.225 48.852 41.633 1.00 9.22 72 ASN E O 1
ATOM 3119 N N . ALA E 1 73 ? 74.017 50.911 40.734 1.00 10.96 73 ALA E N 1
ATOM 3120 C CA . ALA E 1 73 ? 73.589 50.403 39.433 1.00 15.18 73 ALA E CA 1
ATOM 3121 C C . ALA E 1 73 ? 74.608 49.432 38.847 1.00 24.55 73 ALA E C 1
ATOM 3122 O O . ALA E 1 73 ? 74.248 48.345 38.378 1.00 12.91 73 ALA E O 1
ATOM 3124 N N . GLU E 1 74 ? 75.891 49.805 38.871 1.00 13.63 74 GLU E N 1
ATOM 3125 C CA . GLU E 1 74 ? 76.916 48.962 38.262 1.00 27.14 74 GLU E CA 1
ATOM 3126 C C . GLU E 1 74 ? 77.065 47.637 39.004 1.00 27.05 74 GLU E C 1
ATOM 3127 O O . GLU E 1 74 ? 77.221 46.582 38.377 1.00 18.02 74 GLU E O 1
ATOM 3133 N N . GLU E 1 75 ? 77.018 47.671 40.336 1.00 30.80 75 GLU E N 1
ATOM 3134 C CA . GLU E 1 75 ? 77.094 46.435 41.106 1.00 10.83 75 GLU E CA 1
ATOM 3135 C C . GLU E 1 75 ? 75.863 45.568 40.878 1.00 26.63 75 GLU E C 1
ATOM 3136 O O . GLU E 1 75 ? 75.955 44.334 40.875 1.00 10.25 75 GLU E O 1
ATOM 3142 N N . GLY E 1 76 ? 74.702 46.197 40.683 1.00 9.84 76 GLY E N 1
ATOM 3143 C CA . GLY E 1 76 ? 73.497 45.437 40.400 1.00 9.94 76 GLY E CA 1
ATOM 3144 C C . GLY E 1 76 ? 73.560 44.700 39.079 1.00 21.36 76 GLY E C 1
ATOM 3145 O O . GLY E 1 76 ? 73.007 43.605 38.947 1.00 25.26 76 GLY E O 1
ATOM 3146 N N . ASP E 1 77 ? 74.237 45.280 38.085 1.00 31.69 77 ASP E N 1
ATOM 3147 C CA . ASP E 1 77 ? 74.384 44.601 36.803 1.00 29.46 77 ASP E CA 1
ATOM 3148 C C . ASP E 1 77 ? 75.297 43.387 36.922 1.00 22.35 77 ASP E C 1
ATOM 3149 O O . ASP E 1 77 ? 75.014 42.331 36.347 1.00 22.60 77 ASP E O 1
ATOM 3154 N N . GLU E 1 78 ? 76.399 43.521 37.663 1.00 14.45 78 GLU E N 1
ATOM 3155 C CA . GLU E 1 78 ? 77.290 42.387 37.890 1.00 18.14 78 GLU E CA 1
ATOM 3156 C C . GLU E 1 78 ? 76.571 41.257 38.619 1.00 24.27 78 GLU E C 1
ATOM 3157 O O . GLU E 1 78 ? 76.729 40.083 38.266 1.00 25.43 78 GLU E O 1
ATOM 3163 N N . ILE E 1 79 ? 75.771 41.594 39.634 1.00 24.51 79 ILE E N 1
ATOM 3164 C CA . ILE E 1 79 ? 74.983 40.582 40.330 1.00 11.05 79 ILE E CA 1
ATOM 3165 C C . ILE E 1 79 ? 73.943 39.976 39.393 1.00 21.04 79 ILE E C 1
ATOM 3166 O O . ILE E 1 79 ? 73.735 38.756 39.380 1.00 12.37 79 ILE E O 1
ATOM 3171 N N . THR E 1 80 ? 73.280 40.816 38.590 1.00 15.80 80 THR E N 1
ATOM 3172 C CA . THR E 1 80 ? 72.312 40.312 37.619 1.00 19.23 80 THR E CA 1
ATOM 3173 C C . THR E 1 80 ? 72.969 39.355 36.632 1.00 29.09 80 THR E C 1
ATOM 3174 O O . THR E 1 80 ? 72.359 38.361 36.217 1.00 16.52 80 THR E O 1
ATOM 3178 N N . GLU E 1 81 ? 74.215 39.637 36.245 1.00 16.49 81 GLU E N 1
ATOM 3179 C CA . GLU E 1 81 ? 74.917 38.743 35.333 1.00 18.71 81 GLU E CA 1
ATOM 3180 C C . GLU E 1 81 ? 75.091 37.363 35.950 1.00 18.63 81 GLU E C 1
ATOM 3181 O O . GLU E 1 81 ? 74.865 36.345 35.287 1.00 32.57 81 GLU E O 1
ATOM 3187 N N . TYR E 1 82 ? 75.477 37.306 37.227 1.00 22.85 82 TYR E N 1
ATOM 3188 C CA . TYR E 1 82 ? 75.637 36.011 37.878 1.00 17.07 82 TYR E CA 1
ATOM 3189 C C . TYR E 1 82 ? 74.297 35.302 38.036 1.00 20.41 82 TYR E C 1
ATOM 3190 O O . TYR E 1 82 ? 74.193 34.097 37.780 1.00 33.99 82 TYR E O 1
ATOM 3199 N N . LEU E 1 83 ? 73.262 36.030 38.461 1.00 15.12 83 LEU E N 1
ATOM 3200 C CA . LEU E 1 83 ? 71.962 35.404 38.684 1.00 24.14 83 LEU E CA 1
ATOM 3201 C C . LEU E 1 83 ? 71.350 34.892 37.385 1.00 27.62 83 LEU E C 1
ATOM 3202 O O . LEU E 1 83 ? 70.557 33.945 37.407 1.00 22.42 83 LEU E O 1
ATOM 3207 N N . ASN E 1 84 ? 71.702 35.501 36.249 1.00 24.61 84 ASN E N 1
ATOM 3208 C CA . ASN E 1 84 ? 71.274 34.969 34.958 1.00 36.16 84 ASN E CA 1
ATOM 3209 C C . ASN E 1 84 ? 71.707 33.521 34.778 1.00 39.18 84 ASN E C 1
ATOM 3210 O O . ASN E 1 84 ? 70.987 32.727 34.163 1.00 53.74 84 ASN E O 1
ATOM 3215 N N . GLU E 1 85 ? 72.875 33.161 35.310 1.00 47.93 85 GLU E N 1
ATOM 3216 C CA . GLU E 1 85 ? 73.393 31.810 35.126 1.00 53.25 85 GLU E CA 1
ATOM 3217 C C . GLU E 1 85 ? 72.639 30.799 35.980 1.00 52.35 85 GLU E C 1
ATOM 3218 O O . GLU E 1 85 ? 72.340 29.690 35.521 1.00 60.91 85 GLU E O 1
ATOM 3224 N N . VAL E 1 86 ? 72.321 31.163 37.223 1.00 35.90 86 VAL E N 1
ATOM 3225 C CA . VAL E 1 86 ? 71.797 30.204 38.188 1.00 38.91 86 VAL E CA 1
ATOM 3226 C C . VAL E 1 86 ? 70.275 30.232 38.317 1.00 33.46 86 VAL E C 1
ATOM 3227 O O . VAL E 1 86 ? 69.694 29.266 38.836 1.00 45.50 86 VAL E O 1
ATOM 3231 N N . ILE E 1 87 ? 69.611 31.301 37.867 1.00 19.89 87 ILE E N 1
ATOM 3232 C CA . ILE E 1 87 ? 68.156 31.385 37.991 1.00 38.04 87 ILE E CA 1
ATOM 3233 C C . ILE E 1 87 ? 67.425 30.513 36.983 1.00 38.65 87 ILE E C 1
ATOM 3234 O O . ILE E 1 87 ? 66.201 30.365 37.086 1.00 44.41 87 ILE E O 1
ATOM 3239 N N . HIS E 1 88 ? 68.141 29.925 36.025 1.00 57.94 88 HIS E N 1
ATOM 3240 C CA . HIS E 1 88 ? 67.552 29.086 34.979 1.00 63.60 88 HIS E CA 1
ATOM 3241 C C . HIS E 1 88 ? 66.505 29.852 34.174 1.00 62.78 88 HIS E C 1
ATOM 3242 O O . HIS E 1 88 ? 65.304 29.712 34.406 1.00 58.05 88 HIS E O 1
ATOM 3257 N N . ILE F 1 2 ? 82.203 39.126 35.351 1.00 50.26 2 ILE F N 1
ATOM 3258 C CA . ILE F 1 2 ? 82.683 38.391 36.516 1.00 43.81 2 ILE F CA 1
ATOM 3259 C C . ILE F 1 2 ? 84.123 37.964 36.267 1.00 45.68 2 ILE F C 1
ATOM 3260 O O . ILE F 1 2 ? 84.409 37.232 35.314 1.00 46.86 2 ILE F O 1
ATOM 3265 N N . ASP F 1 3 ? 85.033 38.420 37.126 1.00 46.53 3 ASP F N 1
ATOM 3266 C CA . ASP F 1 3 ? 86.453 38.128 36.978 1.00 49.16 3 ASP F CA 1
ATOM 3267 C C . ASP F 1 3 ? 86.853 36.810 37.633 1.00 44.52 3 ASP F C 1
ATOM 3268 O O . ASP F 1 3 ? 87.599 36.027 37.037 1.00 46.04 3 ASP F O 1
ATOM 3281 N N . TYR F 1 5 ? 85.508 33.511 40.526 1.00 25.37 5 TYR F N 1
ATOM 3282 C CA . TYR F 1 5 ? 84.563 32.852 41.421 1.00 20.66 5 TYR F CA 1
ATOM 3283 C C . TYR F 1 5 ? 85.323 32.416 42.669 1.00 21.87 5 TYR F C 1
ATOM 3284 O O . TYR F 1 5 ? 86.233 31.586 42.589 1.00 44.62 5 TYR F O 1
ATOM 3293 N N . LEU F 1 6 ? 84.951 32.978 43.821 1.00 16.92 6 LEU F N 1
ATOM 3294 C CA . LEU F 1 6 ? 85.681 32.695 45.054 1.00 19.84 6 LEU F CA 1
ATOM 3295 C C . LEU F 1 6 ? 85.261 31.362 45.667 1.00 20.35 6 LEU F C 1
ATOM 3296 O O . LEU F 1 6 ? 86.113 30.568 46.076 1.00 15.85 6 LEU F O 1
ATOM 3301 N N . TYR F 1 7 ? 83.958 31.104 45.753 1.00 14.36 7 TYR F N 1
ATOM 3302 C CA . TYR F 1 7 ? 83.487 29.871 46.370 1.00 14.37 7 TYR F CA 1
ATOM 3303 C C . TYR F 1 7 ? 82.042 29.623 45.964 1.00 17.06 7 TYR F C 1
ATOM 3304 O O . TYR F 1 7 ? 81.341 30.524 45.497 1.00 17.72 7 TYR F O 1
ATOM 3313 N N . ASP F 1 8 ? 81.613 28.375 46.162 1.00 16.36 8 ASP F N 1
ATOM 3314 C CA . ASP F 1 8 ? 80.244 27.957 45.862 1.00 25.79 8 ASP F CA 1
ATOM 3315 C C . ASP F 1 8 ? 79.967 26.736 46.740 1.00 40.63 8 ASP F C 1
ATOM 3316 O O . ASP F 1 8 ? 80.385 25.626 46.404 1.00 45.37 8 ASP F O 1
ATOM 3321 N N . ASP F 1 9 ? 79.271 26.953 47.854 1.00 24.32 9 ASP F N 1
ATOM 3322 C CA . ASP F 1 9 ? 79.071 25.928 48.869 1.00 24.03 9 ASP F CA 1
ATOM 3323 C C . ASP F 1 9 ? 77.591 25.604 49.002 1.00 38.95 9 ASP F C 1
ATOM 3324 O O . ASP F 1 9 ? 76.758 26.510 49.113 1.00 37.52 9 ASP F O 1
ATOM 3329 N N . ASN F 1 10 ? 77.272 24.314 48.998 1.00 40.49 10 ASN F N 1
ATOM 3330 C CA . ASN F 1 10 ? 75.910 23.829 49.162 1.00 33.57 10 ASN F CA 1
ATOM 3331 C C . ASN F 1 10 ? 75.759 23.243 50.558 1.00 35.65 10 ASN F C 1
ATOM 3332 O O . ASN F 1 10 ? 76.576 22.419 50.980 1.00 55.65 10 ASN F O 1
ATOM 3337 N N . GLU F 1 11 ? 74.721 23.673 51.270 1.00 46.93 11 GLU F N 1
ATOM 3338 C CA . GLU F 1 11 ? 74.439 23.183 52.613 1.00 43.87 11 GLU F CA 1
ATOM 3339 C C . GLU F 1 11 ? 72.942 22.963 52.754 1.00 51.35 11 GLU F C 1
ATOM 3340 O O . GLU F 1 11 ? 72.149 23.855 52.440 1.00 53.30 11 GLU F O 1
ATOM 3346 N N . GLU F 1 12 ? 72.559 21.776 53.213 1.00 59.98 12 GLU F N 1
ATOM 3347 C CA . GLU F 1 12 ? 71.159 21.453 53.451 1.00 63.98 12 GLU F CA 1
ATOM 3348 C C . GLU F 1 12 ? 70.786 21.890 54.862 1.00 47.63 12 GLU F C 1
ATOM 3349 O O . GLU F 1 12 ? 71.382 21.424 55.839 1.00 46.35 12 GLU F O 1
ATOM 3355 N N . SER F 1 13 ? 69.807 22.785 54.963 1.00 41.76 13 SER F N 1
ATOM 3356 C CA . SER F 1 13 ? 69.397 23.358 56.234 1.00 41.12 13 SER F CA 1
ATOM 3357 C C . SER F 1 13 ? 67.879 23.323 56.346 1.00 40.44 13 SER F C 1
ATOM 3358 O O . SER F 1 13 ? 67.165 23.054 55.377 1.00 40.75 13 SER F O 1
ATOM 3361 N N . GLN F 1 14 ? 67.390 23.599 57.550 1.00 39.99 14 GLN F N 1
ATOM 3362 C CA . GLN F 1 14 ? 65.959 23.676 57.800 1.00 54.16 14 GLN F CA 1
ATOM 3363 C C . GLN F 1 14 ? 65.489 25.120 57.691 1.00 41.82 14 GLN F C 1
ATOM 3364 O O . GLN F 1 14 ? 66.170 26.045 58.144 1.00 38.02 14 GLN F O 1
ATOM 3370 N N . VAL F 1 15 ? 64.322 25.306 57.082 1.00 45.38 15 VAL F N 1
ATOM 3371 C CA . VAL F 1 15 ? 63.737 26.622 56.863 1.00 36.84 15 VAL F CA 1
ATOM 3372 C C . VAL F 1 15 ? 62.403 26.680 57.589 1.00 36.25 15 VAL F C 1
ATOM 3373 O O . VAL F 1 15 ? 61.568 25.782 57.433 1.00 36.42 15 VAL F O 1
ATOM 3377 N N . GLN F 1 16 ? 62.205 27.731 58.380 1.00 17.88 16 GLN F N 1
ATOM 3378 C CA . GLN F 1 16 ? 60.981 27.929 59.148 1.00 16.48 16 GLN F CA 1
ATOM 3379 C C . GLN F 1 16 ? 60.236 29.139 58.604 1.00 20.48 16 GLN F C 1
ATOM 3380 O O . GLN F 1 16 ? 60.782 30.248 58.578 1.00 22.85 16 GLN F O 1
ATOM 3386 N N . PHE F 1 17 ? 58.994 28.925 58.179 1.00 16.20 17 PHE F N 1
ATOM 3387 C CA . PHE F 1 17 ? 58.085 30.007 57.820 1.00 11.72 17 PHE F CA 1
ATOM 3388 C C . PHE F 1 17 ? 57.107 30.208 58.971 1.00 20.27 17 PHE F C 1
ATOM 3389 O O . PHE F 1 17 ? 56.346 29.293 59.309 1.00 15.99 17 PHE F O 1
ATOM 3397 N N . VAL F 1 18 ? 57.128 31.394 59.571 1.00 11.93 18 VAL F N 1
ATOM 3398 C CA . VAL F 1 18 ? 56.360 31.664 60.778 1.00 24.64 18 VAL F CA 1
ATOM 3399 C C . VAL F 1 18 ? 55.595 32.968 60.611 1.00 15.28 18 VAL F C 1
ATOM 3400 O O . VAL F 1 18 ? 56.089 33.923 59.999 1.00 15.88 18 VAL F O 1
ATOM 3404 N N . GLY F 1 19 ? 54.375 32.995 61.137 1.00 17.55 19 GLY F N 1
ATOM 3405 C CA . GLY F 1 19 ? 53.571 34.197 61.162 1.00 14.02 19 GLY F CA 1
ATOM 3406 C C . GLY F 1 19 ? 52.857 34.351 62.489 1.00 15.63 19 GLY F C 1
ATOM 3407 O O . GLY F 1 19 ? 52.309 33.382 63.023 1.00 16.80 19 GLY F O 1
ATOM 3408 N N . PHE F 1 20 ? 52.864 35.562 63.039 1.00 16.06 20 PHE F N 1
ATOM 3409 C CA . PHE F 1 20 ? 52.211 35.817 64.313 1.00 28.61 20 PHE F CA 1
ATOM 3410 C C . PHE F 1 20 ? 51.699 37.248 64.328 1.00 18.76 20 PHE F C 1
ATOM 3411 O O . PHE F 1 20 ? 52.235 38.126 63.647 1.00 32.68 20 PHE F O 1
ATOM 3419 N N . VAL F 1 21 ? 50.645 37.467 65.106 1.00 27.20 21 VAL F N 1
ATOM 3420 C CA . VAL F 1 21 ? 50.022 38.775 65.252 1.00 31.47 21 VAL F CA 1
ATOM 3421 C C . VAL F 1 21 ? 50.335 39.296 66.646 1.00 39.05 21 VAL F C 1
ATOM 3422 O O . VAL F 1 21 ? 50.097 38.604 67.645 1.00 35.14 21 VAL F O 1
ATOM 3426 N N . GLY F 1 22 ? 50.884 40.508 66.712 1.00 35.02 22 GLY F N 1
ATOM 3427 C CA . GLY F 1 22 ? 51.155 41.165 67.969 1.00 30.09 22 GLY F CA 1
ATOM 3428 C C . GLY F 1 22 ? 50.112 42.218 68.296 1.00 40.05 22 GLY F C 1
ATOM 3429 O O . GLY F 1 22 ? 49.080 42.350 67.636 1.00 46.17 22 GLY F O 1
ATOM 3430 N N . GLU F 1 23 ? 50.401 42.983 69.350 1.00 35.35 23 GLU F N 1
ATOM 3431 C CA . GLU F 1 23 ? 49.512 44.074 69.729 1.00 42.03 23 GLU F CA 1
ATOM 3432 C C . GLU F 1 23 ? 49.451 45.144 68.647 1.00 52.25 23 GLU F C 1
ATOM 3433 O O . GLU F 1 23 ? 48.405 45.775 68.455 1.00 65.93 23 GLU F O 1
ATOM 3439 N N . HIS F 1 24 ? 50.543 45.337 67.908 1.00 48.84 24 HIS F N 1
ATOM 3440 C CA . HIS F 1 24 ? 50.679 46.476 67.008 1.00 60.96 24 HIS F CA 1
ATOM 3441 C C . HIS F 1 24 ? 50.470 46.133 65.538 1.00 60.95 24 HIS F C 1
ATOM 3442 O O . HIS F 1 24 ? 49.921 46.955 64.798 1.00 65.03 24 HIS F O 1
ATOM 3449 N N . SER F 1 25 ? 50.886 44.953 65.086 1.00 52.49 25 SER F N 1
ATOM 3450 C CA . SER F 1 25 ? 50.767 44.610 63.671 1.00 40.61 25 SER F CA 1
ATOM 3451 C C . SER F 1 25 ? 50.892 43.099 63.507 1.00 25.18 25 SER F C 1
ATOM 3452 O O . SER F 1 25 ? 50.921 42.347 64.488 1.00 37.23 25 SER F O 1
ATOM 3455 N N . ARG F 1 26 ? 50.956 42.656 62.253 1.00 37.59 26 ARG F N 1
ATOM 3456 C CA . ARG F 1 26 ? 51.158 41.260 61.893 1.00 19.85 26 ARG F CA 1
ATOM 3457 C C . ARG F 1 26 ? 52.557 41.082 61.317 1.00 25.55 26 ARG F C 1
ATOM 3458 O O . ARG F 1 26 ? 53.031 41.921 60.545 1.00 17.39 26 ARG F O 1
ATOM 3466 N N . TYR F 1 27 ? 53.213 39.988 61.692 1.00 16.00 27 TYR F N 1
ATOM 3467 C CA . TYR F 1 27 ? 54.591 39.729 61.300 1.00 14.53 27 TYR F CA 1
ATOM 3468 C C . TYR F 1 27 ? 54.697 38.388 60.587 1.00 13.39 27 TYR F C 1
ATOM 3469 O O . TYR F 1 27 ? 54.048 37.411 60.974 1.00 29.76 27 TYR F O 1
ATOM 3478 N N . ASP F 1 28 ? 55.519 38.350 59.542 1.00 14.47 28 ASP F N 1
ATOM 3479 C CA . ASP F 1 28 ? 55.807 37.133 58.790 1.00 11.52 28 ASP F CA 1
ATOM 3480 C C . ASP F 1 28 ? 57.318 37.040 58.641 1.00 18.29 28 ASP F C 1
ATOM 3481 O O . ASP F 1 28 ? 57.929 37.873 57.965 1.00 12.86 28 ASP F O 1
ATOM 3486 N N . LEU F 1 29 ? 57.918 36.031 59.259 1.00 13.28 29 LEU F N 1
ATOM 3487 C CA . LEU F 1 29 ? 59.365 35.906 59.303 1.00 24.17 29 LEU F CA 1
ATOM 3488 C C . LEU F 1 29 ? 59.810 34.611 58.638 1.00 10.04 29 LEU F C 1
ATOM 3489 O O . LEU F 1 29 ? 59.015 33.696 58.405 1.00 20.84 29 LEU F O 1
ATOM 3502 N N . LEU F 1 31 ? 63.147 31.837 59.175 1.00 35.30 31 LEU F N 1
ATOM 3503 C CA . LEU F 1 31 ? 64.320 31.434 59.940 1.00 34.81 31 LEU F CA 1
ATOM 3504 C C . LEU F 1 31 ? 65.101 30.409 59.132 1.00 35.48 31 LEU F C 1
ATOM 3505 O O . LEU F 1 31 ? 64.553 29.373 58.743 1.00 36.34 31 LEU F O 1
ATOM 3510 N N . VAL F 1 32 ? 66.372 30.702 58.878 1.00 35.47 32 VAL F N 1
ATOM 3511 C CA . VAL F 1 32 ? 67.278 29.785 58.198 1.00 36.38 32 VAL F CA 1
ATOM 3512 C C . VAL F 1 32 ? 68.324 29.352 59.213 1.00 38.48 32 VAL F C 1
ATOM 3513 O O . VAL F 1 32 ? 69.177 30.151 59.619 1.00 35.89 32 VAL F O 1
ATOM 3517 N N . HIS F 1 33 ? 68.257 28.089 59.627 1.00 39.81 33 HIS F N 1
ATOM 3518 C CA . HIS F 1 33 ? 69.192 27.530 60.597 1.00 36.46 33 HIS F CA 1
ATOM 3519 C C . HIS F 1 33 ? 70.370 26.926 59.844 1.00 37.28 33 HIS F C 1
ATOM 3520 O O . HIS F 1 33 ? 70.253 25.851 59.251 1.00 50.26 33 HIS F O 1
ATOM 3527 N N . THR F 1 34 ? 71.503 27.617 59.866 1.00 49.33 34 THR F N 1
ATOM 3528 C CA . THR F 1 34 ? 72.696 27.186 59.160 1.00 43.04 34 THR F CA 1
ATOM 3529 C C . THR F 1 34 ? 73.823 26.938 60.151 1.00 47.22 34 THR F C 1
ATOM 3530 O O . THR F 1 34 ? 73.871 27.541 61.228 1.00 70.86 34 THR F O 1
ATOM 3534 N N . ASN F 1 35 ? 74.730 26.041 59.777 1.00 24.38 35 ASN F N 1
ATOM 3535 C CA . ASN F 1 35 ? 75.938 25.795 60.549 1.00 34.72 35 ASN F CA 1
ATOM 3536 C C . ASN F 1 35 ? 77.052 26.787 60.233 1.00 31.52 35 ASN F C 1
ATOM 3537 O O . ASN F 1 35 ? 78.094 26.759 60.896 1.00 41.30 35 ASN F O 1
ATOM 3542 N N . ARG F 1 36 ? 76.853 27.664 59.253 1.00 35.21 36 ARG F N 1
ATOM 3543 C CA . ARG F 1 36 ? 77.880 28.591 58.800 1.00 35.53 36 ARG F CA 1
ATOM 3544 C C . ARG F 1 36 ? 77.950 29.865 59.633 1.00 30.53 36 ARG F C 1
ATOM 3545 O O . ARG F 1 36 ? 78.828 30.699 59.384 1.00 41.21 36 ARG F O 1
ATOM 3553 N N . HIS F 1 37 ? 77.066 30.036 60.620 1.00 23.34 37 HIS F N 1
ATOM 3554 C CA . HIS F 1 37 ? 77.000 31.273 61.393 1.00 26.11 37 HIS F CA 1
ATOM 3555 C C . HIS F 1 37 ? 77.176 31.046 62.892 1.00 36.07 37 HIS F C 1
ATOM 3556 O O . HIS F 1 37 ? 76.735 31.876 63.694 1.00 28.97 37 HIS F O 1
ATOM 3563 N N . TYR F 1 38 ? 77.812 29.937 63.285 1.00 35.08 38 TYR F N 1
ATOM 3564 C CA . TYR F 1 38 ? 78.278 29.724 64.659 1.00 31.42 38 TYR F CA 1
ATOM 3565 C C . TYR F 1 38 ? 77.140 29.788 65.677 1.00 31.76 38 TYR F C 1
ATOM 3566 O O . TYR F 1 38 ? 77.277 30.372 66.754 1.00 33.23 38 TYR F O 1
ATOM 3575 N N . GLY F 1 39 ? 76.008 29.173 65.342 1.00 35.29 39 GLY F N 1
ATOM 3576 C CA . GLY F 1 39 ? 74.875 29.122 66.240 1.00 26.93 39 GLY F CA 1
ATOM 3577 C C . GLY F 1 39 ? 73.893 30.267 66.112 1.00 25.88 39 GLY F C 1
ATOM 3578 O O . GLY F 1 39 ? 72.776 30.163 66.635 1.00 43.39 39 GLY F O 1
ATOM 3579 N N . LYS F 1 40 ? 74.266 31.352 65.440 1.00 24.94 40 LYS F N 1
ATOM 3580 C CA . LYS F 1 40 ? 73.340 32.455 65.236 1.00 25.88 40 LYS F CA 1
ATOM 3581 C C . LYS F 1 40 ? 72.277 32.079 64.207 1.00 24.47 40 LYS F C 1
ATOM 3582 O O . LYS F 1 40 ? 72.490 31.223 63.344 1.00 26.81 40 LYS F O 1
ATOM 3588 N N . THR F 1 41 ? 71.122 32.729 64.307 1.00 22.48 41 THR F N 1
ATOM 3589 C CA . THR F 1 41 ? 69.985 32.435 63.447 1.00 21.73 41 THR F CA 1
ATOM 3590 C C . THR F 1 41 ? 69.806 33.529 62.400 1.00 20.33 41 THR F C 1
ATOM 3591 O O . THR F 1 41 ? 69.913 34.720 62.700 1.00 22.90 41 THR F O 1
ATOM 3595 N N . LEU F 1 42 ? 69.543 33.111 61.168 1.00 20.01 42 LEU F N 1
ATOM 3596 C CA . LEU F 1 42 ? 69.230 34.024 60.077 1.00 21.06 42 LEU F CA 1
ATOM 3597 C C . LEU F 1 42 ? 67.734 34.330 60.097 1.00 20.17 42 LEU F C 1
ATOM 3598 O O . LEU F 1 42 ? 66.909 33.426 59.925 1.00 18.30 42 LEU F O 1
ATOM 3603 N N . VAL F 1 43 ? 67.388 35.596 60.318 1.00 17.65 43 VAL F N 1
ATOM 3604 C CA . VAL F 1 43 ? 66.003 36.032 60.466 1.00 17.65 43 VAL F CA 1
ATOM 3605 C C . VAL F 1 43 ? 65.675 36.955 59.305 1.00 21.03 43 VAL F C 1
ATOM 3606 O O . VAL F 1 43 ? 66.337 37.982 59.118 1.00 15.88 43 VAL F O 1
ATOM 3610 N N . LEU F 1 44 ? 64.646 36.604 58.541 1.00 20.00 44 LEU F N 1
ATOM 3611 C CA . LEU F 1 44 ? 64.241 37.359 57.361 1.00 18.59 44 LEU F CA 1
ATOM 3612 C C . LEU F 1 44 ? 62.860 37.955 57.597 1.00 14.99 44 LEU F C 1
ATOM 3613 O O . LEU F 1 44 ? 61.911 37.227 57.900 1.00 15.71 44 LEU F O 1
ATOM 3618 N N . ASN F 1 45 ? 62.753 39.276 57.463 1.00 17.64 45 ASN F N 1
ATOM 3619 C CA . ASN F 1 45 ? 61.468 39.968 57.509 1.00 14.69 45 ASN F CA 1
ATOM 3620 C C . ASN F 1 45 ? 60.885 39.978 56.098 1.00 13.60 45 ASN F C 1
ATOM 3621 O O . ASN F 1 45 ? 61.406 40.656 55.206 1.00 15.09 45 ASN F O 1
ATOM 3634 N N . GLN F 1 47 ? 58.209 41.216 55.054 1.00 25.70 47 GLN F N 1
ATOM 3635 C CA . GLN F 1 47 ? 57.465 42.430 54.745 1.00 27.95 47 GLN F CA 1
ATOM 3636 C C . GLN F 1 47 ? 58.368 43.592 54.360 1.00 16.78 47 GLN F C 1
ATOM 3637 O O . GLN F 1 47 ? 57.930 44.495 53.638 1.00 22.17 47 GLN F O 1
ATOM 3643 N N . THR F 1 48 ? 59.618 43.591 54.819 1.00 27.12 48 THR F N 1
ATOM 3644 C CA . THR F 1 48 ? 60.542 44.684 54.562 1.00 18.34 48 THR F CA 1
ATOM 3645 C C . THR F 1 48 ? 61.726 44.297 53.689 1.00 23.68 48 THR F C 1
ATOM 3646 O O . THR F 1 48 ? 62.515 45.178 53.326 1.00 19.63 48 THR F O 1
ATOM 3650 N N . ASN F 1 49 ? 61.877 43.015 53.350 1.00 14.51 49 ASN F N 1
ATOM 3651 C CA . ASN F 1 49 ? 63.012 42.530 52.566 1.00 15.15 49 ASN F CA 1
ATOM 3652 C C . ASN F 1 49 ? 64.345 42.830 53.252 1.00 10.83 49 ASN F C 1
ATOM 3653 O O . ASN F 1 49 ? 65.366 43.031 52.588 1.00 10.03 49 ASN F O 1
ATOM 3658 N N . LYS F 1 50 ? 64.335 42.863 54.582 1.00 11.40 50 LYS F N 1
ATOM 3659 C CA . LYS F 1 50 ? 65.531 43.001 55.399 1.00 14.99 50 LYS F CA 1
ATOM 3660 C C . LYS F 1 50 ? 65.750 41.723 56.199 1.00 14.99 50 LYS F C 1
ATOM 3661 O O . LYS F 1 50 ? 64.798 41.020 56.549 1.00 13.16 50 LYS F O 1
ATOM 3667 N N . PHE F 1 51 ? 67.013 41.430 56.498 1.00 13.10 51 PHE F N 1
ATOM 3668 C CA . PHE F 1 51 ? 67.345 40.267 57.303 1.00 13.93 51 PHE F CA 1
ATOM 3669 C C . PHE F 1 51 ? 68.535 40.586 58.191 1.00 20.92 51 PHE F C 1
ATOM 3670 O O . PHE F 1 51 ? 69.254 41.564 57.978 1.00 19.73 51 PHE F O 1
ATOM 3678 N N . GLY F 1 52 ? 68.735 39.741 59.192 1.00 23.27 52 GLY F N 1
ATOM 3679 C CA . GLY F 1 52 ? 69.862 39.893 60.094 1.00 16.57 52 GLY F CA 1
ATOM 3680 C C . GLY F 1 52 ? 70.353 38.547 60.562 1.00 17.29 52 GLY F C 1
ATOM 3681 O O . GLY F 1 52 ? 69.592 37.576 60.630 1.00 17.83 52 GLY F O 1
ATOM 3682 N N . ILE F 1 53 ? 71.648 38.481 60.868 1.00 23.96 53 ILE F N 1
ATOM 3683 C CA . ILE F 1 53 ? 72.245 37.317 61.513 1.00 18.92 53 ILE F CA 1
ATOM 3684 C C . ILE F 1 53 ? 72.189 37.588 63.012 1.00 20.21 53 ILE F C 1
ATOM 3685 O O . ILE F 1 53 ? 72.984 38.361 63.546 1.00 31.15 53 ILE F O 1
ATOM 3690 N N . ILE F 1 54 ? 71.239 36.952 63.690 1.00 20.79 54 ILE F N 1
ATOM 3691 C CA . ILE F 1 54 ? 70.860 37.308 65.052 1.00 28.58 54 ILE F CA 1
ATOM 3692 C C . ILE F 1 54 ? 71.359 36.236 66.009 1.00 36.81 54 ILE F C 1
ATOM 3693 O O . ILE F 1 54 ? 71.175 35.037 65.765 1.00 29.09 54 ILE F O 1
ATOM 3698 N N . GLY F 1 55 ? 71.992 36.673 67.099 1.00 32.60 55 GLY F N 1
ATOM 3699 C CA . GLY F 1 55 ? 72.320 35.816 68.214 1.00 31.30 55 GLY F CA 1
ATOM 3700 C C . GLY F 1 55 ? 71.656 36.312 69.489 1.00 27.09 55 GLY F C 1
ATOM 3701 O O . GLY F 1 55 ? 70.956 37.328 69.502 1.00 26.87 55 GLY F O 1
ATOM 3702 N N . THR F 1 56 ? 71.893 35.566 70.570 1.00 38.73 56 THR F N 1
ATOM 3703 C CA . THR F 1 56 ? 71.310 35.939 71.857 1.00 39.17 56 THR F CA 1
ATOM 3704 C C . THR F 1 56 ? 71.766 37.328 72.288 1.00 35.62 56 THR F C 1
ATOM 3705 O O . THR F 1 56 ? 70.968 38.118 72.803 1.00 38.19 56 THR F O 1
ATOM 3709 N N . ASP F 1 57 ? 73.044 37.650 72.073 1.00 30.74 57 ASP F N 1
ATOM 3710 C CA . ASP F 1 57 ? 73.544 38.964 72.460 1.00 31.57 57 ASP F CA 1
ATOM 3711 C C . ASP F 1 57 ? 72.932 40.076 71.617 1.00 34.65 57 ASP F C 1
ATOM 3712 O O . ASP F 1 57 ? 72.844 41.221 72.075 1.00 43.67 57 ASP F O 1
ATOM 3717 N N . ASP F 1 58 ? 72.503 39.762 70.391 1.00 35.01 58 ASP F N 1
ATOM 3718 C CA . ASP F 1 58 ? 71.945 40.789 69.516 1.00 42.29 58 ASP F CA 1
ATOM 3719 C C . ASP F 1 58 ? 70.596 41.295 70.015 1.00 40.92 58 ASP F C 1
ATOM 3720 O O . ASP F 1 58 ? 70.283 42.480 69.851 1.00 46.69 58 ASP F O 1
ATOM 3725 N N . LEU F 1 59 ? 69.791 40.424 70.626 1.00 36.35 59 LEU F N 1
ATOM 3726 C CA . LEU F 1 59 ? 68.456 40.797 71.084 1.00 41.34 59 LEU F CA 1
ATOM 3727 C C . LEU F 1 59 ? 68.473 41.792 72.236 1.00 58.47 59 LEU F C 1
ATOM 3728 O O . LEU F 1 59 ? 67.400 42.247 72.649 1.00 45.44 59 LEU F O 1
ATOM 3733 N N . LYS F 1 60 ? 69.647 42.141 72.763 1.00 54.21 60 LYS F N 1
ATOM 3734 C CA . LYS F 1 60 ? 69.728 43.037 73.907 1.00 60.29 60 LYS F CA 1
ATOM 3735 C C . LYS F 1 60 ? 70.157 44.443 73.523 1.00 59.91 60 LYS F C 1
ATOM 3736 O O . LYS F 1 60 ? 69.874 45.386 74.270 1.00 60.09 60 LYS F O 1
ATOM 3742 N N . GLU F 1 61 ? 70.836 44.599 72.389 1.00 38.06 61 GLU F N 1
ATOM 3743 C CA . GLU F 1 61 ? 71.147 45.922 71.867 1.00 44.32 61 GLU F CA 1
ATOM 3744 C C . GLU F 1 61 ? 69.854 46.665 71.571 1.00 53.37 61 GLU F C 1
ATOM 3745 O O . GLU F 1 61 ? 69.017 46.187 70.798 1.00 74.52 61 GLU F O 1
ATOM 3751 N N . GLU F 1 62 ? 69.684 47.826 72.199 1.00 36.91 62 GLU F N 1
ATOM 3752 C CA . GLU F 1 62 ? 68.433 48.562 72.078 1.00 46.06 62 GLU F CA 1
ATOM 3753 C C . GLU F 1 62 ? 68.192 48.979 70.634 1.00 56.29 62 GLU F C 1
ATOM 3754 O O . GLU F 1 62 ? 69.042 49.616 70.006 1.00 66.08 62 GLU F O 1
ATOM 3760 N N . GLY F 1 63 ? 67.028 48.606 70.106 1.00 46.66 63 GLY F N 1
ATOM 3761 C CA . GLY F 1 63 ? 66.663 48.970 68.754 1.00 31.41 63 GLY F CA 1
ATOM 3762 C C . GLY F 1 63 ? 67.469 48.309 67.662 1.00 29.80 63 GLY F C 1
ATOM 3763 O O . GLY F 1 63 ? 67.415 48.764 66.515 1.00 35.16 63 GLY F O 1
ATOM 3764 N N . TYR F 1 64 ? 68.219 47.249 67.972 1.00 29.49 64 TYR F N 1
ATOM 3765 C CA . TYR F 1 64 ? 68.979 46.574 66.926 1.00 30.99 64 TYR F CA 1
ATOM 3766 C C . TYR F 1 64 ? 68.063 45.776 66.007 1.00 26.92 64 TYR F C 1
ATOM 3767 O O . TYR F 1 64 ? 68.252 45.772 64.785 1.00 26.14 64 TYR F O 1
ATOM 3776 N N . ILE F 1 65 ? 67.071 45.088 66.580 1.00 26.93 65 ILE F N 1
ATOM 3777 C CA . ILE F 1 65 ? 66.123 44.328 65.770 1.00 25.97 65 ILE F CA 1
ATOM 3778 C C . ILE F 1 65 ? 65.296 45.267 64.903 1.00 25.55 65 ILE F C 1
ATOM 3779 O O . ILE F 1 65 ? 65.079 45.011 63.712 1.00 30.09 65 ILE F O 1
ATOM 3784 N N . ALA F 1 66 ? 64.830 46.373 65.484 1.00 26.40 66 ALA F N 1
ATOM 3785 C CA . ALA F 1 66 ? 64.088 47.358 64.708 1.00 34.72 66 ALA F CA 1
ATOM 3786 C C . ALA F 1 66 ? 64.949 47.971 63.613 1.00 37.43 66 ALA F C 1
ATOM 3787 O O . ALA F 1 66 ? 64.445 48.286 62.529 1.00 34.09 66 ALA F O 1
ATOM 3789 N N . HIS F 1 67 ? 66.247 48.135 63.868 1.00 26.43 67 HIS F N 1
ATOM 3790 C CA . HIS F 1 67 ? 67.133 48.703 62.859 1.00 29.35 67 HIS F CA 1
ATOM 3791 C C . HIS F 1 67 ? 67.468 47.685 61.774 1.00 25.54 67 HIS F C 1
ATOM 3792 O O . HIS F 1 67 ? 67.379 47.990 60.580 1.00 35.91 67 HIS F O 1
ATOM 3799 N N . ILE F 1 68 ? 67.843 46.464 62.166 1.00 30.42 68 ILE F N 1
ATOM 3800 C CA . ILE F 1 68 ? 68.307 45.488 61.185 1.00 24.66 68 ILE F CA 1
ATOM 3801 C C . ILE F 1 68 ? 67.169 44.888 60.366 1.00 24.00 68 ILE F C 1
ATOM 3802 O O . ILE F 1 68 ? 67.414 44.363 59.274 1.00 23.95 68 ILE F O 1
ATOM 3807 N N . LEU F 1 69 ? 65.931 44.947 60.854 1.00 32.36 69 LEU F N 1
ATOM 3808 C CA . LEU F 1 69 ? 64.789 44.428 60.117 1.00 23.36 69 LEU F CA 1
ATOM 3809 C C . LEU F 1 69 ? 63.912 45.526 59.534 1.00 27.58 69 LEU F C 1
ATOM 3810 O O . LEU F 1 69 ? 62.894 45.218 58.907 1.00 26.26 69 LEU F O 1
ATOM 3815 N N . GLY F 1 70 ? 64.276 46.791 59.724 1.00 23.87 70 GLY F N 1
ATOM 3816 C CA . GLY F 1 70 ? 63.526 47.886 59.128 1.00 24.19 70 GLY F CA 1
ATOM 3817 C C . GLY F 1 70 ? 62.117 48.048 59.655 1.00 24.22 70 GLY F C 1
ATOM 3818 O O . GLY F 1 70 ? 61.183 48.250 58.870 1.00 31.85 70 GLY F O 1
ATOM 3819 N N . VAL F 1 71 ? 61.939 47.958 60.972 1.00 24.55 71 VAL F N 1
ATOM 3820 C CA . VAL F 1 71 ? 60.652 48.195 61.609 1.00 25.02 71 VAL F CA 1
ATOM 3821 C C . VAL F 1 71 ? 60.846 49.230 62.709 1.00 26.24 71 VAL F C 1
ATOM 3822 O O . VAL F 1 71 ? 61.968 49.589 63.065 1.00 33.71 71 VAL F O 1
ATOM 3826 N N . ASN F 1 72 ? 59.730 49.715 63.246 1.00 51.38 72 ASN F N 1
ATOM 3827 C CA . ASN F 1 72 ? 59.799 50.713 64.300 1.00 44.29 72 ASN F CA 1
ATOM 3828 C C . ASN F 1 72 ? 60.156 50.058 65.635 1.00 50.58 72 ASN F C 1
ATOM 3829 O O . ASN F 1 72 ? 60.236 48.832 65.760 1.00 38.85 72 ASN F O 1
ATOM 3834 N N . ALA F 1 73 ? 60.370 50.904 66.647 1.00 40.09 73 ALA F N 1
ATOM 3835 C CA . ALA F 1 73 ? 60.806 50.408 67.949 1.00 53.79 73 ALA F CA 1
ATOM 3836 C C . ALA F 1 73 ? 59.741 49.533 68.601 1.00 39.68 73 ALA F C 1
ATOM 3837 O O . ALA F 1 73 ? 60.065 48.535 69.255 1.00 39.07 73 ALA F O 1
ATOM 3839 N N . GLU F 1 74 ? 58.463 49.888 68.433 1.00 49.42 74 GLU F N 1
ATOM 3840 C CA . GLU F 1 74 ? 57.400 49.081 69.026 1.00 53.66 74 GLU F CA 1
ATOM 3841 C C . GLU F 1 74 ? 57.247 47.742 68.312 1.00 49.21 74 GLU F C 1
ATOM 3842 O O . GLU F 1 74 ? 56.919 46.736 68.952 1.00 41.80 74 GLU F O 1
ATOM 3848 N N . GLU F 1 75 ? 57.496 47.699 67.000 1.00 57.67 75 GLU F N 1
ATOM 3849 C CA . GLU F 1 75 ? 57.432 46.434 66.277 1.00 42.51 75 GLU F CA 1
ATOM 3850 C C . GLU F 1 75 ? 58.672 45.583 66.516 1.00 36.94 75 GLU F C 1
ATOM 3851 O O . GLU F 1 75 ? 58.582 44.349 66.513 1.00 28.37 75 GLU F O 1
ATOM 3857 N N . GLY F 1 76 ? 59.829 46.217 66.720 1.00 31.02 76 GLY F N 1
ATOM 3858 C CA . GLY F 1 76 ? 61.035 45.461 67.000 1.00 30.98 76 GLY F CA 1
ATOM 3859 C C . GLY F 1 76 ? 60.972 44.701 68.307 1.00 32.04 76 GLY F C 1
ATOM 3860 O O . GLY F 1 76 ? 61.592 43.642 68.443 1.00 32.66 76 GLY F O 1
ATOM 3861 N N . ASP F 1 77 ? 60.224 45.219 69.282 1.00 50.70 77 ASP F N 1
ATOM 3862 C CA . ASP F 1 77 ? 60.116 44.535 70.564 1.00 36.12 77 ASP F CA 1
ATOM 3863 C C . ASP F 1 77 ? 59.252 43.284 70.455 1.00 34.75 77 ASP F C 1
ATOM 3864 O O . ASP F 1 77 ? 59.584 42.247 71.039 1.00 49.61 77 ASP F O 1
ATOM 3869 N N . GLU F 1 78 ? 58.148 43.352 69.707 1.00 33.28 78 GLU F N 1
ATOM 3870 C CA . GLU F 1 78 ? 57.293 42.177 69.553 1.00 38.42 78 GLU F CA 1
ATOM 3871 C C . GLU F 1 78 ? 58.016 41.067 68.802 1.00 30.54 78 GLU F C 1
ATOM 3872 O O . GLU F 1 78 ? 57.905 39.889 69.161 1.00 34.86 78 GLU F O 1
ATOM 3878 N N . ILE F 1 79 ? 58.763 41.423 67.756 1.00 29.73 79 ILE F N 1
ATOM 3879 C CA . ILE F 1 79 ? 59.584 40.437 67.060 1.00 26.86 79 ILE F CA 1
ATOM 3880 C C . ILE F 1 79 ? 60.660 39.891 67.993 1.00 37.70 79 ILE F C 1
ATOM 3881 O O . ILE F 1 79 ? 60.961 38.690 67.982 1.00 37.12 79 ILE F O 1
ATOM 3886 N N . THR F 1 80 ? 61.249 40.760 68.820 1.00 36.93 80 THR F N 1
ATOM 3887 C CA . THR F 1 80 ? 62.251 40.303 69.780 1.00 43.31 80 THR F CA 1
ATOM 3888 C C . THR F 1 80 ? 61.655 39.314 70.774 1.00 41.26 80 THR F C 1
ATOM 3889 O O . THR F 1 80 ? 62.318 38.345 71.169 1.00 37.35 80 THR F O 1
ATOM 3893 N N . GLU F 1 81 ? 60.405 39.537 71.190 1.00 35.24 81 GLU F N 1
ATOM 3894 C CA . GLU F 1 81 ? 59.757 38.590 72.092 1.00 37.77 81 GLU F CA 1
ATOM 3895 C C . GLU F 1 81 ? 59.637 37.216 71.447 1.00 36.72 81 GLU F C 1
ATOM 3896 O O . GLU F 1 81 ? 59.863 36.191 72.100 1.00 39.05 81 GLU F O 1
ATOM 3902 N N . TYR F 1 82 ? 59.300 37.173 70.158 1.00 46.35 82 TYR F N 1
ATOM 3903 C CA . TYR F 1 82 ? 59.222 35.893 69.464 1.00 33.04 82 TYR F CA 1
ATOM 3904 C C . TYR F 1 82 ? 60.598 35.252 69.339 1.00 32.76 82 TYR F C 1
ATOM 3905 O O . TYR F 1 82 ? 60.761 34.054 69.595 1.00 34.45 82 TYR F O 1
ATOM 3914 N N . LEU F 1 83 ? 61.603 36.038 68.944 1.00 31.13 83 LEU F N 1
ATOM 3915 C CA . LEU F 1 83 ? 62.919 35.475 68.659 1.00 30.86 83 LEU F CA 1
ATOM 3916 C C . LEU F 1 83 ? 63.564 34.869 69.902 1.00 38.47 83 LEU F C 1
ATOM 3917 O O . LEU F 1 83 ? 64.316 33.894 69.794 1.00 34.81 83 LEU F O 1
ATOM 3922 N N . ASN F 1 84 ? 6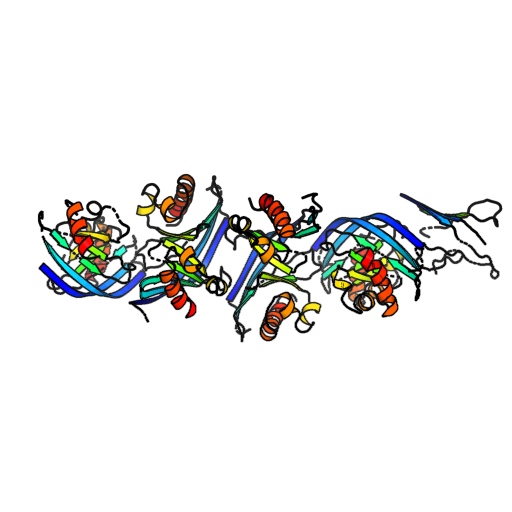3.283 35.422 71.084 1.00 36.60 84 ASN F N 1
ATOM 3923 C CA . ASN F 1 84 ? 63.788 34.815 72.313 1.00 54.27 84 ASN F CA 1
ATOM 3924 C C . ASN F 1 84 ? 63.245 33.404 72.503 1.00 50.97 84 ASN F C 1
ATOM 3925 O O . ASN F 1 84 ? 63.914 32.557 73.107 1.00 58.44 84 ASN F O 1
ATOM 3930 N N . GLU F 1 85 ? 62.045 33.132 71.991 1.00 51.06 85 GLU F N 1
ATOM 3931 C CA . GLU F 1 85 ? 61.417 31.827 72.134 1.00 61.65 85 GLU F CA 1
ATOM 3932 C C . GLU F 1 85 ? 61.946 30.797 71.141 1.00 64.32 85 GLU F C 1
ATOM 3933 O O . GLU F 1 85 ? 61.719 29.597 71.336 1.00 74.56 85 GLU F O 1
ATOM 3939 N N . VAL F 1 86 ? 62.665 31.217 70.100 1.00 38.87 86 VAL F N 1
ATOM 3940 C CA . VAL F 1 86 ? 63.049 30.287 69.044 1.00 39.84 86 VAL F CA 1
ATOM 3941 C C . VAL F 1 86 ? 64.562 30.104 68.961 1.00 49.99 86 VAL F C 1
ATOM 3942 O O . VAL F 1 86 ? 65.039 29.021 68.602 1.00 61.93 86 VAL F O 1
ATOM 3946 N N . ILE F 1 87 ? 65.331 31.145 69.283 1.00 36.93 87 ILE F N 1
ATOM 3947 C CA . ILE F 1 87 ? 66.782 31.062 69.136 1.00 38.00 87 ILE F CA 1
ATOM 3948 C C . ILE F 1 87 ? 67.411 30.640 70.458 1.00 62.91 87 ILE F C 1
ATOM 3949 O O . ILE F 1 87 ? 68.626 30.770 70.651 1.00 59.60 87 ILE F O 1
ATOM 3954 N N . HIS F 1 88 ? 66.587 30.117 71.364 1.00 81.41 88 HIS F N 1
ATOM 3955 C CA . HIS F 1 88 ? 67.041 29.574 72.645 1.00 70.46 88 HIS F CA 1
ATOM 3956 C C . HIS F 1 88 ? 67.838 30.599 73.446 1.00 62.05 88 HIS F C 1
ATOM 3957 O O . HIS F 1 88 ? 69.069 30.588 73.432 1.00 62.04 88 HIS F O 1
ATOM 3964 N N . ILE G 1 2 ? 80.337 15.040 74.813 1.00 71.92 2 ILE G N 1
ATOM 3965 C CA . ILE G 1 2 ? 80.008 15.444 73.452 1.00 75.38 2 ILE G CA 1
ATOM 3966 C C . ILE G 1 2 ? 78.949 14.517 72.871 1.00 72.31 2 ILE G C 1
ATOM 3967 O O . ILE G 1 2 ? 79.242 13.383 72.490 1.00 77.44 2 ILE G O 1
ATOM 3972 N N . ASP G 1 3 ? 77.712 15.011 72.801 1.00 73.48 3 ASP G N 1
ATOM 3973 C CA . ASP G 1 3 ? 76.615 14.195 72.295 1.00 77.01 3 ASP G CA 1
ATOM 3974 C C . ASP G 1 3 ? 76.639 14.093 70.775 1.00 75.06 3 ASP G C 1
ATOM 3975 O O . ASP G 1 3 ? 76.407 13.014 70.219 1.00 84.26 3 ASP G O 1
ATOM 3988 N N . TYR G 1 5 ? 78.203 15.757 66.730 1.00 63.18 5 TYR G N 1
ATOM 3989 C CA . TYR G 1 5 ? 79.093 16.571 65.909 1.00 59.10 5 TYR G CA 1
ATOM 3990 C C . TYR G 1 5 ? 78.239 17.222 64.829 1.00 57.66 5 TYR G C 1
ATOM 3991 O O . TYR G 1 5 ? 77.686 16.530 63.967 1.00 59.63 5 TYR G O 1
ATOM 4000 N N . LEU G 1 6 ? 78.117 18.549 64.886 1.00 60.54 6 LEU G N 1
ATOM 4001 C CA . LEU G 1 6 ? 77.244 19.243 63.946 1.00 62.40 6 LEU G CA 1
ATOM 4002 C C . LEU G 1 6 ? 77.902 19.419 62.583 1.00 51.72 6 LEU G C 1
ATOM 4003 O O . LEU G 1 6 ? 77.254 19.205 61.552 1.00 51.41 6 LEU G O 1
ATOM 4008 N N . TYR G 1 7 ? 79.177 19.802 62.547 1.00 31.14 7 TYR G N 1
ATOM 4009 C CA . TYR G 1 7 ? 79.842 20.032 61.271 1.00 31.55 7 TYR G CA 1
ATOM 4010 C C . TYR G 1 7 ? 81.350 20.047 61.470 1.00 35.09 7 TYR G C 1
ATOM 4011 O O . TYR G 1 7 ? 81.851 20.260 62.578 1.00 30.60 7 TYR G O 1
ATOM 4020 N N . ASP G 1 8 ? 82.064 19.815 60.365 1.00 33.44 8 ASP G N 1
ATOM 4021 C CA . ASP G 1 8 ? 83.527 19.858 60.338 1.00 34.23 8 ASP G CA 1
ATOM 4022 C C . ASP G 1 8 ? 83.930 20.252 58.919 1.00 36.77 8 ASP G C 1
ATOM 4023 O O . ASP G 1 8 ? 83.986 19.398 58.029 1.00 52.41 8 ASP G O 1
ATOM 4028 N N . ASP G 1 9 ? 84.203 21.539 58.716 1.00 33.01 9 ASP G N 1
ATOM 4029 C CA . ASP G 1 9 ? 84.460 22.097 57.395 1.00 35.92 9 ASP G CA 1
ATOM 4030 C C . ASP G 1 9 ? 85.926 22.479 57.253 1.00 41.14 9 ASP G C 1
ATOM 4031 O O . ASP G 1 9 ? 86.533 23.016 58.186 1.00 42.44 9 ASP G O 1
ATOM 4036 N N . ASN G 1 10 ? 86.487 22.214 56.077 1.00 57.71 10 ASN G N 1
ATOM 4037 C CA . ASN G 1 10 ? 87.887 22.496 55.793 1.00 48.19 10 ASN G CA 1
ATOM 4038 C C . ASN G 1 10 ? 87.986 23.544 54.694 1.00 59.20 10 ASN G C 1
ATOM 4039 O O . ASN G 1 10 ? 87.335 23.423 53.650 1.00 70.62 10 ASN G O 1
ATOM 4044 N N . GLU G 1 11 ? 88.805 24.564 54.937 1.00 49.11 11 GLU G N 1
ATOM 4045 C CA . GLU G 1 11 ? 89.045 25.653 54.002 1.00 39.68 11 GLU G CA 1
ATOM 4046 C C . GLU G 1 11 ? 90.513 26.035 54.094 1.00 47.50 11 GLU G C 1
ATOM 4047 O O . GLU G 1 11 ? 91.041 26.193 55.199 1.00 60.54 11 GLU G O 1
ATOM 4053 N N . GLU G 1 12 ? 91.179 26.167 52.953 1.00 48.79 12 GLU G N 1
ATOM 4054 C CA . GLU G 1 12 ? 92.532 26.704 52.946 1.00 68.00 12 GLU G CA 1
ATOM 4055 C C . GLU G 1 12 ? 92.452 28.211 52.735 1.00 54.56 12 GLU G C 1
ATOM 4056 O O . GLU G 1 12 ? 91.801 28.684 51.797 1.00 55.51 12 GLU G O 1
ATOM 4062 N N . SER G 1 13 ? 93.087 28.957 53.634 1.00 60.37 13 SER G N 1
ATOM 4063 C CA . SER G 1 13 ? 92.911 30.396 53.727 1.00 53.49 13 SER G CA 1
ATOM 4064 C C . SER G 1 13 ? 94.264 31.089 53.731 1.00 52.08 13 SER G C 1
ATOM 4065 O O . SER G 1 13 ? 95.306 30.472 53.968 1.00 41.44 13 SER G O 1
ATOM 4068 N N . GLN G 1 14 ? 94.231 32.392 53.469 1.00 55.37 14 GLN G N 1
ATOM 4069 C CA . GLN G 1 14 ? 95.418 33.229 53.539 1.00 65.13 14 GLN G CA 1
ATOM 4070 C C . GLN G 1 14 ? 95.582 33.743 54.964 1.00 54.08 14 GLN G C 1
ATOM 4071 O O . GLN G 1 14 ? 94.623 34.234 55.567 1.00 48.64 14 GLN G O 1
ATOM 4077 N N . VAL G 1 15 ? 96.793 33.616 55.502 1.00 60.11 15 VAL G N 1
ATOM 4078 C CA . VAL G 1 15 ? 97.099 34.032 56.866 1.00 42.39 15 VAL G CA 1
ATOM 4079 C C . VAL G 1 15 ? 98.300 34.964 56.826 1.00 39.64 15 VAL G C 1
ATOM 4080 O O . VAL G 1 15 ? 99.340 34.616 56.255 1.00 42.19 15 VAL G O 1
ATOM 4084 N N . GLN G 1 16 ? 98.158 36.141 57.431 1.00 53.49 16 GLN G N 1
ATOM 4085 C CA . GLN G 1 16 ? 99.210 37.147 57.456 1.00 45.05 16 GLN G CA 1
ATOM 4086 C C . GLN G 1 16 ? 99.660 37.387 58.889 1.00 39.22 16 GLN G C 1
ATOM 4087 O O . GLN G 1 16 ? 98.837 37.660 59.767 1.00 38.09 16 GLN G O 1
ATOM 4093 N N . PHE G 1 17 ? 100.966 37.280 59.120 1.00 39.74 17 PHE G N 1
ATOM 4094 C CA . PHE G 1 17 ? 101.584 37.659 60.386 1.00 40.62 17 PHE G CA 1
ATOM 4095 C C . PHE G 1 17 ? 102.165 39.055 60.201 1.00 40.31 17 PHE G C 1
ATOM 4096 O O . PHE G 1 17 ? 103.083 39.245 59.398 1.00 61.65 17 PHE G O 1
ATOM 4104 N N . VAL G 1 18 ? 101.633 40.034 60.929 1.00 39.51 18 VAL G N 1
ATOM 4105 C CA . VAL G 1 18 ? 102.100 41.411 60.833 1.00 45.74 18 VAL G CA 1
ATOM 4106 C C . VAL G 1 18 ? 102.513 41.896 62.215 1.00 40.64 18 VAL G C 1
ATOM 4107 O O . VAL G 1 18 ? 101.890 41.550 63.226 1.00 40.05 18 VAL G O 1
ATOM 4111 N N . GLY G 1 19 ? 103.593 42.672 62.251 1.00 41.95 19 GLY G N 1
ATOM 4112 C CA . GLY G 1 19 ? 104.054 43.323 63.459 1.00 42.91 19 GLY G CA 1
ATOM 4113 C C . GLY G 1 19 ? 104.613 44.693 63.134 1.00 54.71 19 GLY G C 1
ATOM 4114 O O . GLY G 1 19 ? 105.455 44.825 62.241 1.00 51.55 19 GLY G O 1
ATOM 4115 N N . PHE G 1 20 ? 104.139 45.728 63.824 1.00 49.38 20 PHE G N 1
ATOM 4116 C CA . PHE G 1 20 ? 104.597 47.084 63.570 1.00 56.15 20 PHE G CA 1
ATOM 4117 C C . PHE G 1 20 ? 104.700 47.838 64.887 1.00 58.97 20 PHE G C 1
ATOM 4118 O O . PHE G 1 20 ? 104.017 47.515 65.862 1.00 61.47 20 PHE G O 1
ATOM 4126 N N . VAL G 1 21 ? 105.571 48.840 64.905 1.00 62.38 21 VAL G N 1
ATOM 4127 C CA . VAL G 1 21 ? 105.809 49.664 66.084 1.00 56.83 21 VAL G CA 1
ATOM 4128 C C . VAL G 1 21 ? 105.076 50.984 65.907 1.00 56.61 21 VAL G C 1
ATOM 4129 O O . VAL G 1 21 ? 105.071 51.563 64.813 1.00 71.06 21 VAL G O 1
ATOM 4133 N N . GLY G 1 22 ? 104.445 51.463 66.983 1.00 64.12 22 GLY G N 1
ATOM 4134 C CA . GLY G 1 22 ? 103.654 52.669 66.923 1.00 61.17 22 GLY G CA 1
ATOM 4135 C C . GLY G 1 22 ? 104.018 53.639 68.038 1.00 67.76 22 GLY G C 1
ATOM 4136 O O . GLY G 1 22 ? 104.849 53.350 68.902 1.00 62.43 22 GLY G O 1
ATOM 4137 N N . GLU G 1 23 ? 103.374 54.804 67.979 1.00 75.34 23 GLU G N 1
ATOM 4138 C CA . GLU G 1 23 ? 103.525 55.830 69.007 1.00 83.14 23 GLU G CA 1
ATOM 4139 C C . GLU G 1 23 ? 103.330 55.261 70.406 1.00 90.67 23 GLU G C 1
ATOM 4140 O O . GLU G 1 23 ? 104.161 55.463 71.300 1.00 87.01 23 GLU G O 1
ATOM 4146 N N . HIS G 1 24 ? 102.228 54.545 70.611 1.00 94.23 24 HIS G N 1
ATOM 4147 C CA . HIS G 1 24 ? 101.795 54.157 71.944 1.00 88.36 24 HIS G CA 1
ATOM 4148 C C . HIS G 1 24 ? 102.258 52.769 72.360 1.00 87.23 24 HIS G C 1
ATOM 4149 O O . HIS G 1 24 ? 102.420 52.525 73.560 1.00 92.05 24 HIS G O 1
ATOM 4156 N N . SER G 1 25 ? 102.484 51.858 71.418 1.00 80.94 25 SER G N 1
ATOM 4157 C CA . SER G 1 25 ? 102.844 50.487 71.766 1.00 68.10 25 SER G CA 1
ATOM 4158 C C . SER G 1 25 ? 103.372 49.780 70.522 1.00 63.77 25 SER G C 1
ATOM 4159 O O . SER G 1 25 ? 103.386 50.337 69.419 1.00 66.02 25 SER G O 1
ATOM 4162 N N . ARG G 1 26 ? 103.817 48.542 70.719 1.00 62.04 26 ARG G N 1
ATOM 4163 C CA . ARG G 1 26 ? 104.154 47.627 69.639 1.00 59.52 26 ARG G CA 1
ATOM 4164 C C . ARG G 1 26 ? 103.000 46.651 69.444 1.00 63.48 26 ARG G C 1
ATOM 4165 O O . ARG G 1 26 ? 102.355 46.238 70.412 1.00 54.09 26 ARG G O 1
ATOM 4173 N N . TYR G 1 27 ? 102.737 46.290 68.192 1.00 67.37 27 TYR G N 1
ATOM 4174 C CA . TYR G 1 27 ? 101.568 45.496 67.847 1.00 44.53 27 TYR G CA 1
ATOM 4175 C C . TYR G 1 27 ? 101.972 44.239 67.090 1.00 43.08 27 TYR G C 1
ATOM 4176 O O . TYR G 1 27 ? 102.879 44.267 66.252 1.00 60.13 27 TYR G O 1
ATOM 4185 N N . ASP G 1 28 ? 101.298 43.136 67.403 1.00 41.80 28 ASP G N 1
ATOM 4186 C CA . ASP G 1 28 ? 101.451 41.873 66.692 1.00 40.74 28 ASP G CA 1
ATOM 4187 C C . ASP G 1 28 ? 100.061 41.333 66.404 1.00 39.52 28 ASP G C 1
ATOM 4188 O O . ASP G 1 28 ? 99.298 41.058 67.336 1.00 43.45 28 ASP G O 1
ATOM 4193 N N . LEU G 1 29 ? 99.729 41.190 65.125 1.00 38.94 29 LEU G N 1
ATOM 4194 C CA . LEU G 1 29 ? 98.398 40.773 64.717 1.00 38.21 29 LEU G CA 1
ATOM 4195 C C . LEU G 1 29 ? 98.485 39.647 63.699 1.00 37.81 29 LEU G C 1
ATOM 4196 O O . LEU G 1 29 ? 99.517 39.429 63.061 1.00 38.12 29 LEU G O 1
ATOM 4209 N N . LEU G 1 31 ? 96.005 38.253 60.396 1.00 39.63 31 LEU G N 1
ATOM 4210 C CA . LEU G 1 31 ? 94.854 38.488 59.536 1.00 37.49 31 LEU G CA 1
ATOM 4211 C C . LEU G 1 31 ? 94.510 37.186 58.828 1.00 43.68 31 LEU G C 1
ATOM 4212 O O . LEU G 1 31 ? 95.321 36.661 58.057 1.00 50.79 31 LEU G O 1
ATOM 4217 N N . VAL G 1 32 ? 93.319 36.664 59.099 1.00 36.51 32 VAL G N 1
ATOM 4218 C CA . VAL G 1 32 ? 92.832 35.442 58.474 1.00 37.59 32 VAL G CA 1
ATOM 4219 C C . VAL G 1 32 ? 91.785 35.827 57.440 1.00 43.36 32 VAL G C 1
ATOM 4220 O O . VAL G 1 32 ? 90.727 36.366 57.788 1.00 57.32 32 VAL G O 1
ATOM 4224 N N . HIS G 1 33 ? 92.078 35.558 56.172 1.00 37.57 33 HIS G N 1
ATOM 4225 C CA . HIS G 1 33 ? 91.176 35.870 55.071 1.00 55.87 33 HIS G CA 1
ATOM 4226 C C . HIS G 1 33 ? 90.479 34.591 54.631 1.00 44.78 33 HIS G C 1
ATOM 4227 O O . HIS G 1 33 ? 91.126 33.667 54.127 1.00 73.03 33 HIS G O 1
ATOM 4234 N N . THR G 1 34 ? 89.163 34.540 54.819 1.00 35.85 34 THR G N 1
ATOM 4235 C CA . THR G 1 34 ? 88.405 33.321 54.589 1.00 47.02 34 THR G CA 1
ATOM 4236 C C . THR G 1 34 ? 87.111 33.646 53.856 1.00 50.42 34 THR G C 1
ATOM 4237 O O . THR G 1 34 ? 86.647 34.789 53.838 1.00 66.01 34 THR G O 1
ATOM 4241 N N . ASN G 1 35 ? 86.532 32.612 53.244 1.00 50.86 35 ASN G N 1
ATOM 4242 C CA . ASN G 1 35 ? 85.272 32.738 52.524 1.00 36.83 35 ASN G CA 1
ATOM 4243 C C . ASN G 1 35 ? 84.057 32.688 53.437 1.00 34.96 35 ASN G C 1
ATOM 4244 O O . ASN G 1 35 ? 82.945 32.973 52.980 1.00 53.74 35 ASN G O 1
ATOM 4249 N N . ARG G 1 36 ? 84.241 32.338 54.707 1.00 39.88 36 ARG G N 1
ATOM 4250 C CA . ARG G 1 36 ? 83.132 32.141 55.628 1.00 33.47 36 ARG G CA 1
ATOM 4251 C C . ARG G 1 36 ? 82.531 33.443 56.141 1.00 43.66 36 ARG G C 1
ATOM 4252 O O . ARG G 1 36 ? 81.447 33.410 56.732 1.00 63.78 36 ARG G O 1
ATOM 4260 N N . HIS G 1 37 ? 83.191 34.584 55.929 1.00 33.61 37 HIS G N 1
ATOM 4261 C CA . HIS G 1 37 ? 82.799 35.823 56.592 1.00 34.85 37 HIS G CA 1
ATOM 4262 C C . HIS G 1 37 ? 82.490 36.9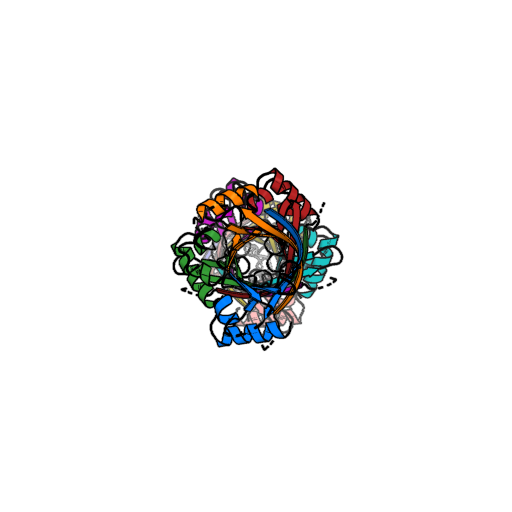53 55.616 1.00 33.40 37 HIS G C 1
ATOM 4263 O O . HIS G 1 37 ? 82.487 38.122 56.016 1.00 30.73 37 HIS G O 1
ATOM 4270 N N . TYR G 1 38 ? 82.242 36.631 54.345 1.00 34.94 38 TYR G N 1
ATOM 4271 C CA . TYR G 1 38 ? 81.639 37.567 53.392 1.00 33.88 38 TYR G CA 1
ATOM 4272 C C . TYR G 1 38 ? 82.498 38.811 53.180 1.00 38.71 38 TYR G C 1
ATOM 4273 O O . TYR G 1 38 ? 81.990 39.933 53.112 1.00 34.82 38 TYR G O 1
ATOM 4282 N N . GLY G 1 39 ? 83.809 38.618 53.067 1.00 44.69 39 GLY G N 1
ATOM 4283 C CA . GLY G 1 39 ? 84.725 39.713 52.844 1.00 36.33 39 GLY G CA 1
ATOM 4284 C C . GLY G 1 39 ? 85.297 40.336 54.100 1.00 34.41 39 GLY G C 1
ATOM 4285 O O . GLY G 1 39 ? 86.285 41.073 54.012 1.00 36.91 39 GLY G O 1
ATOM 4286 N N . LYS G 1 40 ? 84.705 40.072 55.261 1.00 40.27 40 LYS G N 1
ATOM 4287 C CA . LYS G 1 40 ? 85.271 40.554 56.511 1.00 41.89 40 LYS G CA 1
ATOM 4288 C C . LYS G 1 40 ? 86.544 39.782 56.846 1.00 29.92 40 LYS G C 1
ATOM 4289 O O . LYS G 1 40 ? 86.689 38.605 56.511 1.00 30.74 40 LYS G O 1
ATOM 4295 N N . THR G 1 41 ? 87.473 40.459 57.513 1.00 29.31 41 THR G N 1
ATOM 4296 C CA . THR G 1 41 ? 88.774 39.890 57.839 1.00 27.97 41 THR G CA 1
ATOM 4297 C C . THR G 1 41 ? 88.866 39.662 59.342 1.00 26.84 41 THR G C 1
ATOM 4298 O O . THR G 1 41 ? 88.546 40.555 60.132 1.00 37.69 41 THR G O 1
ATOM 4302 N N . LEU G 1 42 ? 89.299 38.469 59.735 1.00 26.43 42 LEU G N 1
ATOM 4303 C CA . LEU G 1 42 ? 89.476 38.165 61.147 1.00 31.67 42 LEU G CA 1
ATOM 4304 C C . LEU G 1 42 ? 90.810 38.732 61.619 1.00 30.80 42 LEU G C 1
ATOM 4305 O O . LEU G 1 42 ? 91.859 38.428 61.040 1.00 26.02 42 LEU G O 1
ATOM 4310 N N . VAL G 1 43 ? 90.768 39.559 62.661 1.00 23.69 43 VAL G N 1
ATOM 4311 C CA . VAL G 1 43 ? 91.947 40.214 63.218 1.00 22.88 43 VAL G CA 1
ATOM 4312 C C . VAL G 1 43 ? 92.181 39.639 64.606 1.00 25.13 43 VAL G C 1
ATOM 4313 O O . VAL G 1 43 ? 91.340 39.802 65.499 1.00 22.99 43 VAL G O 1
ATOM 4317 N N . LEU G 1 44 ? 93.310 38.960 64.792 1.00 27.06 44 LEU G N 1
ATOM 4318 C CA . LEU G 1 44 ? 93.682 38.410 66.089 1.00 25.07 44 LEU G CA 1
ATOM 4319 C C . LEU G 1 44 ? 94.768 39.278 66.699 1.00 27.50 44 LEU G C 1
ATOM 4320 O O . LEU G 1 44 ? 95.775 39.564 66.044 1.00 33.25 44 LEU G O 1
ATOM 4325 N N . ASN G 1 45 ? 94.580 39.670 67.954 1.00 25.03 45 ASN G N 1
ATOM 4326 C CA . ASN G 1 45 ? 95.628 40.336 68.717 1.00 28.52 45 ASN G CA 1
ATOM 4327 C C . ASN G 1 45 ? 96.411 39.265 69.470 1.00 34.58 45 ASN G C 1
ATOM 4328 O O . ASN G 1 45 ? 95.896 38.655 70.412 1.00 26.75 45 ASN G O 1
ATOM 4341 N N . GLN G 1 47 ? 98.815 39.504 71.469 1.00 30.00 47 GLN G N 1
ATOM 4342 C CA . GLN G 1 47 ? 99.248 39.888 72.804 1.00 41.98 47 GLN G CA 1
ATOM 4343 C C . GLN G 1 47 ? 98.134 39.836 73.844 1.00 30.47 47 GLN G C 1
ATOM 4344 O O . GLN G 1 47 ? 98.434 39.789 75.041 1.00 39.55 47 GLN G O 1
ATOM 4350 N N . THR G 1 48 ? 96.863 39.830 73.425 1.00 41.78 48 THR G N 1
ATOM 4351 C CA . THR G 1 48 ? 95.734 39.870 74.349 1.00 33.23 48 THR G CA 1
ATOM 4352 C C . THR G 1 48 ? 94.804 38.663 74.244 1.00 37.20 48 THR G C 1
ATOM 4353 O O . THR G 1 48 ? 93.841 38.573 75.021 1.00 25.77 48 THR G O 1
ATOM 4357 N N . ASN G 1 49 ? 95.059 37.743 73.308 1.00 26.14 49 ASN G N 1
ATOM 4358 C CA . ASN G 1 49 ? 94.258 36.527 73.124 1.00 38.82 49 ASN G CA 1
ATOM 4359 C C . ASN G 1 49 ? 92.815 36.840 72.736 1.00 33.31 49 ASN G C 1
ATOM 4360 O O . ASN G 1 49 ? 91.897 36.073 73.040 1.00 27.34 49 ASN G O 1
ATOM 4365 N N . LYS G 1 50 ? 92.603 37.952 72.042 1.00 23.83 50 LYS G N 1
ATOM 4366 C CA . LYS G 1 50 ? 91.279 38.371 71.615 1.00 24.91 50 LYS G CA 1
ATOM 4367 C C . LYS G 1 50 ? 91.256 38.543 70.104 1.00 19.29 50 LYS G C 1
ATOM 4368 O O . LYS G 1 50 ? 92.281 38.834 69.480 1.00 22.24 50 LYS G O 1
ATOM 4374 N N . PHE G 1 51 ? 90.074 38.359 69.520 1.00 17.85 51 PHE G N 1
ATOM 4375 C CA . PHE G 1 51 ? 89.915 38.516 68.083 1.00 17.02 51 PHE G CA 1
ATOM 4376 C C . PHE G 1 51 ? 88.537 39.084 67.785 1.00 15.85 51 PHE G C 1
ATOM 4377 O O . PHE G 1 51 ? 87.650 39.099 68.641 1.00 26.09 51 PHE G O 1
ATOM 4385 N N . GLY G 1 52 ? 88.371 39.550 66.550 1.00 27.88 52 GLY G N 1
ATOM 4386 C CA . GLY G 1 52 ? 87.086 40.036 66.085 1.00 19.00 52 GLY G CA 1
ATOM 4387 C C . GLY G 1 52 ? 86.982 39.896 64.582 1.00 26.37 52 GLY G C 1
ATOM 4388 O O . GLY G 1 52 ? 87.990 39.849 63.870 1.00 14.67 52 GLY G O 1
ATOM 4389 N N . ILE G 1 53 ? 85.741 39.808 64.106 1.00 21.92 53 ILE G N 1
ATOM 4390 C CA . ILE G 1 53 ? 85.455 39.763 62.675 1.00 16.08 53 ILE G CA 1
ATOM 4391 C C . ILE G 1 53 ? 85.190 41.200 62.239 1.00 25.67 53 ILE G C 1
ATOM 4392 O O . ILE G 1 53 ? 84.111 41.745 62.472 1.00 27.59 53 ILE G O 1
ATOM 4397 N N . ILE G 1 54 ? 86.185 41.818 61.610 1.00 28.45 54 ILE G N 1
ATOM 4398 C CA . ILE G 1 54 ? 86.192 43.255 61.358 1.00 32.55 54 ILE G CA 1
ATOM 4399 C C . ILE G 1 54 ? 85.904 43.499 59.884 1.00 34.89 54 ILE G C 1
ATOM 4400 O O . ILE G 1 54 ? 86.624 43.000 59.011 1.00 36.69 54 ILE G O 1
ATOM 4405 N N . GLY G 1 55 ? 84.854 44.274 59.610 1.00 64.08 55 GLY G N 1
ATOM 4406 C CA . GLY G 1 55 ? 84.524 44.704 58.273 1.00 56.69 55 GLY G CA 1
ATOM 4407 C C . GLY G 1 55 ? 84.859 46.172 58.048 1.00 56.06 55 GLY G C 1
ATOM 4408 O O . GLY G 1 55 ? 85.328 46.882 58.934 1.00 54.24 55 GLY G O 1
ATOM 4409 N N . THR G 1 56 ? 84.593 46.619 56.818 1.00 65.62 56 THR G N 1
ATOM 4410 C CA . THR G 1 56 ? 84.932 47.988 56.441 1.00 62.99 56 THR G CA 1
ATOM 4411 C C . THR G 1 56 ? 84.203 49.013 57.302 1.00 64.51 56 THR G C 1
ATOM 4412 O O . THR G 1 56 ? 84.755 50.080 57.596 1.00 57.14 56 THR G O 1
ATOM 4416 N N . ASP G 1 57 ? 82.978 48.711 57.723 1.00 58.95 57 ASP G N 1
ATOM 4417 C CA . ASP G 1 57 ? 82.200 49.625 58.547 1.00 59.50 57 ASP G CA 1
ATOM 4418 C C . ASP G 1 57 ? 82.452 49.445 60.038 1.00 72.30 57 ASP G C 1
ATOM 4419 O O . ASP G 1 57 ? 81.863 50.174 60.843 1.00 72.51 57 ASP G O 1
ATOM 4424 N N . ASP G 1 58 ? 83.307 48.497 60.428 1.00 68.34 58 ASP G N 1
ATOM 4425 C CA . ASP G 1 58 ? 83.665 48.352 61.834 1.00 59.94 58 ASP G CA 1
ATOM 4426 C C . ASP G 1 58 ? 84.679 49.401 62.274 1.00 53.26 58 ASP G C 1
ATOM 4427 O O . ASP G 1 58 ? 84.707 49.774 63.452 1.00 55.37 58 ASP G O 1
ATOM 4432 N N . LEU G 1 59 ? 85.514 49.885 61.352 1.00 57.23 59 LEU G N 1
ATOM 4433 C CA . LEU G 1 59 ? 86.493 50.911 61.692 1.00 55.22 59 LEU G CA 1
ATOM 4434 C C . LEU G 1 59 ? 85.844 52.260 61.969 1.00 63.05 59 LEU G C 1
ATOM 4435 O O . LEU G 1 59 ? 86.433 53.083 62.677 1.00 65.29 59 LEU G O 1
ATOM 4440 N N . LYS G 1 60 ? 84.651 52.507 61.424 1.00 61.19 60 LYS G N 1
ATOM 4441 C CA . LYS G 1 60 ? 83.974 53.776 61.670 1.00 64.01 60 LYS G CA 1
ATOM 4442 C C . LYS G 1 60 ? 83.489 53.874 63.112 1.00 70.27 60 LYS G C 1
ATOM 4443 O O . LYS G 1 60 ? 83.506 54.958 63.708 1.00 68.63 60 LYS G O 1
ATOM 4449 N N . GLU G 1 61 ? 83.059 52.754 63.690 1.00 73.43 61 GLU G N 1
ATOM 4450 C CA . GLU G 1 61 ? 82.599 52.747 65.073 1.00 74.22 61 GLU G CA 1
ATOM 4451 C C . GLU G 1 61 ? 83.749 53.084 66.012 1.00 75.32 61 GLU G C 1
ATOM 4452 O O . GLU G 1 61 ? 84.742 52.352 66.082 1.00 91.68 61 GLU G O 1
ATOM 4458 N N . GLU G 1 62 ? 83.614 54.194 66.734 1.00 66.89 62 GLU G N 1
ATOM 4459 C CA . GLU G 1 62 ? 84.670 54.632 67.636 1.00 77.57 62 GLU G CA 1
ATOM 4460 C C . GLU G 1 62 ? 84.739 53.719 68.855 1.00 70.75 62 GLU G C 1
ATOM 4461 O O . GLU G 1 62 ? 83.721 53.445 69.499 1.00 72.39 62 GLU G O 1
ATOM 4467 N N . GLY G 1 63 ? 85.944 53.250 69.171 1.00 61.65 63 GLY G N 1
ATOM 4468 C CA . GLY G 1 63 ? 86.151 52.383 70.309 1.00 58.07 63 GLY G CA 1
ATOM 4469 C C . GLY G 1 63 ? 85.765 50.937 70.100 1.00 60.73 63 GLY G C 1
ATOM 4470 O O . GLY G 1 63 ? 85.893 50.140 71.039 1.00 54.01 63 GLY G O 1
ATOM 4471 N N . TYR G 1 64 ? 85.297 50.566 68.906 1.00 44.16 64 TYR G N 1
ATOM 4472 C CA . TYR G 1 64 ? 84.921 49.177 68.665 1.00 48.75 64 TYR G CA 1
ATOM 4473 C C . TYR G 1 64 ? 86.149 48.280 68.581 1.00 47.46 64 TYR G C 1
ATOM 4474 O O . TYR G 1 64 ? 86.153 47.168 69.124 1.00 39.31 64 TYR G O 1
ATOM 4483 N N . ILE G 1 65 ? 87.199 48.742 67.899 1.00 42.29 65 ILE G N 1
ATOM 4484 C CA . ILE G 1 65 ? 88.431 47.966 67.822 1.00 44.65 65 ILE G CA 1
ATOM 4485 C C . ILE G 1 65 ? 89.071 47.851 69.199 1.00 46.62 65 ILE G C 1
ATOM 4486 O O . ILE G 1 65 ? 89.571 46.786 69.581 1.00 45.71 65 ILE G O 1
ATOM 4491 N N . ALA G 1 66 ? 89.050 48.937 69.974 1.00 45.45 66 ALA G N 1
ATOM 4492 C CA . ALA G 1 66 ? 89.573 48.880 71.333 1.00 46.63 66 ALA G CA 1
ATOM 4493 C C . ALA G 1 66 ? 88.778 47.911 72.199 1.00 49.74 66 ALA G C 1
ATOM 4494 O O . ALA G 1 66 ? 89.346 47.249 73.074 1.00 46.66 66 ALA G O 1
ATOM 4496 N N . HIS G 1 67 ? 87.470 47.806 71.963 1.00 57.61 67 HIS G N 1
ATOM 4497 C CA . HIS G 1 67 ? 86.632 46.950 72.793 1.00 43.90 67 HIS G CA 1
ATOM 4498 C C . HIS G 1 67 ? 86.805 45.479 72.434 1.00 42.23 67 HIS G C 1
ATOM 4499 O O . HIS G 1 67 ? 86.998 44.637 73.317 1.00 48.74 67 HIS G O 1
ATOM 4506 N N . ILE G 1 68 ? 86.741 45.151 71.141 1.00 40.15 68 ILE G N 1
ATOM 4507 C CA . ILE G 1 68 ? 86.774 43.752 70.725 1.00 38.81 68 ILE G CA 1
ATOM 4508 C C . ILE G 1 68 ? 88.178 43.158 70.775 1.00 38.39 68 ILE G C 1
ATOM 4509 O O . ILE G 1 68 ? 88.317 41.930 70.836 1.00 42.06 68 ILE G O 1
ATOM 4514 N N . LEU G 1 69 ? 89.222 43.984 70.761 1.00 38.70 69 LEU G N 1
ATOM 4515 C CA . LEU G 1 69 ? 90.594 43.497 70.798 1.00 38.62 69 LEU G CA 1
ATOM 4516 C C . LEU G 1 69 ? 91.244 43.649 72.166 1.00 41.58 69 LEU G C 1
ATOM 4517 O O . LEU G 1 69 ? 92.392 43.227 72.340 1.00 41.27 69 LEU G O 1
ATOM 4522 N N . GLY G 1 70 ? 90.547 44.238 73.134 1.00 42.58 70 GLY G N 1
ATOM 4523 C CA . GLY G 1 70 ? 91.068 44.356 74.482 1.00 45.10 70 GLY G CA 1
ATOM 4524 C C . GLY G 1 70 ? 92.242 45.303 74.613 1.00 52.23 70 GLY G C 1
ATOM 4525 O O . GLY G 1 70 ? 93.254 44.963 75.232 1.00 53.72 70 GLY G O 1
ATOM 4526 N N . VAL G 1 71 ? 92.122 46.497 74.031 1.00 55.11 71 VAL G N 1
ATOM 4527 C CA . VAL G 1 71 ? 93.146 47.528 74.124 1.00 53.08 71 VAL G CA 1
ATOM 4528 C C . VAL G 1 71 ? 92.469 48.852 74.459 1.00 51.77 71 VAL G C 1
ATOM 4529 O O . VAL G 1 71 ? 91.243 48.965 74.471 1.00 50.79 71 VAL G O 1
ATOM 4533 N N . ASN G 1 72 ? 93.292 49.862 74.733 1.00 51.15 72 ASN G N 1
ATOM 4534 C CA . ASN G 1 72 ? 92.780 51.178 75.082 1.00 63.53 72 ASN G CA 1
ATOM 4535 C C . ASN G 1 72 ? 92.406 51.954 73.819 1.00 60.49 72 ASN G C 1
ATOM 4536 O O . ASN G 1 72 ? 92.540 51.470 72.692 1.00 69.08 72 ASN G O 1
ATOM 4541 N N . ALA G 1 73 ? 91.934 53.187 74.018 1.00 59.64 73 ALA G N 1
ATOM 4542 C CA . ALA G 1 73 ? 91.409 53.977 72.908 1.00 58.55 73 ALA G CA 1
ATOM 4543 C C . ALA G 1 73 ? 92.500 54.319 71.899 1.00 58.93 73 ALA G C 1
ATOM 4544 O O . ALA G 1 73 ? 92.322 54.128 70.690 1.00 58.67 73 ALA G O 1
ATOM 4546 N N . GLU G 1 74 ? 93.637 54.831 72.376 1.00 59.93 74 GLU G N 1
ATOM 4547 C CA . GLU G 1 74 ? 94.703 55.220 71.458 1.00 70.07 74 GLU G CA 1
ATOM 4548 C C . GLU G 1 74 ? 95.428 54.004 70.895 1.00 59.09 74 GLU G C 1
ATOM 4549 O O . GLU G 1 74 ? 95.927 54.051 69.765 1.00 59.58 74 GLU G O 1
ATOM 4555 N N . GLU G 1 75 ? 95.493 52.913 71.660 1.00 69.37 75 GLU G N 1
ATOM 4556 C CA . GLU G 1 75 ? 95.980 51.655 71.104 1.00 68.72 75 GLU G CA 1
ATOM 4557 C C . GLU G 1 75 ? 95.053 51.142 70.010 1.00 61.17 75 GLU G C 1
ATOM 4558 O O . GLU G 1 75 ? 95.518 50.657 68.972 1.00 53.56 75 GLU G O 1
ATOM 4564 N N . GLY G 1 76 ? 93.740 51.229 70.229 1.00 53.92 76 GLY G N 1
ATOM 4565 C CA . GLY G 1 76 ? 92.808 50.885 69.170 1.00 57.55 76 GLY G CA 1
ATOM 4566 C C . GLY G 1 76 ? 92.984 51.759 67.943 1.00 54.94 76 GLY G C 1
ATOM 4567 O O . GLY G 1 76 ? 93.134 51.252 66.827 1.00 54.36 76 GLY G O 1
ATOM 4568 N N . ASP G 1 77 ? 93.022 53.083 68.138 1.00 72.33 77 ASP G N 1
ATOM 4569 C CA . ASP G 1 77 ? 93.059 54.006 67.006 1.00 67.68 77 ASP G CA 1
ATOM 4570 C C . ASP G 1 77 ? 94.258 53.758 66.096 1.00 59.78 77 ASP G C 1
ATOM 4571 O O . ASP G 1 77 ? 94.170 53.973 64.881 1.00 71.05 77 ASP G O 1
ATOM 4576 N N . GLU G 1 78 ? 95.381 53.308 66.654 1.00 58.92 78 GLU G N 1
ATOM 4577 C CA . GLU G 1 78 ? 96.518 52.965 65.809 1.00 59.27 78 GLU G CA 1
ATOM 4578 C C . GLU G 1 78 ? 96.369 51.582 65.190 1.00 59.81 78 GLU G C 1
ATOM 4579 O O . GLU G 1 78 ? 96.915 51.332 64.110 1.00 63.40 78 GLU G O 1
ATOM 4585 N N . ILE G 1 79 ? 95.636 50.679 65.846 1.00 54.30 79 ILE G N 1
ATOM 4586 C CA . ILE G 1 79 ? 95.253 49.432 65.192 1.00 55.93 79 ILE G CA 1
ATOM 4587 C C . ILE G 1 79 ? 94.327 49.721 64.015 1.00 59.87 79 ILE G C 1
ATOM 4588 O O . ILE G 1 79 ? 94.502 49.166 62.922 1.00 54.85 79 ILE G O 1
ATOM 4593 N N . THR G 1 80 ? 93.340 50.610 64.204 1.00 63.11 80 THR G N 1
ATOM 4594 C CA . THR G 1 80 ? 92.480 50.983 63.082 1.00 55.91 80 THR G CA 1
ATOM 4595 C C . THR G 1 80 ? 93.275 51.655 61.972 1.00 58.26 80 THR G C 1
ATOM 4596 O O . THR G 1 80 ? 92.924 51.530 60.795 1.00 59.15 80 THR G O 1
ATOM 4600 N N . GLU G 1 81 ? 94.332 52.393 62.322 1.00 72.18 81 GLU G N 1
ATOM 4601 C CA . GLU G 1 81 ? 95.160 53.017 61.294 1.00 75.21 81 GLU G CA 1
ATOM 4602 C C . GLU G 1 81 ? 95.688 51.970 60.324 1.00 66.85 81 GLU G C 1
ATOM 4603 O O . GLU G 1 81 ? 95.574 52.125 59.104 1.00 73.69 81 GLU G O 1
ATOM 4609 N N . TYR G 1 82 ? 96.246 50.879 60.852 1.00 60.61 82 TYR G N 1
ATOM 4610 C CA . TYR G 1 82 ? 96.737 49.819 59.980 1.00 57.19 82 TYR G CA 1
ATOM 4611 C C . TYR G 1 82 ? 95.587 49.056 59.336 1.00 57.97 82 TYR G C 1
ATOM 4612 O O . TYR G 1 82 ? 95.662 48.686 58.158 1.00 62.07 82 TYR G O 1
ATOM 4621 N N . LEU G 1 83 ? 94.515 48.807 60.093 1.00 54.00 83 LEU G N 1
ATOM 4622 C CA . LEU G 1 83 ? 93.398 48.044 59.549 1.00 53.83 83 LEU G CA 1
ATOM 4623 C C . LEU G 1 83 ? 92.648 48.824 58.476 1.00 57.23 83 LEU G C 1
ATOM 4624 O O . LEU G 1 83 ? 92.126 48.223 57.532 1.00 63.49 83 LEU G O 1
ATOM 4629 N N . ASN G 1 84 ? 92.587 50.154 58.594 1.00 64.09 84 ASN G N 1
ATOM 4630 C CA . ASN G 1 84 ? 91.943 50.957 57.559 1.00 64.95 84 ASN G CA 1
ATOM 4631 C C . ASN G 1 84 ? 92.680 50.878 56.229 1.00 63.60 84 ASN G C 1
ATOM 4632 O O . ASN G 1 84 ? 92.096 51.200 55.190 1.00 72.02 84 ASN G O 1
ATOM 4637 N N . GLU G 1 85 ? 93.946 50.461 56.239 1.00 62.41 85 GLU G N 1
ATOM 4638 C CA . GLU G 1 85 ? 94.717 50.310 55.012 1.00 64.06 85 GLU G CA 1
ATOM 4639 C C . GLU G 1 85 ? 94.556 48.928 54.394 1.00 67.99 85 GLU G C 1
ATOM 4640 O O . GLU G 1 85 ? 94.431 48.808 53.171 1.00 74.84 85 GLU G O 1
ATOM 4646 N N . VAL G 1 86 ? 94.547 47.881 55.218 1.00 72.69 86 VAL G N 1
ATOM 4647 C CA . VAL G 1 86 ? 94.523 46.518 54.700 1.00 63.15 86 VAL G CA 1
ATOM 4648 C C . VAL G 1 86 ? 93.103 45.979 54.534 1.00 64.82 86 VAL G C 1
ATOM 4649 O O . VAL G 1 86 ? 92.872 45.106 53.691 1.00 87.52 86 VAL G O 1
ATOM 4653 N N . ILE G 1 87 ? 92.146 46.472 55.314 1.00 54.84 87 ILE G N 1
ATOM 4654 C CA . ILE G 1 87 ? 90.774 45.981 55.233 1.00 53.89 87 ILE G CA 1
ATOM 4655 C C . ILE G 1 87 ? 89.958 46.833 54.268 1.00 61.30 87 ILE G C 1
ATOM 4656 O O . ILE G 1 87 ? 89.356 46.316 53.327 1.00 58.23 87 ILE G O 1
ATOM 4669 N N . ILE H 1 2 ? 102.366 54.839 62.709 1.00 78.82 2 ILE H N 1
ATOM 4670 C CA . ILE H 1 2 ? 103.109 53.596 62.601 1.00 75.68 2 ILE H CA 1
ATOM 4671 C C . ILE H 1 2 ? 104.476 53.952 62.034 1.00 77.47 2 ILE H C 1
ATOM 4672 O O . ILE H 1 2 ? 104.598 54.259 60.841 1.00 83.42 2 ILE H O 1
ATOM 4677 N N . ASP H 1 3 ? 105.503 53.925 62.885 1.00 72.65 3 ASP H N 1
ATOM 4678 C CA . ASP H 1 3 ? 106.833 54.329 62.442 1.00 83.00 3 ASP H CA 1
ATOM 4679 C C . ASP H 1 3 ? 107.476 53.256 61.572 1.00 82.70 3 ASP H C 1
ATOM 4680 O O . ASP H 1 3 ? 108.050 53.560 60.520 1.00 92.58 3 ASP H O 1
ATOM 4693 N N . TYR H 1 5 ? 107.487 48.839 60.226 1.00 67.78 5 TYR H N 1
ATOM 4694 C CA . TYR H 1 5 ? 106.941 47.492 60.139 1.00 60.75 5 TYR H CA 1
ATOM 4695 C C . TYR H 1 5 ? 108.016 46.501 60.567 1.00 66.54 5 TYR H C 1
ATOM 4696 O O . TYR H 1 5 ? 109.079 46.424 59.941 1.00 72.79 5 TYR H O 1
ATOM 4705 N N . LEU H 1 6 ? 107.747 45.754 61.639 1.00 59.12 6 LEU H N 1
ATOM 4706 C CA . LEU H 1 6 ? 108.718 44.769 62.105 1.00 60.36 6 LEU H CA 1
ATOM 4707 C C . LEU H 1 6 ? 108.779 43.570 61.168 1.00 62.74 6 LEU H C 1
ATOM 4708 O O . LEU H 1 6 ? 109.869 43.077 60.851 1.00 66.68 6 LEU H O 1
ATOM 4713 N N . TYR H 1 7 ? 107.625 43.092 60.714 1.00 66.90 7 TYR H N 1
ATOM 4714 C CA . TYR H 1 7 ? 107.559 41.927 59.844 1.00 61.21 7 TYR H CA 1
ATOM 4715 C C . TYR H 1 7 ? 106.166 41.842 59.241 1.00 52.10 7 TYR H C 1
ATOM 4716 O O . TYR H 1 7 ? 105.194 42.330 59.824 1.00 52.55 7 TYR H O 1
ATOM 4725 N N . ASP H 1 8 ? 106.087 41.222 58.066 1.00 52.88 8 ASP H N 1
ATOM 4726 C CA . ASP H 1 8 ? 104.807 40.924 57.430 1.00 50.46 8 ASP H CA 1
ATOM 4727 C C . ASP H 1 8 ? 104.999 39.663 56.602 1.00 51.57 8 ASP H C 1
ATOM 4728 O O . ASP H 1 8 ? 105.660 39.700 55.561 1.00 63.71 8 ASP H O 1
ATOM 4733 N N . ASP H 1 9 ? 104.424 38.557 57.062 1.00 58.44 9 ASP H N 1
ATOM 4734 C CA . ASP H 1 9 ? 104.622 37.254 56.449 1.00 61.69 9 ASP H CA 1
ATOM 4735 C C . ASP H 1 9 ? 103.322 36.741 55.843 1.00 60.09 9 ASP H C 1
ATOM 4736 O O . ASP H 1 9 ? 102.229 37.013 56.348 1.00 58.42 9 ASP H O 1
ATOM 4741 N N . ASN H 1 10 ? 103.453 35.999 54.747 1.00 75.25 10 ASN H N 1
ATOM 4742 C CA . ASN H 1 10 ? 102.328 35.374 54.065 1.00 68.12 10 ASN H CA 1
ATOM 4743 C C . ASN H 1 10 ? 102.472 33.864 54.168 1.00 67.00 10 ASN H C 1
ATOM 4744 O O . ASN H 1 10 ? 103.538 33.317 53.863 1.00 72.56 10 ASN H O 1
ATOM 4749 N N . GLU H 1 11 ? 101.405 33.194 54.596 1.00 55.97 11 GLU H N 1
ATOM 4750 C CA . GLU H 1 11 ? 101.423 31.743 54.724 1.00 54.79 11 GLU H CA 1
ATOM 4751 C C . GLU H 1 11 ? 100.043 31.196 54.392 1.00 46.18 11 GLU H C 1
ATOM 4752 O O . GLU H 1 11 ? 99.034 31.713 54.879 1.00 47.37 11 GLU H O 1
ATOM 4758 N N . GLU H 1 12 ? 100.008 30.156 53.563 1.00 49.27 12 GLU H N 1
ATOM 4759 C CA . GLU H 1 12 ? 98.769 29.491 53.175 1.00 55.15 12 GLU H CA 1
ATOM 4760 C C . GLU H 1 12 ? 98.576 28.287 54.090 1.00 57.52 12 GLU H C 1
ATOM 4761 O O . GLU H 1 12 ? 99.329 27.311 54.010 1.00 60.94 12 GLU H O 1
ATOM 4767 N N . SER H 1 13 ? 97.568 28.356 54.957 1.00 42.29 13 SER H N 1
ATOM 4768 C CA . SER H 1 13 ? 97.346 27.330 55.962 1.00 44.62 13 SER H CA 1
ATOM 4769 C C . SER H 1 13 ? 95.900 26.858 55.923 1.00 38.76 13 SER H C 1
ATOM 4770 O O . SER H 1 13 ? 94.994 27.579 55.494 1.00 45.91 13 SER H O 1
ATOM 4773 N N . GLN H 1 14 ? 95.699 25.626 56.380 1.00 40.61 14 GLN H N 1
ATOM 4774 C CA . GLN H 1 14 ? 94.375 25.027 56.401 1.00 53.28 14 GLN H CA 1
ATOM 4775 C C . GLN H 1 14 ? 93.601 25.502 57.620 1.00 41.70 14 GLN H C 1
ATOM 4776 O O . GLN H 1 14 ? 94.163 25.675 58.705 1.00 44.31 14 GLN H O 1
ATOM 4782 N N . VAL H 1 15 ? 92.304 25.713 57.437 1.00 31.65 15 VAL H N 1
ATOM 4783 C CA . VAL H 1 15 ? 91.435 26.234 58.482 1.00 29.26 15 VAL H CA 1
ATOM 4784 C C . VAL H 1 15 ? 90.248 25.294 58.633 1.00 28.72 15 VAL H C 1
ATOM 4785 O O . VAL H 1 15 ? 89.629 24.901 57.637 1.00 30.60 15 VAL H O 1
ATOM 4789 N N . GLN H 1 16 ? 89.931 24.938 59.876 1.00 34.96 16 GLN H N 1
ATOM 4790 C CA . GLN H 1 16 ? 88.850 24.010 60.184 1.00 32.77 16 GLN H CA 1
ATOM 4791 C C . GLN H 1 16 ? 87.775 24.736 60.979 1.00 23.39 16 GLN H C 1
ATOM 4792 O O . GLN H 1 16 ? 88.061 25.312 62.035 1.00 23.59 16 GLN H O 1
ATOM 4798 N N . PHE H 1 17 ? 86.546 24.711 60.470 1.00 26.78 17 PHE H N 1
ATOM 4799 C CA . PHE H 1 17 ? 85.375 25.202 61.187 1.00 22.85 17 PHE H CA 1
ATOM 4800 C C . PHE H 1 17 ? 84.622 24.000 61.742 1.00 27.53 17 PHE H C 1
ATOM 4801 O O . PHE H 1 17 ? 84.097 23.188 60.973 1.00 28.81 17 PHE H O 1
ATOM 4809 N N . VAL H 1 18 ? 84.571 23.885 63.066 1.00 21.65 18 VAL H N 1
ATOM 4810 C CA . VAL H 1 18 ? 83.958 22.729 63.706 1.00 35.17 18 VAL H CA 1
ATOM 4811 C C . VAL H 1 18 ? 82.839 23.194 64.625 1.00 21.62 18 VAL H C 1
ATOM 4812 O O . VAL H 1 18 ? 82.897 24.275 65.219 1.00 26.13 18 VAL H O 1
ATOM 4816 N N . GLY H 1 19 ? 81.808 22.362 64.731 1.00 33.94 19 GLY H N 1
ATOM 4817 C CA . GLY H 1 19 ? 80.703 22.618 65.630 1.00 27.07 19 GLY H CA 1
ATOM 4818 C C . GLY H 1 19 ? 80.203 21.339 66.263 1.00 30.65 19 GLY H C 1
ATOM 4819 O O . GLY H 1 19 ? 80.093 20.312 65.586 1.00 29.72 19 GLY H O 1
ATOM 4820 N N . PHE H 1 20 ? 79.905 21.379 67.559 1.00 30.25 20 PHE H N 1
ATOM 4821 C CA . PHE H 1 20 ? 79.466 20.187 68.267 1.00 25.62 20 PHE H CA 1
ATOM 4822 C C . PHE H 1 20 ? 78.640 20.598 69.475 1.00 39.65 20 PHE H C 1
ATOM 4823 O O . PHE H 1 20 ? 78.703 21.740 69.937 1.00 30.25 20 PHE H O 1
ATOM 4831 N N . VAL H 1 21 ? 77.849 19.649 69.972 1.00 49.33 21 VAL H N 1
ATOM 4832 C CA . VAL H 1 21 ? 77.002 19.843 71.144 1.00 39.46 21 VAL H CA 1
ATOM 4833 C C . VAL H 1 21 ? 77.495 18.915 72.243 1.00 36.81 21 VAL H C 1
ATOM 4834 O O . VAL H 1 21 ? 77.772 17.736 71.992 1.00 39.20 21 VAL H O 1
ATOM 4838 N N . GLY H 1 22 ? 77.601 19.443 73.458 1.00 38.53 22 GLY H N 1
ATOM 4839 C CA . GLY H 1 22 ? 78.050 18.646 74.580 1.00 34.55 22 GLY H CA 1
ATOM 4840 C C . GLY H 1 22 ? 77.036 18.570 75.701 1.00 50.80 22 GLY H C 1
ATOM 4841 O O . GLY H 1 22 ? 75.826 18.613 75.461 1.00 43.95 22 GLY H O 1
ATOM 4842 N N . GLU H 1 23 ? 77.523 18.461 76.938 1.00 40.14 23 GLU H N 1
ATOM 4843 C CA . GLU H 1 23 ? 76.622 18.330 78.077 1.00 57.68 23 GLU H CA 1
ATOM 4844 C C . GLU H 1 23 ? 75.922 19.648 78.385 1.00 67.48 23 GLU H C 1
ATOM 4845 O O . GLU H 1 23 ? 74.737 19.663 78.733 1.00 74.68 23 GLU H O 1
ATOM 4851 N N . HIS H 1 24 ? 76.633 20.762 78.252 1.00 55.75 24 HIS H N 1
ATOM 4852 C CA . HIS H 1 24 ? 76.106 22.067 78.625 1.00 78.82 24 HIS H CA 1
ATOM 4853 C C . HIS H 1 24 ? 75.488 22.797 77.439 1.00 82.67 24 HIS H C 1
ATOM 4854 O O . HIS H 1 24 ? 74.301 23.139 77.472 1.00 84.49 24 HIS H O 1
ATOM 4861 N N . SER H 1 25 ? 76.252 23.024 76.376 1.00 68.35 25 SER H N 1
ATOM 4862 C CA . SER H 1 25 ? 75.751 23.824 75.271 1.00 54.15 25 SER H CA 1
ATOM 4863 C C . SER H 1 25 ? 76.382 23.353 73.971 1.00 47.18 25 SER H C 1
ATOM 4864 O O . SER H 1 25 ? 77.095 22.346 73.925 1.00 57.41 25 SER H O 1
ATOM 4867 N N . ARG H 1 26 ? 76.077 24.090 72.903 1.00 36.25 26 ARG H N 1
ATOM 4868 C CA . ARG H 1 26 ? 76.678 23.898 71.592 1.00 29.93 26 ARG H CA 1
ATOM 4869 C C . ARG H 1 26 ? 77.928 24.761 71.475 1.00 37.29 26 ARG H C 1
ATOM 4870 O O . ARG H 1 26 ? 77.959 25.897 71.958 1.00 37.61 26 ARG H O 1
ATOM 4878 N N . TYR H 1 27 ? 78.964 24.213 70.844 1.00 32.24 27 TYR H N 1
ATOM 4879 C CA . TYR H 1 27 ? 80.240 24.896 70.680 1.00 24.18 27 TYR H CA 1
ATOM 4880 C C . TYR H 1 27 ? 80.538 25.082 69.200 1.00 25.41 27 TYR H C 1
ATOM 4881 O O . TYR H 1 27 ? 80.204 24.224 68.378 1.00 22.81 27 TYR H O 1
ATOM 4890 N N . ASP H 1 28 ? 81.158 26.212 68.865 1.00 21.94 28 ASP H N 1
ATOM 4891 C CA . ASP H 1 28 ? 81.588 26.507 67.502 1.00 21.05 28 ASP H CA 1
ATOM 4892 C C . ASP H 1 28 ? 83.018 27.017 67.577 1.00 19.90 28 ASP H C 1
ATOM 4893 O O . ASP H 1 28 ? 83.271 28.086 68.144 1.00 23.69 28 ASP H O 1
ATOM 4898 N N . LEU H 1 29 ? 83.951 26.260 67.016 1.00 19.25 29 LEU H N 1
ATOM 4899 C CA . LEU H 1 29 ? 85.359 26.610 67.069 1.00 18.68 29 LEU H CA 1
ATOM 4900 C C . LEU H 1 29 ? 85.923 26.761 65.663 1.00 18.55 29 LEU H C 1
ATOM 4901 O O . LEU H 1 29 ? 85.409 26.191 64.698 1.00 22.46 29 LEU H O 1
ATOM 4914 N N . LEU H 1 31 ? 89.788 26.161 63.962 1.00 21.27 31 LEU H N 1
ATOM 4915 C CA . LEU H 1 31 ? 91.146 25.667 64.147 1.00 27.90 31 LEU H CA 1
ATOM 4916 C C . LEU H 1 31 ? 92.000 26.148 62.982 1.00 25.06 31 LEU H C 1
ATOM 4917 O O . LEU H 1 31 ? 91.680 25.876 61.819 1.00 33.59 31 LEU H O 1
ATOM 4922 N N . VAL H 1 32 ? 93.081 26.858 63.295 1.00 26.30 32 VAL H N 1
ATOM 4923 C CA . VAL H 1 32 ? 94.009 27.385 62.301 1.00 24.97 32 VAL H CA 1
ATOM 4924 C C . VAL H 1 32 ? 95.327 26.637 62.449 1.00 28.75 32 VAL H C 1
ATOM 4925 O O . VAL H 1 32 ? 95.986 26.725 63.493 1.00 36.60 32 VAL H O 1
ATOM 4929 N N . HIS H 1 33 ? 95.712 25.905 61.404 1.00 32.85 33 HIS H N 1
ATOM 4930 C CA . HIS H 1 33 ? 96.900 25.051 61.430 1.00 32.80 33 HIS H CA 1
ATOM 4931 C C . HIS H 1 33 ? 98.038 25.772 60.713 1.00 44.18 33 HIS H C 1
ATOM 4932 O O . HIS H 1 33 ? 98.250 25.601 59.513 1.00 44.89 33 HIS H O 1
ATOM 4939 N N . THR H 1 34 ? 98.780 26.577 61.464 1.00 40.17 34 THR H N 1
ATOM 4940 C CA . THR H 1 34 ? 99.946 27.278 60.950 1.00 49.03 34 THR H CA 1
ATOM 4941 C C . THR H 1 34 ? 101.226 26.591 61.416 1.00 52.84 34 THR H C 1
ATOM 4942 O O . THR H 1 34 ? 101.219 25.730 62.299 1.00 68.19 34 THR H O 1
ATOM 4946 N N . ASN H 1 35 ? 102.341 26.985 60.803 1.00 55.78 35 ASN H N 1
ATOM 4947 C CA . ASN H 1 35 ? 103.647 26.433 61.135 1.00 54.05 35 ASN H CA 1
ATOM 4948 C C . ASN H 1 35 ? 104.508 27.400 61.938 1.00 47.69 35 ASN H C 1
ATOM 4949 O O . ASN H 1 35 ? 105.671 27.091 62.220 1.00 58.44 35 ASN H O 1
ATOM 4954 N N . ARG H 1 36 ? 103.967 28.561 62.315 1.00 45.67 36 ARG H N 1
ATOM 4955 C CA . ARG H 1 36 ? 104.724 29.506 63.128 1.00 57.39 36 ARG H CA 1
ATOM 4956 C C . ARG H 1 36 ? 104.776 29.084 64.591 1.00 56.43 36 ARG H C 1
ATOM 4957 O O . ARG H 1 36 ? 105.726 29.433 65.302 1.00 61.12 36 ARG H O 1
ATOM 4965 N N . HIS H 1 37 ? 103.785 28.322 65.053 1.00 44.35 37 HIS H N 1
ATOM 4966 C CA . HIS H 1 37 ? 103.682 27.940 66.453 1.00 44.06 37 HIS H CA 1
ATOM 4967 C C . HIS H 1 37 ? 104.157 26.514 66.712 1.00 45.97 37 HIS H C 1
ATOM 4968 O O . HIS H 1 37 ? 103.746 25.901 67.703 1.00 54.12 37 HIS H O 1
ATOM 4975 N N . TYR H 1 38 ? 105.011 25.979 65.835 1.00 48.93 38 TYR H N 1
ATOM 4976 C CA . TYR H 1 38 ? 105.745 24.734 66.079 1.00 56.86 38 TYR H CA 1
ATOM 4977 C C . TYR H 1 38 ? 104.805 23.569 66.385 1.00 56.96 38 TYR H C 1
ATOM 4978 O O . TYR H 1 38 ? 104.938 22.880 67.399 1.00 52.89 38 TYR H O 1
ATOM 4987 N N . GLY H 1 39 ? 103.844 23.348 65.489 1.00 65.74 39 GLY H N 1
ATOM 4988 C CA . GLY H 1 39 ? 102.907 22.257 65.616 1.00 58.06 39 GLY H CA 1
ATOM 4989 C C . GLY H 1 39 ? 101.691 22.545 66.472 1.00 59.09 39 GLY H C 1
ATOM 4990 O O . GLY H 1 39 ? 100.673 21.859 66.324 1.00 63.25 39 GLY H O 1
ATOM 4991 N N . LYS H 1 40 ? 101.762 23.532 67.362 1.00 50.17 40 LYS H N 1
ATOM 4992 C CA . LYS H 1 40 ? 100.619 23.860 68.201 1.00 37.92 40 LYS H CA 1
ATOM 4993 C C . LYS H 1 40 ? 99.489 24.447 67.363 1.00 34.52 40 LYS H C 1
ATOM 4994 O O . LYS H 1 40 ? 99.712 25.062 66.316 1.00 34.57 40 LYS H O 1
ATOM 5000 N N . THR H 1 41 ? 98.264 24.246 67.835 1.00 34.06 41 THR H N 1
ATOM 5001 C CA . THR H 1 41 ? 97.067 24.613 67.097 1.00 26.55 41 THR H CA 1
ATOM 5002 C C . THR H 1 41 ? 96.475 25.901 67.651 1.00 24.07 41 THR H C 1
ATOM 5003 O O . THR H 1 41 ? 96.380 26.084 68.867 1.00 24.44 41 THR H O 1
ATOM 5007 N N . LEU H 1 42 ? 96.080 26.792 66.750 1.00 22.69 42 LEU H N 1
ATOM 5008 C CA . LEU H 1 42 ? 95.401 28.025 67.119 1.00 20.61 42 LEU H CA 1
ATOM 5009 C C . LEU H 1 42 ? 93.895 27.772 67.146 1.00 19.76 42 LEU H C 1
ATOM 5010 O O . LEU H 1 42 ? 93.299 27.435 66.118 1.00 19.01 42 LEU H O 1
ATOM 5015 N N . VAL H 1 43 ? 93.287 27.934 68.317 1.00 18.45 43 VAL H N 1
ATOM 5016 C CA . VAL H 1 43 ? 91.894 27.569 68.548 1.00 17.72 43 VAL H CA 1
ATOM 5017 C C . VAL H 1 43 ? 91.093 28.841 68.781 1.00 16.33 43 VAL H C 1
ATOM 5018 O O . VAL H 1 43 ? 91.394 29.614 69.697 1.00 16.24 43 VAL H O 1
ATOM 5022 N N . LEU H 1 44 ? 90.060 29.042 67.966 1.00 18.85 44 LEU H N 1
ATOM 5023 C CA . LEU H 1 44 ? 89.233 30.241 67.995 1.00 18.37 44 LEU H CA 1
ATOM 5024 C C . LEU H 1 44 ? 87.856 29.883 68.542 1.00 22.86 44 LEU H C 1
ATOM 5025 O O . LEU H 1 44 ? 87.155 29.054 67.954 1.00 22.93 44 LEU H O 1
ATOM 5030 N N . ASN H 1 45 ? 87.463 30.516 69.647 1.00 15.17 45 ASN H N 1
ATOM 5031 C CA . ASN H 1 45 ? 86.103 30.379 70.178 1.00 15.63 45 ASN H CA 1
ATOM 5032 C C . ASN H 1 45 ? 85.228 31.450 69.529 1.00 15.35 45 ASN H C 1
ATOM 5033 O O . ASN H 1 45 ? 85.299 32.627 69.891 1.00 18.45 45 ASN H O 1
ATOM 5046 N N . GLN H 1 47 ? 82.082 32.080 69.727 1.00 22.49 47 GLN H N 1
ATOM 5047 C CA . GLN H 1 47 ? 81.007 32.643 70.527 1.00 33.45 47 GLN H CA 1
ATOM 5048 C C . GLN H 1 47 ? 81.496 33.666 71.538 1.00 21.75 47 GLN H C 1
ATOM 5049 O O . GLN H 1 47 ? 80.702 34.501 71.985 1.00 35.69 47 GLN H O 1
ATOM 5055 N N . THR H 1 48 ? 82.779 33.631 71.896 1.00 26.41 48 THR H N 1
ATOM 5056 C CA . THR H 1 48 ? 83.328 34.504 72.920 1.00 26.19 48 THR H CA 1
ATOM 5057 C C . THR H 1 48 ? 84.384 35.470 72.407 1.00 23.59 48 THR H C 1
ATOM 5058 O O . THR H 1 48 ? 84.810 36.345 73.169 1.00 29.41 48 THR H O 1
ATOM 5062 N N . ASN H 1 49 ? 84.829 35.330 71.158 1.00 18.45 49 ASN H N 1
ATOM 5063 C CA . ASN H 1 49 ? 85.842 36.203 70.568 1.00 17.19 49 ASN H CA 1
ATOM 5064 C C . ASN H 1 49 ? 87.179 36.110 71.307 1.00 30.43 49 ASN H C 1
ATOM 5065 O O . ASN H 1 49 ? 87.923 37.089 71.403 1.00 15.73 49 ASN H O 1
ATOM 5070 N N . LYS H 1 50 ? 87.498 34.927 71.823 1.00 18.76 50 LYS H N 1
ATOM 5071 C CA . LYS H 1 50 ? 88.783 34.661 72.451 1.00 15.93 50 LYS H CA 1
ATOM 5072 C C . LYS H 1 50 ? 89.451 33.485 71.753 1.00 23.42 50 LYS H C 1
ATOM 5073 O O . LYS H 1 50 ? 88.780 32.612 71.191 1.00 15.08 50 LYS H O 1
ATOM 5079 N N . PHE H 1 51 ? 90.782 33.467 71.788 1.00 15.80 51 PHE H N 1
ATOM 5080 C CA . PHE H 1 51 ? 91.544 32.402 71.157 1.00 16.99 51 PHE H CA 1
ATOM 5081 C C . PHE H 1 51 ? 92.740 32.042 72.026 1.00 25.75 51 PHE H C 1
ATOM 5082 O O . PHE H 1 51 ? 93.094 32.756 72.968 1.00 19.56 51 PHE H O 1
ATOM 5090 N N . GLY H 1 52 ? 93.360 30.919 71.689 1.00 20.66 52 GLY H N 1
ATOM 5091 C CA . GLY H 1 52 ? 94.568 30.477 72.362 1.00 19.53 52 GLY H CA 1
ATOM 5092 C C . GLY H 1 52 ? 95.379 29.568 71.467 1.00 22.63 52 GLY H C 1
ATOM 5093 O O . GLY H 1 52 ? 94.833 28.825 70.646 1.00 19.85 52 GLY H O 1
ATOM 5094 N N . ILE H 1 53 ? 96.699 29.639 71.619 1.00 32.64 53 ILE H N 1
ATOM 5095 C CA . ILE H 1 53 ? 97.610 28.738 70.921 1.00 29.47 53 ILE H CA 1
ATOM 5096 C C . ILE H 1 53 ? 97.757 27.504 71.804 1.00 33.40 53 ILE H C 1
ATOM 5097 O O . ILE H 1 53 ? 98.464 27.524 72.812 1.00 46.88 53 ILE H O 1
ATOM 5102 N N . ILE H 1 54 ? 97.082 26.423 71.425 1.00 28.76 54 ILE H N 1
ATOM 5103 C CA . ILE H 1 54 ? 96.911 25.262 72.291 1.00 26.17 54 ILE H CA 1
ATOM 5104 C C . ILE H 1 54 ? 97.831 24.142 71.832 1.00 28.66 54 ILE H C 1
ATOM 5105 O O . ILE H 1 54 ? 97.819 23.755 70.657 1.00 28.81 54 ILE H O 1
ATOM 5110 N N . GLY H 1 55 ? 98.627 23.621 72.762 1.00 30.98 55 GLY H N 1
ATOM 5111 C CA . GLY H 1 55 ? 99.392 22.414 72.528 1.00 33.85 55 GLY H CA 1
ATOM 5112 C C . GLY H 1 55 ? 98.950 21.309 73.465 1.00 34.94 55 GLY H C 1
ATOM 5113 O O . GLY H 1 55 ? 97.934 21.446 74.153 1.00 33.29 55 GLY H O 1
ATOM 5114 N N . THR H 1 56 ? 99.707 20.211 73.510 1.00 50.10 56 THR H N 1
ATOM 5115 C CA . THR H 1 56 ? 99.329 19.094 74.370 1.00 39.51 56 THR H CA 1
ATOM 5116 C C . THR H 1 56 ? 99.446 19.460 75.844 1.00 39.94 56 THR H C 1
ATOM 5117 O O . THR H 1 56 ? 98.581 19.096 76.649 1.00 49.79 56 THR H O 1
ATOM 5121 N N . ASP H 1 57 ? 100.506 20.182 76.218 1.00 41.18 57 ASP H N 1
ATOM 5122 C CA . ASP H 1 57 ? 100.674 20.574 77.613 1.00 49.04 57 ASP H CA 1
ATOM 5123 C C . ASP H 1 57 ? 99.593 21.549 78.061 1.00 48.82 57 ASP H C 1
ATOM 5124 O O . ASP H 1 57 ? 99.234 21.571 79.244 1.00 53.42 57 ASP H O 1
ATOM 5129 N N . ASP H 1 58 ? 99.068 22.359 77.138 1.00 45.71 58 ASP H N 1
ATOM 5130 C CA . ASP H 1 58 ? 98.034 23.323 77.501 1.00 34.97 58 ASP H CA 1
ATOM 5131 C C . ASP H 1 58 ? 96.733 22.626 77.880 1.00 32.75 58 ASP H C 1
ATOM 5132 O O . ASP H 1 58 ? 96.070 23.020 78.847 1.00 38.60 58 ASP H O 1
ATOM 5137 N N . LEU H 1 59 ? 96.352 21.588 77.131 1.00 32.78 59 LEU H N 1
ATOM 5138 C CA . LEU H 1 59 ? 95.172 20.811 77.495 1.00 33.77 59 LEU H CA 1
ATOM 5139 C C . LEU H 1 59 ? 95.329 20.176 78.869 1.00 35.04 59 LEU H C 1
ATOM 5140 O O . LEU H 1 59 ? 94.333 19.934 79.559 1.00 48.06 59 LEU H O 1
ATOM 5145 N N . LYS H 1 60 ? 96.567 19.901 79.279 1.00 43.44 60 LYS H N 1
ATOM 5146 C CA . LYS H 1 60 ? 96.838 19.316 80.584 1.00 40.15 60 LYS H CA 1
ATOM 5147 C C . LYS H 1 60 ? 96.929 20.354 81.693 1.00 48.80 60 LYS H C 1
ATOM 5148 O O . LYS H 1 60 ? 96.780 19.999 82.868 1.00 43.23 60 LYS H O 1
ATOM 5154 N N . GLU H 1 61 ? 97.174 21.617 81.351 1.00 49.50 61 GLU H N 1
ATOM 5155 C CA . GLU H 1 61 ? 97.128 22.696 82.331 1.00 45.54 61 GLU H CA 1
ATOM 5156 C C . GLU H 1 61 ? 95.684 22.913 82.768 1.00 40.24 61 GLU H C 1
ATOM 5157 O O . GLU H 1 61 ? 94.836 23.292 81.953 1.00 60.06 61 GLU H O 1
ATOM 5163 N N . GLU H 1 62 ? 95.399 22.673 84.046 1.00 39.53 62 GLU H N 1
ATOM 5164 C CA . GLU H 1 62 ? 94.017 22.681 84.510 1.00 56.62 62 GLU H CA 1
ATOM 5165 C C . GLU H 1 62 ? 93.438 24.090 84.471 1.00 53.47 62 GLU H C 1
ATOM 5166 O O . GLU H 1 62 ? 94.036 25.038 84.989 1.00 46.02 62 GLU H O 1
ATOM 5172 N N . GLY H 1 63 ? 92.262 24.219 83.859 1.00 64.04 63 GLY H N 1
ATOM 5173 C CA . GLY H 1 63 ? 91.589 25.493 83.743 1.00 59.89 63 GLY H CA 1
ATOM 5174 C C . GLY H 1 63 ? 92.146 26.426 82.692 1.00 55.13 63 GLY H C 1
ATOM 5175 O O . GLY H 1 63 ? 91.589 27.514 82.499 1.00 63.06 63 GLY H O 1
ATOM 5176 N N . TYR H 1 64 ? 93.224 26.041 82.003 1.00 47.53 64 TYR H N 1
ATOM 5177 C CA . TYR H 1 64 ? 93.812 26.930 81.006 1.00 49.58 64 TYR H CA 1
ATOM 5178 C C . TYR H 1 64 ? 92.894 27.099 79.802 1.00 37.10 64 TYR H C 1
ATOM 5179 O O . TYR H 1 64 ? 92.781 28.201 79.252 1.00 34.65 64 TYR H O 1
ATOM 5188 N N . ILE H 1 65 ? 92.232 26.020 79.375 1.00 26.82 65 ILE H N 1
ATOM 5189 C CA . ILE H 1 65 ? 91.326 26.111 78.234 1.00 24.84 65 ILE H CA 1
ATOM 5190 C C . ILE H 1 65 ? 90.152 27.026 78.556 1.00 35.98 65 ILE H C 1
ATOM 5191 O O . ILE H 1 65 ? 89.769 27.881 77.747 1.00 35.37 65 ILE H O 1
ATOM 5196 N N . ALA H 1 66 ? 89.568 26.870 79.745 1.00 27.23 66 ALA H N 1
ATOM 5197 C CA . ALA H 1 66 ? 88.455 27.724 80.142 1.00 25.89 66 ALA H CA 1
ATOM 5198 C C . ALA H 1 66 ? 88.889 29.181 80.256 1.00 25.55 66 ALA H C 1
ATOM 5199 O O . ALA H 1 66 ? 88.147 30.088 79.861 1.00 24.78 66 ALA H O 1
ATOM 5201 N N . HIS H 1 67 ? 90.091 29.422 80.781 1.00 26.44 67 HIS H N 1
ATOM 5202 C CA . HIS H 1 67 ? 90.571 30.790 80.942 1.00 26.60 67 HIS H CA 1
ATOM 5203 C C . HIS H 1 67 ? 90.842 31.443 79.592 1.00 24.50 67 HIS H C 1
ATOM 5204 O O . HIS H 1 67 ? 90.424 32.580 79.345 1.00 24.02 67 HIS H O 1
ATOM 5211 N N . ILE H 1 68 ? 91.543 30.736 78.702 1.00 28.74 68 ILE H N 1
ATOM 5212 C CA . ILE H 1 68 ? 91.959 31.334 77.442 1.00 23.47 68 ILE H CA 1
ATOM 5213 C C . ILE H 1 68 ? 90.803 31.457 76.457 1.00 26.46 68 ILE H C 1
ATOM 5214 O O . ILE H 1 68 ? 90.853 32.302 75.556 1.00 19.52 68 ILE H O 1
ATOM 5219 N N . LEU H 1 69 ? 89.756 30.649 76.606 1.00 20.33 69 LEU H N 1
ATOM 5220 C CA . LEU H 1 69 ? 88.624 30.672 75.689 1.00 19.21 69 LEU H CA 1
ATOM 5221 C C . LEU H 1 69 ? 87.408 31.385 76.261 1.00 19.85 69 LEU H C 1
ATOM 5222 O O . LEU H 1 69 ? 86.398 31.507 75.562 1.00 26.98 69 LEU H O 1
ATOM 5227 N N . GLY H 1 70 ? 87.477 31.850 77.504 1.00 21.34 70 GLY H N 1
ATOM 5228 C CA . GLY H 1 70 ? 86.389 32.621 78.082 1.00 22.50 70 GLY H CA 1
ATOM 5229 C C . GLY H 1 70 ? 85.131 31.830 78.365 1.00 27.00 70 GLY H C 1
ATOM 5230 O O . GLY H 1 70 ? 84.023 32.330 78.128 1.00 35.94 70 GLY H O 1
ATOM 5231 N N . VAL H 1 71 ? 85.272 30.604 78.866 1.00 24.25 71 VAL H N 1
ATOM 5232 C CA . VAL H 1 71 ? 84.141 29.772 79.248 1.00 25.72 71 VAL H CA 1
ATOM 5233 C C . VAL H 1 71 ? 84.337 29.328 80.692 1.00 27.92 71 VAL H C 1
ATOM 5234 O O . VAL H 1 71 ? 85.424 29.444 81.259 1.00 34.02 71 VAL H O 1
ATOM 5238 N N . ASN H 1 72 ? 83.263 28.814 81.285 1.00 29.95 72 ASN H N 1
ATOM 5239 C CA . ASN H 1 72 ? 83.342 28.333 82.655 1.00 39.25 72 ASN H CA 1
ATOM 5240 C C . ASN H 1 72 ? 84.143 27.030 82.716 1.00 32.26 72 ASN H C 1
ATOM 5241 O O . ASN H 1 72 ? 84.540 26.459 81.696 1.00 30.44 72 ASN H O 1
ATO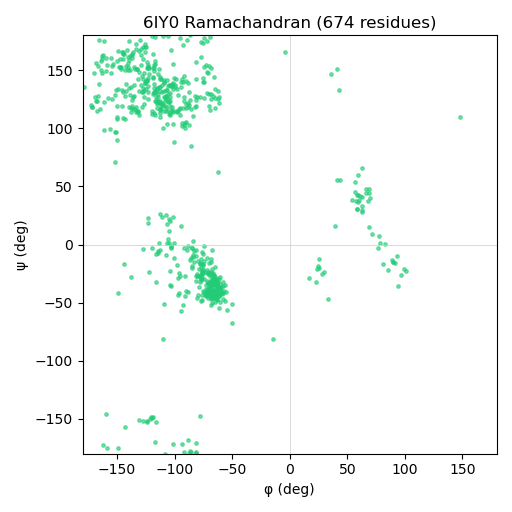M 5246 N N . ALA H 1 73 ? 84.368 26.557 83.945 1.00 34.57 73 ALA H N 1
ATOM 5247 C CA . ALA H 1 73 ? 85.214 25.385 84.149 1.00 34.94 73 ALA H CA 1
ATOM 5248 C C . ALA H 1 73 ? 84.632 24.146 83.477 1.00 34.85 73 ALA H C 1
ATOM 5249 O O . ALA H 1 73 ? 85.374 23.327 82.921 1.00 34.03 73 ALA H O 1
ATOM 5251 N N . GLU H 1 74 ? 83.307 23.993 83.511 1.00 36.09 74 GLU H N 1
ATOM 5252 C CA . GLU H 1 74 ? 82.682 22.797 82.957 1.00 36.65 74 GLU H CA 1
ATOM 5253 C C . GLU H 1 74 ? 82.614 22.830 81.435 1.00 34.56 74 GLU H C 1
ATOM 5254 O O . GLU H 1 74 ? 82.651 21.773 80.796 1.00 38.02 74 GLU H O 1
ATOM 5260 N N . GLU H 1 75 ? 82.506 24.017 80.838 1.00 47.78 75 GLU H N 1
ATOM 5261 C CA . GLU H 1 75 ? 82.534 24.109 79.384 1.00 30.22 75 GLU H CA 1
ATOM 5262 C C . GLU H 1 75 ? 83.947 23.973 78.837 1.00 28.36 75 GLU H C 1
ATOM 5263 O O . GLU H 1 75 ? 84.128 23.493 77.712 1.00 27.32 75 GLU H O 1
ATOM 5269 N N . GLY H 1 76 ? 84.951 24.397 79.607 1.00 28.33 76 GLY H N 1
ATOM 5270 C CA . GLY H 1 76 ? 86.325 24.253 79.163 1.00 27.19 76 GLY H CA 1
ATOM 5271 C C . GLY H 1 76 ? 86.776 22.809 79.106 1.00 28.30 76 GLY H C 1
ATOM 5272 O O . GLY H 1 76 ? 87.610 22.448 78.271 1.00 27.52 76 GLY H O 1
ATOM 5273 N N . ASP H 1 77 ? 86.232 21.963 79.982 1.00 35.01 77 ASP H N 1
ATOM 5274 C CA . ASP H 1 77 ? 86.582 20.549 79.944 1.00 36.08 77 ASP H CA 1
ATOM 5275 C C . ASP H 1 77 ? 85.977 19.854 78.732 1.00 31.61 77 ASP H C 1
ATOM 5276 O O . ASP H 1 77 ? 86.574 18.912 78.202 1.00 38.67 77 ASP H O 1
ATOM 5281 N N . GLU H 1 78 ? 84.807 20.306 78.275 1.00 40.58 78 GLU H N 1
ATOM 5282 C CA . GLU H 1 78 ? 84.213 19.739 77.068 1.00 33.76 78 GLU H CA 1
ATOM 5283 C C . GLU H 1 78 ? 85.022 20.108 75.831 1.00 46.78 78 GLU H C 1
ATOM 5284 O O . GLU H 1 78 ? 85.275 19.260 74.967 1.00 34.81 78 GLU H O 1
ATOM 5290 N N . ILE H 1 79 ? 85.427 21.378 7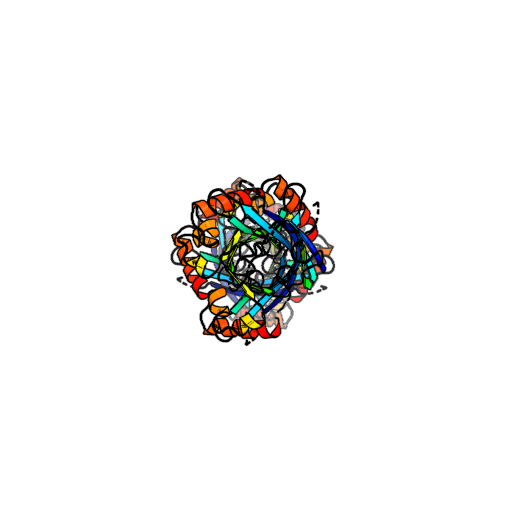5.722 1.00 26.96 79 ILE H N 1
ATOM 5291 C CA . ILE H 1 79 ? 86.319 21.781 74.638 1.00 25.29 79 ILE H CA 1
ATOM 5292 C C . ILE H 1 79 ? 87.641 21.031 74.740 1.00 26.08 79 ILE H C 1
ATOM 5293 O O . ILE H 1 79 ? 88.240 20.656 73.725 1.00 25.98 79 ILE H O 1
ATOM 5298 N N . THR H 1 80 ? 88.110 20.791 75.969 1.00 34.24 80 THR H N 1
ATOM 5299 C CA . THR H 1 80 ? 89.307 19.978 76.159 1.00 28.68 80 THR H CA 1
ATOM 5300 C C . THR H 1 80 ? 89.086 18.555 75.661 1.00 34.69 80 THR H C 1
ATOM 5301 O O . THR H 1 80 ? 89.976 17.964 75.036 1.00 31.26 80 THR H O 1
ATOM 5305 N N . GLU H 1 81 ? 87.902 17.992 75.922 1.00 31.46 81 GLU H N 1
ATOM 5306 C CA . GLU H 1 81 ? 87.590 16.654 75.426 1.00 33.47 81 GLU H CA 1
ATOM 5307 C C . GLU H 1 81 ? 87.647 16.604 73.905 1.00 32.76 81 GLU H C 1
ATOM 5308 O O . GLU H 1 81 ? 88.152 15.635 73.326 1.00 34.43 81 GLU H O 1
ATOM 5314 N N . TYR H 1 82 ? 87.136 17.642 73.238 1.00 33.90 82 TYR H N 1
ATOM 5315 C CA . TYR H 1 82 ? 87.147 17.656 71.779 1.00 36.50 82 TYR H CA 1
ATOM 5316 C C . TYR H 1 82 ? 88.552 17.890 71.236 1.00 29.63 82 TYR H C 1
ATOM 5317 O O . TYR H 1 82 ? 88.975 17.221 70.287 1.00 30.87 82 TYR H O 1
ATOM 5326 N N . LEU H 1 83 ? 89.288 18.839 71.818 1.00 28.22 83 LEU H N 1
ATOM 5327 C CA . LEU H 1 83 ? 90.622 19.143 71.315 1.00 28.07 83 LEU H CA 1
ATOM 5328 C C . LEU H 1 83 ? 91.596 17.998 71.567 1.00 35.34 83 LEU H C 1
ATOM 5329 O O . LEU H 1 83 ? 92.600 17.872 70.858 1.00 44.47 83 LEU H O 1
ATOM 5334 N N . ASN H 1 84 ? 91.314 17.154 72.562 1.00 32.28 84 ASN H N 1
ATOM 5335 C CA . ASN H 1 84 ? 92.188 16.021 72.849 1.00 39.88 84 ASN H CA 1
ATOM 5336 C C . ASN H 1 84 ? 92.285 15.077 71.657 1.00 48.40 84 ASN H C 1
ATOM 5337 O O . ASN H 1 84 ? 93.354 14.519 71.381 1.00 57.19 84 ASN H O 1
ATOM 5342 N N . GLU H 1 85 ? 91.178 14.884 70.939 1.00 36.61 85 GLU H N 1
ATOM 5343 C CA . GLU H 1 85 ? 91.183 13.995 69.785 1.00 46.88 85 GLU H CA 1
ATOM 5344 C C . GLU H 1 85 ? 91.761 14.665 68.545 1.00 52.79 85 GLU H C 1
ATOM 5345 O O . GLU H 1 85 ? 92.271 13.974 67.656 1.00 72.96 85 GLU H O 1
ATOM 5351 N N . VAL H 1 86 ? 91.701 15.991 68.467 1.00 45.05 86 VAL H N 1
ATOM 5352 C CA . VAL H 1 86 ? 92.209 16.711 67.302 1.00 49.38 86 VAL H CA 1
ATOM 5353 C C . VAL H 1 86 ? 93.659 17.135 67.499 1.00 59.52 86 VAL H C 1
ATOM 5354 O O . VAL H 1 86 ? 94.517 16.866 66.654 1.00 73.10 86 VAL H O 1
ATOM 5358 N N . ILE H 1 87 ? 93.953 17.804 68.608 1.00 50.22 87 ILE H N 1
ATOM 5359 C CA . ILE H 1 87 ? 95.304 18.269 68.890 1.00 35.52 87 ILE H CA 1
ATOM 5360 C C . ILE H 1 87 ? 96.147 17.136 69.463 1.00 53.87 87 ILE H C 1
ATOM 5361 O O . ILE H 1 87 ? 96.920 16.499 68.745 1.00 62.86 87 ILE H O 1
ATOM 5366 N N . LEU I 1 6 ? 109.681 22.749 55.771 1.00 86.03 6 LEU I N 1
ATOM 5367 C CA . LEU I 1 6 ? 108.404 23.435 55.619 1.00 79.36 6 LEU I CA 1
ATOM 5368 C C . LEU I 1 6 ? 108.604 24.926 55.368 1.00 81.73 6 LEU I C 1
ATOM 5369 O O . LEU I 1 6 ? 107.989 25.502 54.471 1.00 82.87 6 LEU I O 1
ATOM 5374 N N . TYR I 1 7 ? 109.472 25.545 56.165 1.00 77.91 7 TYR I N 1
ATOM 5375 C CA . TYR I 1 7 ? 109.678 26.984 56.103 1.00 68.34 7 TYR I CA 1
ATOM 5376 C C . TYR I 1 7 ? 111.110 27.304 56.504 1.00 61.31 7 TYR I C 1
ATOM 5377 O O . TYR I 1 7 ? 111.773 26.524 57.192 1.00 62.33 7 TYR I O 1
ATOM 5386 N N . ASP I 1 8 ? 111.578 28.473 56.070 1.00 65.97 8 ASP I N 1
ATOM 5387 C CA . ASP I 1 8 ? 112.886 28.973 56.486 1.00 78.61 8 ASP I CA 1
ATOM 5388 C C . ASP I 1 8 ? 112.833 30.493 56.486 1.00 83.85 8 ASP I C 1
ATOM 5389 O O . ASP I 1 8 ? 112.769 31.114 55.420 1.00 86.11 8 ASP I O 1
ATOM 5394 N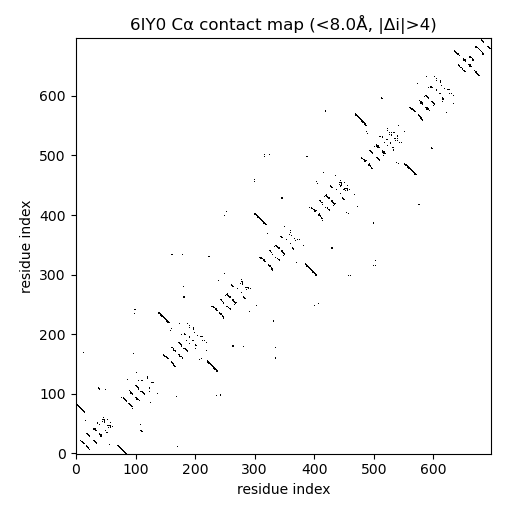 N . ASP I 1 9 ? 112.859 31.084 57.677 1.00 84.91 9 ASP I N 1
ATOM 5395 C CA . ASP I 1 9 ? 112.872 32.528 57.852 1.00 81.82 9 ASP I CA 1
ATOM 5396 C C . ASP I 1 9 ? 114.159 32.934 58.555 1.00 76.24 9 ASP I C 1
ATOM 5397 O O . ASP I 1 9 ? 114.559 32.306 59.538 1.00 72.82 9 ASP I O 1
ATOM 5402 N N . ASN I 1 10 ? 114.806 33.978 58.046 1.00 55.78 10 ASN I N 1
ATOM 5403 C CA . ASN I 1 10 ? 116.015 34.524 58.646 1.00 64.56 10 ASN I CA 1
ATOM 5404 C C . ASN I 1 10 ? 115.752 35.961 59.067 1.00 63.96 10 ASN I C 1
ATOM 5405 O O . ASN I 1 10 ? 115.232 36.757 58.278 1.00 73.56 10 ASN I O 1
ATOM 5410 N N . GLU I 1 11 ? 116.108 36.290 60.307 1.00 111.96 11 GLU I N 1
ATOM 5411 C CA . GLU I 1 11 ? 115.908 37.631 60.838 1.00 109.02 11 GLU I CA 1
ATOM 5412 C C . GLU I 1 11 ? 117.121 38.034 61.661 1.00 108.70 11 GLU I C 1
ATOM 5413 O O . GLU I 1 11 ? 117.615 37.246 62.473 1.00 99.37 11 GLU I O 1
ATOM 5419 N N . GLU I 1 12 ? 117.597 39.257 61.445 1.00 111.99 12 GLU I N 1
ATOM 5420 C CA . GLU I 1 12 ? 118.718 39.782 62.209 1.00 104.02 12 GLU I CA 1
ATOM 5421 C C . GLU I 1 12 ? 118.263 40.170 63.610 1.00 96.36 12 GLU I C 1
ATOM 5422 O O . GLU I 1 12 ? 117.174 40.721 63.796 1.00 97.43 12 GLU I O 1
ATOM 5428 N N . SER I 1 13 ? 119.103 39.874 64.596 1.00 98.23 13 SER I N 1
ATOM 5429 C CA . SER I 1 13 ? 118.791 40.186 65.986 1.00 93.68 13 SER I CA 1
ATOM 5430 C C . SER I 1 13 ? 120.054 40.228 66.841 1.00 87.74 13 SER I C 1
ATOM 5431 O O . SER I 1 13 ? 120.002 40.014 68.052 1.00 85.37 13 SER I O 1
ATOM 5434 N N . VAL I 1 15 ? 121.145 39.248 70.870 1.00 84.95 15 VAL I N 1
ATOM 5435 C CA . VAL I 1 15 ? 121.501 38.219 71.839 1.00 77.28 15 VAL I CA 1
ATOM 5436 C C . VAL I 1 15 ? 122.469 38.769 72.874 1.00 75.71 15 VAL I C 1
ATOM 5437 O O . VAL I 1 15 ? 123.630 39.021 72.563 1.00 86.32 15 VAL I O 1
ATOM 5441 N N . GLN I 1 16 ? 122.004 38.940 74.108 1.00 74.76 16 GLN I N 1
ATOM 5442 C CA . GLN I 1 16 ? 122.827 39.481 75.181 1.00 90.35 16 GLN I CA 1
ATOM 5443 C C . GLN I 1 16 ? 123.210 38.377 76.158 1.00 88.21 16 GLN I C 1
ATOM 5444 O O . GLN I 1 16 ? 122.357 37.588 76.578 1.00 76.28 16 GLN I O 1
ATOM 5450 N N . PHE I 1 17 ? 124.496 38.322 76.506 1.00 86.62 17 PHE I N 1
ATOM 5451 C CA . PHE I 1 17 ? 125.017 37.407 77.516 1.00 79.17 17 PHE I CA 1
ATOM 5452 C C . PHE I 1 17 ? 125.393 38.216 78.750 1.00 73.03 17 PHE I C 1
ATOM 5453 O O . PHE I 1 17 ? 126.184 39.161 78.657 1.00 78.56 17 PHE I O 1
ATOM 5461 N N . VAL I 1 18 ? 124.820 37.857 79.901 1.00 69.20 18 VAL I N 1
ATOM 5462 C CA . VAL I 1 18 ? 125.193 38.458 81.175 1.00 80.36 18 VAL I CA 1
ATOM 5463 C C . VAL I 1 18 ? 125.237 37.361 82.232 1.00 81.89 18 VAL I C 1
ATOM 5464 O O . VAL I 1 18 ? 124.631 36.297 82.087 1.00 68.62 18 VAL I O 1
ATOM 5468 N N . GLY I 1 19 ? 125.972 37.638 83.305 1.00 68.74 19 GLY I N 1
ATOM 5469 C CA . GLY I 1 19 ? 126.082 36.721 84.423 1.00 68.49 19 GLY I CA 1
ATOM 5470 C C . GLY I 1 19 ? 126.076 37.425 85.766 1.00 69.51 19 GLY I C 1
ATOM 5471 O O . GLY I 1 19 ? 125.133 37.289 86.546 1.00 70.11 19 GLY I O 1
ATOM 5472 N N . TYR I 1 27 ? 124.703 32.411 88.361 1.00 69.99 27 TYR I N 1
ATOM 5473 C CA . TYR I 1 27 ? 123.906 32.746 87.187 1.00 69.49 27 TYR I CA 1
ATOM 5474 C C . TYR I 1 27 ? 124.772 33.293 86.058 1.00 72.80 27 TYR I C 1
ATOM 5475 O O . TYR I 1 27 ? 125.622 34.156 86.275 1.00 68.43 27 TYR I O 1
ATOM 5484 N N . ASP I 1 28 ? 124.547 32.778 84.846 1.00 83.65 28 ASP I N 1
ATOM 5485 C CA . ASP I 1 28 ? 125.191 33.248 83.624 1.00 72.64 28 ASP I CA 1
ATOM 5486 C C . ASP I 1 28 ? 124.220 32.955 82.477 1.00 67.52 28 ASP I C 1
ATOM 5487 O O . ASP I 1 28 ? 124.422 32.077 81.640 1.00 77.45 28 ASP I O 1
ATOM 5492 N N . LEU I 1 29 ? 123.129 33.713 82.444 1.00 75.80 29 LEU I N 1
ATOM 5493 C CA . LEU I 1 29 ? 122.050 33.461 81.505 1.00 82.15 29 LEU I CA 1
ATOM 5494 C C . LEU I 1 29 ? 122.402 33.976 80.111 1.00 82.97 29 LEU I C 1
ATOM 5495 O O . LEU I 1 29 ? 123.374 34.711 79.907 1.00 77.19 29 LEU I O 1
ATOM 5508 N N . LEU I 1 31 ? 120.188 35.648 76.741 1.00 87.79 31 LEU I N 1
ATOM 5509 C CA . LEU I 1 31 ? 118.913 36.190 76.291 1.00 76.03 31 LEU I CA 1
ATOM 5510 C C . LEU I 1 31 ? 119.005 36.552 74.817 1.00 74.90 31 LEU I C 1
ATOM 5511 O O . LEU I 1 31 ? 119.997 37.144 74.381 1.00 85.33 31 LEU I O 1
ATOM 5516 N N . VAL I 1 32 ? 117.972 36.195 74.057 1.00 64.78 32 VAL I N 1
ATOM 5517 C CA . VAL I 1 32 ? 117.854 36.548 72.648 1.00 71.69 32 VAL I CA 1
ATOM 5518 C C . VAL I 1 32 ? 116.490 37.188 72.429 1.00 69.90 32 VAL I C 1
ATOM 5519 O O . VAL I 1 32 ? 115.470 36.663 72.887 1.00 58.35 32 VAL I O 1
ATOM 5523 N N . HIS I 1 33 ? 116.476 38.329 71.748 1.00 79.14 33 HIS I N 1
ATOM 5524 C CA . HIS I 1 33 ? 115.254 39.076 71.477 1.00 80.54 33 HIS I CA 1
ATOM 5525 C C . HIS I 1 33 ? 114.882 38.893 70.012 1.00 79.61 33 HIS I C 1
ATOM 5526 O O . HIS I 1 33 ? 115.700 39.151 69.122 1.00 89.59 33 HIS I O 1
ATOM 5533 N N . THR I 1 34 ? 113.654 38.445 69.766 1.00 76.62 34 THR I N 1
ATOM 5534 C CA . THR I 1 34 ? 113.175 38.177 68.419 1.00 79.58 34 THR I CA 1
ATOM 5535 C C . THR I 1 34 ? 111.802 38.801 68.221 1.00 74.91 34 THR I C 1
ATOM 5536 O O . THR I 1 34 ? 111.025 38.949 69.168 1.00 85.46 34 THR I O 1
ATOM 5540 N N . ASN I 1 35 ? 111.510 39.165 66.974 1.00 78.11 35 ASN I N 1
ATOM 5541 C CA . ASN I 1 35 ? 110.176 39.618 66.603 1.00 69.68 35 ASN I CA 1
ATOM 5542 C C . ASN I 1 35 ? 109.232 38.464 66.294 1.00 68.95 35 ASN I C 1
ATOM 5543 O O . ASN I 1 35 ? 108.085 38.708 65.907 1.00 87.06 35 ASN I O 1
ATOM 5548 N N . ARG I 1 36 ? 109.684 37.219 66.457 1.00 68.69 36 ARG I N 1
ATOM 5549 C CA . ARG I 1 36 ? 108.861 36.067 66.109 1.00 69.17 36 ARG I CA 1
ATOM 5550 C C . ARG I 1 36 ? 107.854 35.724 67.198 1.00 71.05 36 ARG I C 1
ATOM 5551 O O . ARG I 1 36 ? 106.797 35.156 66.900 1.00 78.80 36 ARG I O 1
ATOM 5559 N N . HIS I 1 37 ? 108.151 36.060 68.454 1.00 68.83 37 HIS I N 1
ATOM 5560 C CA . HIS I 1 37 ? 107.331 35.652 69.588 1.00 71.69 37 HIS I CA 1
ATOM 5561 C C . HIS I 1 37 ? 106.533 36.812 70.180 1.00 81.22 37 HIS I C 1
ATOM 5562 O O . HIS I 1 37 ? 106.177 36.786 71.361 1.00 92.88 37 HIS I O 1
ATOM 5569 N N . TYR I 1 38 ? 106.249 37.833 69.368 1.00 74.06 38 TYR I N 1
ATOM 5570 C CA . TYR I 1 38 ? 105.330 38.915 69.736 1.00 71.45 38 TYR I CA 1
ATOM 5571 C C . TYR I 1 38 ? 105.788 39.653 70.992 1.00 71.88 38 TYR I C 1
ATOM 5572 O O . TYR I 1 38 ? 104.975 40.079 71.814 1.00 74.24 38 TYR I O 1
ATOM 5581 N N . GLY I 1 39 ? 107.102 39.813 71.140 1.00 71.04 39 GLY I N 1
ATOM 5582 C CA . GLY I 1 39 ? 107.680 40.522 72.256 1.00 72.02 39 GLY I CA 1
ATOM 5583 C C . GLY I 1 39 ? 108.235 39.636 73.352 1.00 71.93 39 GLY I C 1
ATOM 5584 O O . GLY I 1 39 ? 109.092 40.090 74.119 1.00 89.69 39 GLY I O 1
ATOM 5585 N N . LYS I 1 40 ? 107.768 38.392 73.449 1.00 71.39 40 LYS I N 1
ATOM 5586 C CA . LYS I 1 40 ? 108.289 37.477 74.456 1.00 71.44 40 LYS I CA 1
ATOM 5587 C C . LYS I 1 40 ? 109.757 37.178 74.182 1.00 82.49 40 LYS I C 1
ATOM 5588 O O . LYS I 1 40 ? 110.147 36.900 73.044 1.00 85.68 40 LYS I O 1
ATOM 5594 N N . THR I 1 41 ? 110.570 37.241 75.233 1.00 86.01 41 THR I N 1
ATOM 5595 C CA . THR I 1 41 ? 112.003 37.012 75.118 1.00 71.57 41 THR I CA 1
ATOM 5596 C C . THR I 1 41 ? 112.332 35.551 75.388 1.00 75.31 41 THR I C 1
ATOM 5597 O O . THR I 1 41 ? 111.758 34.926 76.285 1.00 89.44 41 THR I O 1
ATOM 5601 N N . LEU I 1 42 ? 113.260 35.012 74.604 1.00 72.80 42 LEU I N 1
ATOM 5602 C CA . LEU I 1 42 ? 113.755 33.659 74.820 1.00 69.53 42 LEU I CA 1
ATOM 5603 C C . LEU I 1 42 ? 114.830 33.689 75.901 1.00 76.86 42 LEU I C 1
ATOM 5604 O O . LEU I 1 42 ? 115.868 34.338 75.732 1.00 71.54 42 LEU I O 1
ATOM 5609 N N . VAL I 1 43 ? 114.585 32.996 77.009 1.00 83.82 43 VAL I N 1
ATOM 5610 C CA . VAL I 1 43 ? 115.503 32.973 78.142 1.00 77.40 43 VAL I CA 1
ATOM 5611 C C . VAL I 1 43 ? 116.237 31.639 78.118 1.00 73.69 43 VAL I C 1
ATOM 5612 O O . VAL I 1 43 ? 115.630 30.579 78.310 1.00 72.40 43 VAL I O 1
ATOM 5616 N N . LEU I 1 44 ? 117.543 31.687 77.876 1.00 81.62 44 LEU I N 1
ATOM 5617 C CA . LEU I 1 44 ? 118.369 30.485 77.872 1.00 75.10 44 LEU I CA 1
ATOM 5618 C C . LEU I 1 44 ? 119.167 30.370 79.167 1.00 75.94 44 LEU I C 1
ATOM 5619 O O . LEU I 1 44 ? 120.328 30.774 79.229 1.00 77.65 44 LEU I O 1
ATOM 5624 N N . PHE I 1 51 ? 115.601 26.898 77.920 1.00 73.39 51 PHE I N 1
ATOM 5625 C CA . PHE I 1 51 ? 114.895 27.693 76.921 1.00 72.23 51 PHE I CA 1
ATOM 5626 C C . PHE I 1 51 ? 113.492 28.052 77.402 1.00 72.29 51 PHE I C 1
ATOM 5627 O O . PHE I 1 51 ? 112.750 27.194 77.876 1.00 73.44 51 PHE I O 1
ATOM 5635 N N . GLY I 1 52 ? 113.135 29.328 77.280 1.00 83.56 52 GLY I N 1
ATOM 5636 C CA . GLY I 1 52 ? 111.832 29.789 77.718 1.00 77.11 52 GLY I CA 1
ATOM 5637 C C . GLY I 1 52 ? 111.359 31.034 76.998 1.00 71.26 52 GLY I C 1
ATOM 5638 O O . GLY I 1 52 ? 112.058 32.051 76.978 1.00 70.84 52 GLY I O 1
ATOM 5639 N N . ILE I 1 53 ? 110.168 30.968 76.406 1.00 71.50 53 ILE I N 1
ATOM 5640 C CA . ILE I 1 53 ? 109.608 32.089 75.648 1.00 74.52 53 ILE I CA 1
ATOM 5641 C C . ILE I 1 53 ? 108.900 32.986 76.659 1.00 72.92 53 ILE I C 1
ATOM 5642 O O . ILE I 1 53 ? 107.691 32.892 76.875 1.00 77.90 53 ILE I O 1
ATOM 5647 N N . ILE I 1 54 ? 109.668 33.873 77.284 1.00 72.22 54 ILE I N 1
ATOM 5648 C CA . ILE I 1 54 ? 109.138 34.756 78.315 1.00 78.19 54 ILE I CA 1
ATOM 5649 C C . ILE I 1 54 ? 108.998 36.175 77.779 1.00 74.02 54 ILE I C 1
ATOM 5650 O O . ILE I 1 54 ? 107.999 36.848 78.034 1.00 80.67 54 ILE I O 1
ATOM 5655 N N . GLU J 1 11 ? 126.808 42.016 70.529 1.00 76.06 11 GLU J N 1
ATOM 5656 C CA . GLU J 1 11 ? 125.600 41.259 70.833 1.00 83.89 11 GLU J CA 1
ATOM 5657 C C . GLU J 1 11 ? 124.760 41.045 69.579 1.00 82.37 11 GLU J C 1
ATOM 5658 O O . GLU J 1 11 ? 123.682 40.449 69.634 1.00 71.93 11 GLU J O 1
ATOM 5664 N N . GLU J 1 12 ? 125.259 41.539 68.449 1.00 85.79 12 GLU J N 1
ATOM 5665 C CA . GLU J 1 12 ? 124.590 41.313 67.177 1.00 87.78 12 GLU J CA 1
ATOM 5666 C C . GLU J 1 12 ? 124.620 39.830 66.818 1.00 95.35 12 GLU J C 1
ATOM 5667 O O . GLU J 1 12 ? 125.584 39.114 67.105 1.00 98.62 12 GLU J O 1
ATOM 5673 N N . SER J 1 13 ? 123.538 39.374 66.192 1.00 99.11 13 SER J N 1
ATOM 5674 C CA . SER J 1 13 ? 123.371 37.973 65.841 1.00 93.17 13 SER J CA 1
ATOM 5675 C C . SER J 1 13 ? 122.341 37.864 64.730 1.00 92.71 13 SER J C 1
ATOM 5676 O O . SER J 1 13 ? 121.530 38.769 64.515 1.00 87.00 13 SER J O 1
ATOM 5679 N N . GLN J 1 14 ? 122.376 36.735 64.033 1.00 95.85 14 GLN J N 1
ATOM 5680 C CA . GLN J 1 14 ? 121.367 36.403 63.041 1.00 92.42 14 GLN J CA 1
ATOM 5681 C C . GLN J 1 14 ? 120.734 35.069 63.392 1.00 90.83 14 GLN J C 1
ATOM 5682 O O . GLN J 1 14 ? 121.428 34.115 63.757 1.00 93.05 14 GLN J O 1
ATOM 5688 N N . VAL J 1 15 ? 119.412 35.016 63.275 1.00 89.59 15 VAL J N 1
ATOM 5689 C CA . VAL J 1 15 ? 118.616 33.882 63.719 1.00 91.48 15 VAL J CA 1
ATOM 5690 C C . VAL J 1 15 ? 117.777 33.390 62.549 1.00 95.72 15 VAL J C 1
ATOM 5691 O O . VAL J 1 15 ? 117.161 34.192 61.838 1.00 96.62 15 VAL J O 1
ATOM 5695 N N . GLN J 1 16 ? 117.756 32.078 62.341 1.00 64.27 16 GLN J N 1
ATOM 5696 C CA . GLN J 1 16 ? 116.927 31.490 61.303 1.00 64.64 16 GLN J CA 1
ATOM 5697 C C . GLN J 1 16 ? 116.026 30.421 61.906 1.00 67.54 16 GLN J C 1
ATOM 5698 O O . GLN J 1 16 ? 116.445 29.659 62.785 1.00 68.25 16 GLN J O 1
ATOM 5704 N N . PHE J 1 17 ? 114.776 30.395 61.451 1.00 74.83 17 PHE J N 1
ATOM 5705 C CA . PHE J 1 17 ? 113.771 29.451 61.924 1.00 62.90 17 PHE J CA 1
ATOM 5706 C C . PHE J 1 17 ? 113.512 28.428 60.827 1.00 63.38 17 PHE J C 1
ATOM 5707 O O . PHE J 1 17 ? 113.072 28.789 59.730 1.00 63.81 17 PHE J O 1
ATOM 5715 N N . VAL J 1 18 ? 113.776 27.160 61.124 1.00 63.49 18 VAL J N 1
ATOM 5716 C CA . VAL J 1 18 ? 113.607 26.086 60.156 1.00 64.70 18 VAL J CA 1
ATOM 5717 C C . VAL J 1 18 ? 112.542 25.126 60.663 1.00 63.84 18 VAL J C 1
ATOM 5718 O O . VAL J 1 18 ? 112.286 25.025 61.868 1.00 68.20 18 VAL J O 1
ATOM 5722 N N . GLY J 1 19 ? 111.916 24.421 59.727 1.00 64.30 19 GLY J N 1
ATOM 5723 C CA . GLY J 1 19 ? 110.911 23.438 60.073 1.00 64.39 19 GLY J CA 1
ATOM 5724 C C . GLY J 1 19 ? 110.805 22.313 59.066 1.00 68.12 19 GLY J C 1
ATOM 5725 O O . GLY J 1 19 ? 110.689 22.560 57.861 1.00 65.62 19 GLY J O 1
ATOM 5726 N N . PHE J 1 20 ? 110.856 21.072 59.542 1.00 72.10 20 PHE J N 1
ATOM 5727 C CA . PHE J 1 20 ? 110.612 19.924 58.674 1.00 82.55 20 PHE J CA 1
ATOM 5728 C C . PHE J 1 20 ? 109.867 18.815 59.412 1.00 81.84 20 PHE J C 1
ATOM 5729 O O . PHE J 1 20 ? 109.785 18.819 60.639 1.00 78.34 20 PHE J O 1
ATOM 5737 N N . TYR J 1 27 ? 109.447 18.412 63.256 1.00 71.97 27 TYR J N 1
ATOM 5738 C CA . TYR J 1 27 ? 110.273 19.140 64.214 1.00 69.81 27 TYR J CA 1
ATOM 5739 C C . TYR J 1 27 ? 110.483 20.589 63.777 1.00 77.70 27 TYR J C 1
ATOM 5740 O O . TYR J 1 27 ? 110.477 20.896 62.583 1.00 69.80 27 TYR J O 1
ATOM 5749 N N . ASP J 1 28 ? 110.668 21.474 64.757 1.00 79.25 28 ASP J N 1
ATOM 5750 C CA . ASP J 1 28 ? 110.921 22.889 64.515 1.00 79.96 28 ASP J CA 1
ATOM 5751 C C . ASP J 1 28 ? 112.020 23.353 65.457 1.00 71.82 28 ASP J C 1
ATOM 5752 O O . ASP J 1 28 ? 111.898 23.198 66.676 1.00 69.11 28 ASP J O 1
ATOM 5757 N N . LEU J 1 29 ? 113.088 23.922 64.901 1.00 63.91 29 LEU J N 1
ATOM 5758 C CA . LEU J 1 29 ? 114.210 24.356 65.717 1.00 67.00 29 LEU J CA 1
ATOM 5759 C C . LEU J 1 29 ? 114.795 25.649 65.168 1.00 61.59 29 LEU J C 1
ATOM 5760 O O . LEU J 1 29 ? 114.673 25.955 63.979 1.00 63.17 29 LEU J O 1
ATOM 5773 N N . LEU J 1 31 ? 118.097 28.401 64.772 1.00 65.73 31 LEU J N 1
ATOM 5774 C CA . LEU J 1 31 ? 119.547 28.446 64.603 1.00 66.67 31 LEU J CA 1
ATOM 5775 C C . LEU J 1 31 ? 120.017 29.873 64.856 1.00 57.27 31 LEU J C 1
ATOM 5776 O O . LEU J 1 31 ? 119.667 30.790 64.105 1.00 54.37 31 LEU J O 1
ATOM 5781 N N . VAL J 1 32 ? 120.805 30.058 65.910 1.00 61.42 32 VAL J N 1
ATOM 5782 C CA . VAL J 1 32 ? 121.320 31.366 66.297 1.00 61.40 32 VAL J CA 1
ATOM 5783 C C . VAL J 1 32 ? 122.782 31.448 65.885 1.00 68.82 32 VAL J C 1
ATOM 5784 O O . VAL J 1 32 ? 123.599 30.614 66.294 1.00 59.49 32 VAL J O 1
ATOM 5788 N N . HIS J 1 33 ? 123.114 32.453 65.080 1.00 86.15 33 HIS J N 1
ATOM 5789 C CA . HIS J 1 33 ? 124.484 32.696 64.649 1.00 84.46 33 HIS J CA 1
ATOM 5790 C C . HIS J 1 33 ? 125.108 33.738 65.567 1.00 90.79 33 HIS J C 1
ATOM 5791 O O . HIS J 1 33 ? 124.651 34.886 65.609 1.00 99.63 33 HIS J O 1
ATOM 5798 N N . THR J 1 34 ? 126.146 33.340 66.299 1.00 84.44 34 THR J N 1
ATOM 5799 C CA . THR J 1 34 ? 126.855 34.247 67.188 1.00 78.33 34 THR J CA 1
ATOM 5800 C C . THR J 1 34 ? 128.348 33.969 67.104 1.00 86.98 34 THR J C 1
ATOM 5801 O O . THR J 1 34 ? 128.779 32.871 66.745 1.00 92.93 34 THR J O 1
ATOM 5805 N N . ASN J 1 35 ? 129.134 34.987 67.442 1.00 84.70 35 ASN J N 1
ATOM 5806 C CA . ASN J 1 35 ? 130.586 34.886 67.444 1.00 82.94 35 ASN J CA 1
ATOM 5807 C C . ASN J 1 35 ? 131.144 34.407 68.778 1.00 75.14 35 ASN J C 1
ATOM 5808 O O . ASN J 1 35 ? 132.357 34.197 68.887 1.00 78.35 35 ASN J O 1
ATOM 5813 N N . ARG J 1 36 ? 130.293 34.230 69.791 1.00 68.80 36 ARG J N 1
ATOM 5814 C CA . ARG J 1 36 ? 130.763 33.772 71.092 1.00 72.91 36 ARG J CA 1
ATOM 5815 C C . ARG J 1 36 ? 131.138 32.296 71.085 1.00 75.41 36 ARG J C 1
ATOM 5816 O O . ARG J 1 36 ? 131.936 31.867 71.925 1.00 78.09 36 ARG J O 1
ATOM 5824 N N . HIS J 1 37 ? 130.590 31.513 70.155 1.00 89.43 37 HIS J N 1
ATOM 5825 C CA . HIS J 1 37 ? 130.859 30.084 70.078 1.00 86.82 37 HIS J CA 1
ATOM 5826 C C . HIS J 1 37 ? 131.797 29.729 68.928 1.00 81.00 37 HIS J C 1
ATOM 5827 O O . HIS J 1 37 ? 131.800 28.583 68.466 1.00 79.76 37 HIS J O 1
ATOM 5834 N N . TYR J 1 38 ? 132.582 30.699 68.453 1.00 84.22 38 TYR J N 1
ATOM 5835 C CA . TYR J 1 38 ? 133.663 30.461 67.492 1.00 85.43 38 TYR J CA 1
ATOM 5836 C C . TYR J 1 38 ? 133.137 29.925 66.163 1.00 85.37 38 TYR J C 1
ATOM 5837 O O . TYR J 1 38 ? 133.732 29.036 65.551 1.00 81.24 38 TYR J O 1
ATOM 5846 N N . GLY J 1 39 ? 132.015 30.477 65.706 1.00 87.81 39 GLY J N 1
ATOM 5847 C CA . GLY J 1 39 ? 131.471 30.137 64.411 1.00 85.31 39 GLY J CA 1
ATOM 5848 C C . GLY J 1 39 ? 130.510 28.969 64.394 1.00 86.77 39 GLY J C 1
ATOM 5849 O O . GLY J 1 39 ? 129.798 28.792 63.397 1.00 94.97 39 GLY J O 1
ATOM 5850 N N . LYS J 1 40 ? 130.464 28.163 65.451 1.00 84.97 40 LYS J N 1
ATOM 5851 C CA . LYS J 1 40 ? 129.503 27.073 65.510 1.00 76.77 40 LYS J CA 1
ATOM 5852 C C . LYS J 1 40 ? 128.107 27.619 65.777 1.00 87.40 40 LYS J C 1
ATOM 5853 O O . LYS J 1 40 ? 127.926 28.545 66.573 1.00 84.26 40 LYS J O 1
ATOM 5859 N N . THR J 1 41 ? 127.119 27.037 65.105 1.00 93.57 41 THR J N 1
ATOM 5860 C CA . THR J 1 41 ? 125.750 27.529 65.158 1.00 76.54 41 THR J CA 1
ATOM 5861 C C . THR J 1 41 ? 124.997 26.899 66.322 1.00 74.31 41 THR J C 1
ATOM 5862 O O . THR J 1 41 ? 125.126 25.700 66.588 1.00 73.64 41 THR J O 1
ATOM 5866 N N . LEU J 1 42 ? 124.203 27.716 67.010 1.00 73.70 42 LEU J N 1
ATOM 5867 C CA . LEU J 1 42 ? 123.417 27.245 68.138 1.00 67.76 42 LEU J CA 1
ATOM 5868 C C . LEU J 1 42 ? 122.130 26.577 67.655 1.00 58.13 42 LEU J C 1
ATOM 5869 O O . LEU J 1 42 ? 121.641 26.828 66.550 1.00 55.42 42 LEU J O 1
ATOM 5874 N N . VAL J 1 43 ? 121.580 25.715 68.509 1.00 55.02 43 VAL J N 1
ATOM 5875 C CA . VAL J 1 43 ? 120.424 24.895 68.164 1.00 71.36 43 VAL J CA 1
ATOM 5876 C C . VAL J 1 43 ? 119.455 24.908 69.341 1.00 75.57 43 VAL J C 1
ATOM 5877 O O . VAL J 1 43 ? 119.809 24.475 70.445 1.00 76.92 43 VAL J O 1
ATOM 5881 N N . LEU J 1 44 ? 118.240 25.407 69.111 1.00 56.31 44 LEU J N 1
ATOM 5882 C CA . LEU J 1 44 ? 117.218 25.524 70.143 1.00 56.42 44 LEU J CA 1
ATOM 5883 C C . LEU J 1 44 ? 115.973 24.775 69.696 1.00 64.78 44 LEU J C 1
ATOM 5884 O O . LEU J 1 44 ? 115.500 24.967 68.571 1.00 58.84 44 LEU J O 1
ATOM 5889 N N . ASN J 1 45 ? 115.437 23.938 70.582 1.00 80.58 45 ASN J N 1
ATOM 5890 C CA . ASN J 1 45 ? 114.260 23.127 70.291 1.00 72.45 45 ASN J CA 1
ATOM 5891 C C . ASN J 1 45 ? 113.013 23.880 70.747 1.00 64.57 45 ASN J C 1
ATOM 5892 O O . ASN J 1 45 ? 112.858 24.168 71.938 1.00 59.54 45 ASN J O 1
ATOM 5905 N N . GLN J 1 47 ? 109.929 22.643 69.950 1.00 71.75 47 GLN J N 1
ATOM 5906 C CA . GLN J 1 47 ? 109.054 21.562 70.399 1.00 75.63 47 GLN J CA 1
ATOM 5907 C C . GLN J 1 47 ? 109.210 21.322 71.897 1.00 78.70 47 GLN J C 1
ATOM 5908 O O . GLN J 1 47 ? 108.215 21.222 72.631 1.00 78.47 47 GLN J O 1
ATOM 5914 N N . THR J 1 48 ? 110.456 21.252 72.368 1.00 82.15 48 THR J N 1
ATOM 5915 C CA . THR J 1 48 ? 110.760 20.865 73.744 1.00 62.55 48 THR J CA 1
ATOM 5916 C C . THR J 1 48 ? 112.230 21.145 74.036 1.00 61.26 48 THR J C 1
ATOM 5917 O O . THR J 1 48 ? 113.109 20.434 73.545 1.00 61.17 48 THR J O 1
#

Foldseek 3Di:
DDDDDDWDDDWDWDDVTWTWWTDDPPLPCWIWIATVQRFIDTHVCVQCVRHVHDSVVSVVVVVVVVVD/DVDDDDDDDDWDDDWDWDVTWTWWIADVVLVGFIWIATVQRFIDRDDPVGCQVPRHVSVVVVVVVVVPD/DDPDDDDDDWDDDWDWDADPPGIWTKWTDDCPLVQFIWMATVQRFIDRHDPVQLPPQCSQCVRRVHDRVVSPVVSVVVVVPD/DVDDDDDDFDWDDDWDWDDVVTWTWWIDTPPLPGFTWIATVQRFIDRDDPVLLVDQCSQCVRHVHDRVVSVVVSVVVVVD/DVDDDDDDDDWDDDWDWDADPPGIWIWWTDTPVLPLWTWMATVQRFIDRDAPVQLVPQCSQCVRHVHDRVVSVVVSVVCVVVSD/DVDDDDDDDDWDDDWDWDADPPGIWTWWTDDPPLVLFTWIATVQRFIDRHAPVQLPPQCSQCVRHVHDNVVSVVVSVVCVVPSD/DVDDDDDDDDWDDDWDWDADDPGTWTWWTGGPPLPGFTWIATVQRFIDRDDQCQLVDQCSQCVRHVHDRVVSPVVSVVVNVVD/DVDPDDDDDDWDDDWDWDADDPGIWTKWTQDPPLPRFTWMAGVQRFIDRDDPVQLVPQCSQCVRHVHDNVVSVVVSVVVVVVD/DDDDDDDWDDWDPVTWWTADVPLVGFIQINHDRD/DDWDDDWDDVQTWWIADPVVPGDTDIGHVD

Nearest PDB structures (foldseek):
  6iy0-assembly3_E  TM=1.003E+00  e=2.661E-13  Staphylococcus aureus subsp. aureus Mu50
  6iy0-assembly2_D  TM=9.771E-01  e=9.932E-12  Staphylococcus aureus subsp. aureus Mu50
  8xfu-assembly1_C  TM=9.624E-01  e=1.651E-11  Staphylococcus aureus subsp. aureus Mu50
  6iy0-assembly5_J  TM=1.034E+00  e=9.409E-04  Staphylococcus aureus subsp. aureus Mu50
  6iy0-assembly3_E  TM=1.012E+00  e=2.607E-14  Staphylococcus aureus subsp. aureus Mu50

Radius of gyration: 37.29 Å; Cα contacts (8 Å, |Δi|>4): 1437; chains: 10; bounding box: 132×49×74 Å

Organism: Staphylococcus aureus (strain Mu50 / ATCC 700699) (NCBI:txid158878)